Protein 4HQO (pdb70)

Radius of gyration: 32.57 Å; Cα contacts (8 Å, |Δi|>4): 1093; chains: 2; bounding box: 64×79×103 Å

Solvent-accessible surface area: 27959 Å² total; per-residue (Å²): 114,94,34,116,45,56,68,77,56,34,40,55,46,2,0,0,0,0,0,0,0,0,0,30,51,0,9,115,90,25,0,56,104,38,0,5,55,4,0,56,10,0,0,86,52,2,28,1,6,135,98,37,14,7,0,0,0,0,13,0,5,55,179,29,66,74,37,3,118,30,23,45,36,51,0,29,7,39,84,69,0,41,66,30,0,54,88,11,104,139,109,38,81,16,132,34,82,7,18,1,20,46,0,0,52,30,0,21,107,10,22,94,92,181,64,29,52,150,176,11,21,15,0,0,0,0,0,0,1,0,71,14,94,40,110,154,144,0,34,66,8,2,83,101,4,67,159,100,118,7,88,10,0,0,1,0,0,8,130,46,46,45,68,110,1,0,77,91,3,3,33,13,172,104,233,104,101,126,31,141,81,19,12,132,46,86,99,82,85,0,36,64,22,3,140,102,22,36,50,91,85,7,22,42,11,53,68,79,11,108,3,8,113,52,74,119,87,73,92,21,78,52,135,42,13,188,14,67,37,21,60,48,15,87,71,110,65,155,108,12,79,46,98,77,91,45,139,25,92,86,50,159,71,113,190,141,216,197,143,176,84,107,58,76,42,139,31,47,29,94,12,6,13,68,5,0,0,1,0,0,0,0,2,0,0,38,67,5,22,111,95,32,0,54,82,80,1,8,55,7,0,58,10,0,0,83,48,1,80,19,40,129,52,28,6,5,0,0,0,0,12,0,7,55,130,41,58,85,29,1,146,16,23,9,33,65,0,36,55,73,199,72,0,46,69,52,0,54,84,9,113,148,104,41,79,11,120,35,72,7,16,1,19,43,0,0,58,35,0,22,104,19,21,92,101,178,72,26,17,125,100,10,18,16,0,0,0,0,2,0,8,0,77,9,95,33,111,171,136,0,40,76,9,1,70,110,5,65,157,100,133,6,88,12,0,0,0,4,7,21,152,78,30,49,69,151,6,0,41,92,0,4,47,11,165,107,240,57,109,129,20,124,73,13,11,134,56,89,106,76,86,0,38,66,24,2,148,71,16,39,52,116,63,58,78,111,46,132,57,81,7,106,4,19,86,53,56,119,100,75,88,17,81,49,129,32,24,165,11,68,44,22,67,29,7,52,10,95,52,120,94,7,90,28,107,95,75,41,108,19,107,86,42,178,67,104,230

Foldseek 3Di:
DKDKDKDKDKQQAAEEEEEAEQAPQQFQVLCQPAVLQLQLLQLVLDQFAQRGYFYWYWYWYQHIDGQHDTRDPCGRPSVNVNVSSVCCNPPGHRYHAGAQLVSLVVLVVCVVVVVGDPSHAAEYEAEELQHHPDLVSNLVSLVVCVVVRHQAAYEYGGPHHDVVRSCVSQVNDPPDPDDLRYDHDHSVVVNVSCDVSNPMDMDMDMDMDDQDDKDDWDDFPDQAAKGKIKIADDGPDPRHDGIDMDIDHNYHDDDDD/DDDDDAKDKDWDKDWAQAAEEEEEAEQAPVCFAVLVQPAVLQLQVLQLVLDQFALRHFFYWYWYFYQAIDTQRDTNDPCRRDSVSVNVSSVVCNPDDTRYHATALLNSLVVVVVCVVVVVGDPPHAAEYEAEELQDHPDLVSNLVSLVVCVVVVHQYAYEHTDDDGDVPSSCVSQVHDPPDDDDLRYDYDHNVVVNVSCVVRSDIGMDIGMDMDGQDDKDDKDDFPDQAAKGKIKIADDGDDPVHDGIDMDIDHNYHDDD

Secondary structure (DSSP, 8-state):
-EEEEEEEEE---EEEEEEEE-STTT-HHHIIIIIHHHHHHHHHT--B-TTSEEEEEEEESSSEEEEE-TTSHHHH-HHHHHHHHHHHHHH----S---HHHHHHHHHHHHHTT-S-TTSEEEEEEEE-S--S-HHHHHHHHHHHHHTT-EEEEEE-SSS--HHHHHHHHTPPTT-SS-TTEE-S-HHHHHHHHHHHH---EEEEEEEEE--PPPPPPPPSSSSEEEEEEEE---SSTT---EEEEEEEES-PPP--/------EEEEEEEEEE--EEEEEEEE-STTT-HHHIIIIIHHHHHHHHHH--B-SSSEEEEEEEESSSEEEEE-TTSHHHH-HHHHHHHHHHHHHH----S---HHHHHHHHHHHHHTT-S-TTSEEEEEEEE-S--S-HHHHHHHHHHHHHTT-EEEEEE-SSS--HHHHHHHHTPPTT----TTEE-S-HHHHHHHHHHHHSPEEEEEEEEEE--PPPPPPPPSSSSSEEEEEEE-----TTS--EEEEEEE--PPP-

Sequence (517 aa):
DEVKYSEEVCNEQVDLYLLVDGSGSIGYPNWITKVIPMLNGLINSLSLSRDTINLYMNLFGSYTTELIRLGSGQSIDKRQALSKVTELRKTYTPYGTTSMTAALDEVQKHLNDRVNREKAIQLVILMTDGVPNSKYRALEVANKLKQRNVRLAVIGIGQGINHQFNRLIAGCRPREPNCKFYSYADWNEAVALIKPFIAKVCTEVERVANCGPWDPWTACSVTCGRGTHSRSRPSLHEKCTTHMVSECEEGECPHHHDEKVVDEVKYSEEVCNEQVDLYLLVDGSGSIGYPNWITKVIPMLNGLINSLSLSRDTINLYMNLFGSYTTELIRLGSGQSIDKRQALSKVTELRKTYTPYGTTSMTAALDEVQKHLNDRVNREKAIQLVILMTDGVPNSKYRALEVANKLKQRNVRLAVIGIGQGINHQFNRLIAGCRPREPNCKFYSYADWNEAVALIKPFIAKVCTEVERVANCGPWDPWTACSVTCGRGTHSRSRPSLHEKCTTHMVSECEEGECPH

B-factor: mean 56.23, std 23.34, range [19.23, 158.51]

CATH classification: 2.20.100.10 (+1 more: 3.40.50.410)

InterPro domains:
  IPR000884 Thrombospondin type-1 (TSP1) repeat [PF00090] (241-269)
  IPR000884 Thrombospondin type-1 (TSP1) repeat [PS50092] (237-283)
  IPR000884 Thrombospondin type-1 (TSP1) repeat [SM00209] (240-283)
  IPR002035 von Willebrand factor, type A [PF00092] (44-219)
  IPR002035 von Willebrand factor, type A [PS50234] (44-230)
  IPR002035 von Willebrand factor, type A [SM00327] (42-218)
  IPR036383 Thrombospondin type-1 repeat superfamily [G3DSA:2.20.100.10] (226-285)
  IPR036383 Thrombospondin type-1 repeat superfamily [SSF82895] (240-268)
  IPR036465 von Willebrand factor A-like domain superfamily [G3DSA:3.40.50.410] (40-225)
  IPR036465 von Willebrand factor A-like domain superfamily [SSF53300] (29-234)

Structure (mmCIF, N/CA/C/O backbone):
data_4HQO
#
_entry.id   4HQO
#
_cell.length_a   56.294
_cell.length_b   100.474
_cell.length_c   158.547
_cell.angle_alpha   90.00
_cell.angle_beta   90.00
_cell.angle_gamma   90.00
#
_symmetry.space_group_name_H-M   'P 21 21 21'
#
loop_
_entity.id
_entity.type
_entity.pdbx_description
1 polymer 'Sporozoite surface protein 2'
2 branched beta-D-glucopyranose-(1-3)-alpha-L-fucopyranose
3 non-polymer 'MAGNESIUM ION'
4 non-polymer 'CHLORIDE ION'
5 non-polymer 'SODIUM ION'
6 water water
#
loop_
_atom_site.group_PDB
_atom_site.id
_atom_site.type_symbol
_atom_site.label_atom_id
_atom_site.label_alt_id
_atom_site.label_comp_id
_atom_site.label_asym_id
_atom_site.label_entity_id
_atom_site.label_seq_id
_atom_site.pdbx_PDB_ins_code
_atom_site.Cartn_x
_atom_site.Cartn_y
_atom_site.Cartn_z
_atom_site.occupancy
_atom_site.B_iso_or_equiv
_atom_site.auth_seq_id
_atom_site.auth_comp_id
_atom_site.auth_asym_id
_atom_site.auth_atom_id
_atom_site.pdbx_PDB_model_num
ATOM 1 N N . ASP A 1 6 ? 23.130 -33.492 -50.915 1.00 151.12 30 ASP A N 1
ATOM 2 C CA . ASP A 1 6 ? 22.646 -32.119 -50.976 1.00 146.92 30 ASP A CA 1
ATOM 3 C C . ASP A 1 6 ? 22.034 -31.698 -49.645 1.00 139.02 30 ASP A C 1
ATOM 4 O O . ASP A 1 6 ? 22.194 -32.383 -48.636 1.00 134.15 30 ASP A O 1
ATOM 9 N N . GLU A 1 7 ? 21.329 -30.572 -49.647 1.00 136.61 31 GLU A N 1
ATOM 10 C CA . GLU A 1 7 ? 20.787 -30.018 -48.412 1.00 126.52 31 GLU A CA 1
ATOM 11 C C . GLU A 1 7 ? 19.348 -29.530 -48.561 1.00 121.67 31 GLU A C 1
ATOM 12 O O . GLU A 1 7 ? 18.873 -29.285 -49.673 1.00 119.95 31 GLU A O 1
ATOM 18 N N . VAL A 1 8 ? 18.662 -29.394 -47.429 1.00 117.06 32 VAL A N 1
ATOM 19 C CA . VAL A 1 8 ? 17.297 -28.877 -47.410 1.00 112.90 32 VAL A CA 1
ATOM 20 C C . VAL A 1 8 ? 17.220 -27.564 -46.623 1.00 105.25 32 VAL A C 1
ATOM 21 O O . VAL A 1 8 ? 17.900 -27.389 -45.607 1.00 92.11 32 VAL A O 1
ATOM 25 N N . LYS A 1 9 ? 16.406 -26.636 -47.116 1.00 111.27 33 LYS A N 1
ATOM 26 C CA . LYS A 1 9 ? 16.254 -25.328 -46.492 1.00 106.29 33 LYS A CA 1
ATOM 27 C C . LYS A 1 9 ? 14.840 -25.149 -45.957 1.00 91.23 33 LYS A C 1
ATOM 28 O O . LYS A 1 9 ? 13.866 -25.537 -46.609 1.00 94.04 33 LYS A O 1
ATOM 34 N N . TYR A 1 10 ? 14.731 -24.551 -44.775 1.00 86.76 34 TYR A N 1
ATOM 35 C CA . TYR A 1 10 ? 13.429 -24.313 -44.164 1.00 84.94 34 TYR A CA 1
ATOM 36 C C . TYR A 1 10 ? 13.440 -23.097 -43.240 1.00 85.90 34 TYR A C 1
ATOM 37 O O . TYR A 1 10 ? 14.491 -22.673 -42.756 1.00 85.91 34 TYR A O 1
ATOM 46 N N . SER A 1 11 ? 12.257 -22.543 -43.001 1.00 84.37 35 SER A N 1
ATOM 47 C CA . SER A 1 11 ? 12.108 -21.391 -42.123 1.00 83.84 35 SER A CA 1
ATOM 48 C C . SER A 1 11 ? 11.782 -21.809 -40.687 1.00 88.39 35 SER A C 1
ATOM 49 O O . SER A 1 11 ? 11.076 -22.794 -40.459 1.00 91.64 35 SER A O 1
ATOM 52 N N . GLU A 1 12 ? 12.306 -21.061 -39.720 1.00 79.44 36 GLU A N 1
ATOM 53 C CA . GLU A 1 12 ? 11.941 -21.263 -38.325 1.00 81.58 36 GLU A CA 1
ATOM 54 C C . GLU A 1 12 ? 12.162 -20.000 -37.504 1.00 76.13 36 GLU A C 1
ATOM 55 O O . GLU A 1 12 ? 13.031 -19.181 -37.805 1.00 70.87 36 GLU A O 1
ATOM 61 N N . GLU A 1 13 ? 11.357 -19.850 -36.463 1.00 72.55 37 GLU A N 1
ATOM 62 C CA . GLU A 1 13 ? 11.440 -18.694 -35.591 1.00 71.74 37 GLU A CA 1
ATOM 63 C C . GLU A 1 13 ? 12.395 -18.995 -34.442 1.00 71.30 37 GLU A C 1
ATOM 64 O O . GLU A 1 13 ? 12.305 -20.043 -33.806 1.00 75.89 37 GLU A O 1
ATOM 70 N N . VAL A 1 14 ? 13.322 -18.078 -34.191 1.00 64.37 38 VAL A N 1
ATOM 71 C CA . VAL A 1 14 ? 14.337 -18.278 -33.171 1.00 57.81 38 VAL A CA 1
ATOM 72 C C . VAL A 1 14 ? 14.272 -17.170 -32.131 1.00 55.70 38 VAL A C 1
ATOM 73 O O . VAL A 1 14 ? 14.449 -15.994 -32.450 1.00 60.67 38 VAL A O 1
ATOM 77 N N . CYS A 1 15 ? 14.003 -17.551 -30.887 1.00 52.54 39 CYS A N 1
ATOM 78 C CA . CYS A 1 15 ? 13.971 -16.601 -29.788 1.00 44.93 39 CYS A CA 1
ATOM 79 C C . CYS A 1 15 ? 15.025 -16.979 -28.761 1.00 51.54 39 CYS A C 1
ATOM 80 O O . CYS A 1 15 ? 15.614 -18.063 -28.815 1.00 51.86 39 CYS A O 1
ATOM 83 N N . ASN A 1 16 ? 15.255 -16.075 -27.822 1.00 41.67 40 ASN A N 1
ATOM 84 C CA . ASN A 1 16 ? 16.189 -16.312 -26.742 1.00 46.29 40 ASN A CA 1
ATOM 85 C C . ASN A 1 16 ? 15.419 -16.467 -25.438 1.00 49.22 40 ASN A C 1
ATOM 86 O O . ASN A 1 16 ? 15.754 -15.851 -24.429 1.00 47.62 40 ASN A O 1
ATOM 91 N N . GLU A 1 17 ? 14.369 -17.283 -25.467 1.00 43.35 41 GLU A N 1
ATOM 92 C CA . GLU A 1 17 ? 13.477 -17.393 -24.320 1.00 44.64 41 GLU A CA 1
ATOM 93 C C . GLU A 1 17 ? 14.081 -18.221 -23.181 1.00 42.53 41 GLU A C 1
ATOM 94 O O . GLU A 1 17 ? 13.702 -18.063 -22.022 1.00 42.52 41 GLU A O 1
ATOM 100 N N . GLN A 1 18 ? 15.022 -19.098 -23.512 1.00 35.22 42 GLN A N 1
ATOM 101 C CA . GLN A 1 18 ? 15.683 -19.909 -22.500 1.00 35.44 42 GLN A CA 1
ATOM 102 C C . GLN A 1 18 ? 16.746 -19.091 -21.774 1.00 37.53 42 GLN A C 1
ATOM 103 O O . GLN A 1 18 ? 17.624 -18.501 -22.408 1.00 38.92 42 GLN A O 1
ATOM 109 N N . VAL A 1 19 ? 16.637 -19.041 -20.448 1.00 33.26 43 VAL A N 1
ATOM 110 C CA . VAL A 1 19 ? 17.617 -18.374 -19.593 1.00 30.68 43 VAL A CA 1
ATOM 111 C C . VAL A 1 19 ? 17.945 -19.291 -18.422 1.00 34.28 43 VAL A C 1
ATOM 112 O O . VAL A 1 19 ? 17.043 -19.730 -17.712 1.00 29.19 43 VAL A O 1
ATOM 116 N N . ASP A 1 20 ? 19.225 -19.613 -18.247 1.00 29.82 44 ASP A N 1
ATOM 117 C CA . ASP A 1 20 ? 19.673 -20.329 -17.053 1.00 24.97 44 ASP A CA 1
ATOM 118 C C . ASP A 1 20 ? 20.217 -19.280 -16.098 1.00 29.35 44 ASP A C 1
ATOM 119 O O . ASP A 1 20 ? 21.234 -18.650 -16.385 1.00 28.31 44 ASP A O 1
ATOM 124 N N . LEU A 1 21 ? 19.521 -19.073 -14.985 1.00 31.19 45 LEU A N 1
ATOM 125 C CA . LEU A 1 21 ? 19.834 -17.973 -14.080 1.00 27.26 45 LEU A CA 1
ATOM 126 C C . LEU A 1 21 ? 20.387 -18.523 -12.771 1.00 27.85 45 LEU A C 1
ATOM 127 O O . LEU A 1 21 ? 19.692 -19.210 -12.033 1.00 29.16 45 LEU A O 1
ATOM 132 N N . TYR A 1 22 ? 21.648 -18.216 -12.505 1.00 25.95 46 TYR A N 1
ATOM 133 C CA . TYR A 1 22 ? 22.353 -18.745 -11.350 1.00 26.54 46 TYR A CA 1
ATOM 134 C C . TYR A 1 22 ? 22.372 -17.657 -10.291 1.00 28.76 46 TYR A C 1
ATOM 135 O O . TYR A 1 22 ? 23.069 -16.661 -10.431 1.00 29.03 46 TYR A O 1
ATOM 144 N N . LEU A 1 23 ? 21.566 -17.830 -9.252 1.00 24.94 47 LEU A N 1
ATOM 145 C CA . LEU A 1 23 ? 21.458 -16.835 -8.195 1.00 26.92 47 LEU A CA 1
ATOM 146 C C . LEU A 1 23 ? 22.360 -17.241 -7.037 1.00 31.26 47 LEU A C 1
ATOM 147 O O . LEU A 1 23 ? 22.098 -18.240 -6.356 1.00 28.53 47 LEU A O 1
ATOM 152 N N . LEU A 1 24 ? 23.431 -16.476 -6.834 1.00 23.92 48 LEU A N 1
ATOM 153 C CA . LEU A 1 24 ? 24.443 -16.801 -5.820 1.00 24.81 48 LEU A CA 1
ATOM 154 C C . LEU A 1 24 ? 24.291 -15.813 -4.669 1.00 26.06 48 LEU A C 1
ATOM 155 O O . LEU A 1 24 ? 24.492 -14.605 -4.842 1.00 29.05 48 LEU A O 1
ATOM 160 N N . VAL A 1 25 ? 23.907 -16.324 -3.505 1.00 22.61 49 VAL A N 1
ATOM 161 C CA . VAL A 1 25 ? 23.535 -15.460 -2.387 1.00 21.24 49 VAL A CA 1
ATOM 162 C C . VAL A 1 25 ? 24.567 -15.539 -1.260 1.00 24.30 49 VAL A C 1
ATOM 163 O O . VAL A 1 25 ? 24.863 -16.619 -0.742 1.00 26.08 49 VAL A O 1
ATOM 167 N N . ASP A 1 26 ? 25.130 -14.389 -0.911 1.00 29.98 50 ASP A N 1
ATOM 168 C CA . ASP A 1 26 ? 26.107 -14.286 0.175 1.00 30.37 50 ASP A CA 1
ATOM 169 C C . ASP A 1 26 ? 25.382 -14.417 1.522 1.00 29.52 50 ASP A C 1
ATOM 170 O O . ASP A 1 26 ? 24.589 -13.548 1.880 1.00 28.33 50 ASP A O 1
ATOM 175 N N . GLY A 1 27 ? 25.646 -15.493 2.265 1.00 28.35 51 GLY A N 1
ATOM 176 C CA . GLY A 1 27 ? 25.049 -15.670 3.586 1.00 26.45 51 GLY A CA 1
ATOM 177 C C . GLY A 1 27 ? 26.065 -15.616 4.723 1.00 28.51 51 GLY A C 1
ATOM 178 O O . GLY A 1 27 ? 25.849 -16.182 5.803 1.00 30.46 51 GLY A O 1
ATOM 179 N N . SER A 1 28 ? 27.187 -14.939 4.476 1.00 29.79 52 SER A N 1
ATOM 180 C CA . SER A 1 28 ? 28.290 -14.871 5.429 1.00 30.21 52 SER A CA 1
ATOM 181 C C . SER A 1 28 ? 27.993 -13.955 6.622 1.00 31.15 52 SER A C 1
ATOM 182 O O . SER A 1 28 ? 27.045 -13.170 6.608 1.00 37.00 52 SER A O 1
ATOM 185 N N . GLY A 1 29 ? 28.837 -14.042 7.641 1.00 33.31 53 GLY A N 1
ATOM 186 C CA . GLY A 1 29 ? 28.688 -13.238 8.839 1.00 30.66 53 GLY A CA 1
ATOM 187 C C . GLY A 1 29 ? 28.705 -11.740 8.608 1.00 37.11 53 GLY A C 1
ATOM 188 O O . GLY A 1 29 ? 27.990 -11.012 9.285 1.00 39.37 53 GLY A O 1
ATOM 189 N N . SER A 1 30 ? 29.516 -11.265 7.665 1.00 38.89 54 SER A N 1
ATOM 190 C CA . SER A 1 30 ? 29.577 -9.827 7.399 1.00 39.00 54 SER A CA 1
ATOM 191 C C . SER A 1 30 ? 28.263 -9.255 6.843 1.00 31.38 54 SER A C 1
ATOM 192 O O . SER A 1 30 ? 27.990 -8.063 6.973 1.00 37.89 54 SER A O 1
ATOM 195 N N . ILE A 1 31 ? 27.443 -10.096 6.235 1.00 35.37 55 ILE A N 1
ATOM 196 C CA . ILE A 1 31 ? 26.138 -9.630 5.777 1.00 35.82 55 ILE A CA 1
ATOM 197 C C . ILE A 1 31 ? 25.313 -9.143 6.974 1.00 39.55 55 ILE A C 1
ATOM 198 O O . ILE A 1 31 ? 24.813 -8.017 6.987 1.00 41.50 55 ILE A O 1
ATOM 203 N N . GLY A 1 32 ? 25.206 -9.979 7.997 1.00 35.37 56 GLY A N 1
ATOM 204 C CA . GLY A 1 32 ? 24.525 -9.576 9.211 1.00 40.54 56 GLY A CA 1
ATOM 205 C C . GLY A 1 32 ? 23.060 -9.977 9.223 1.00 46.81 56 GLY A C 1
ATOM 206 O O . GLY A 1 32 ? 22.368 -9.892 8.212 1.00 42.13 56 GLY A O 1
ATOM 207 N N . TYR A 1 33 ? 22.596 -10.428 10.382 1.00 41.67 57 TYR A N 1
ATOM 208 C CA . TYR A 1 33 ? 21.207 -10.804 10.554 1.00 38.25 57 TYR A CA 1
ATOM 209 C C . TYR A 1 33 ? 20.218 -9.666 10.262 1.00 31.67 57 TYR A C 1
ATOM 210 O O . TYR A 1 33 ? 19.270 -9.871 9.510 1.00 39.92 57 TYR A O 1
ATOM 219 N N . PRO A 1 34 ? 20.423 -8.472 10.856 1.00 38.45 58 PRO A N 1
ATOM 220 C CA . PRO A 1 34 ? 19.426 -7.435 10.578 1.00 40.26 58 PRO A CA 1
ATOM 221 C C . PRO A 1 34 ? 19.310 -7.127 9.090 1.00 38.85 58 PRO A C 1
ATOM 222 O O . PRO A 1 34 ? 18.200 -6.923 8.607 1.00 40.35 58 PRO A O 1
ATOM 226 N N . ASN A 1 35 ? 20.429 -7.131 8.372 1.00 32.50 59 ASN A N 1
ATOM 227 C CA . ASN A 1 35 ? 20.399 -6.879 6.935 1.00 31.24 59 ASN A CA 1
ATOM 228 C C . ASN A 1 35 ? 19.735 -8.026 6.172 1.00 37.90 59 ASN A C 1
ATOM 229 O O . ASN A 1 35 ? 19.013 -7.798 5.203 1.00 41.56 59 ASN A O 1
ATOM 234 N N . TRP A 1 36 ? 19.992 -9.255 6.612 1.00 32.21 60 TRP A N 1
ATOM 235 C CA . TRP A 1 36 ? 19.327 -10.440 6.073 1.00 33.24 60 TRP A CA 1
ATOM 236 C C . TRP A 1 36 ? 17.791 -10.261 6.042 1.00 31.39 60 TRP A C 1
ATOM 237 O O . TRP A 1 36 ? 17.133 -10.551 5.043 1.00 32.39 60 TRP A O 1
ATOM 248 N N . ILE A 1 37 ? 17.235 -9.743 7.129 1.00 30.45 61 ILE A N 1
ATOM 249 C CA . ILE A 1 37 ? 15.792 -9.638 7.270 1.00 32.17 61 ILE A CA 1
ATOM 250 C C . ILE A 1 37 ? 15.192 -8.422 6.572 1.00 41.14 61 ILE A C 1
ATOM 251 O O . ILE A 1 37 ? 14.131 -8.514 5.941 1.00 37.65 61 ILE A O 1
ATOM 256 N N . THR A 1 38 ? 15.856 -7.278 6.698 1.00 34.00 62 THR A N 1
ATOM 257 C CA . THR A 1 38 ? 15.283 -6.020 6.215 1.00 41.30 62 THR A CA 1
ATOM 258 C C . THR A 1 38 ? 15.660 -5.690 4.778 1.00 34.83 62 THR A C 1
ATOM 259 O O . THR A 1 38 ? 15.037 -4.841 4.151 1.00 38.79 62 THR A O 1
ATOM 263 N N . LYS A 1 39 ? 16.660 -6.389 4.266 1.00 32.21 63 LYS A N 1
ATOM 264 C CA . LYS A 1 39 ? 17.238 -6.071 2.963 1.00 44.56 63 LYS A CA 1
ATOM 265 C C . LYS A 1 39 ? 17.362 -7.283 2.032 1.00 36.64 63 LYS A C 1
ATOM 266 O O . LYS A 1 39 ? 16.855 -7.276 0.906 1.00 36.79 63 LYS A O 1
ATOM 272 N N . VAL A 1 40 ? 18.049 -8.323 2.488 1.00 33.88 64 VAL A N 1
ATOM 273 C CA . VAL A 1 40 ? 18.320 -9.471 1.620 1.00 30.93 64 VAL A CA 1
ATOM 274 C C . VAL A 1 40 ? 17.075 -10.287 1.260 1.00 40.91 64 VAL A C 1
ATOM 275 O O . VAL A 1 40 ? 16.838 -10.587 0.087 1.00 35.91 64 VAL A O 1
ATOM 279 N N . ILE A 1 41 ? 16.298 -10.673 2.269 1.00 36.45 65 ILE A N 1
ATOM 280 C CA . ILE A 1 41 ? 15.060 -11.411 2.023 1.00 31.20 65 ILE A CA 1
ATOM 281 C C . ILE A 1 41 ? 14.079 -10.624 1.135 1.00 35.33 65 ILE A C 1
ATOM 282 O O . ILE A 1 41 ? 13.576 -11.170 0.155 1.00 33.69 65 ILE A O 1
ATOM 287 N N . PRO A 1 42 ? 13.808 -9.342 1.459 1.00 31.08 66 PRO A N 1
ATOM 288 C CA . PRO A 1 42 ? 12.946 -8.592 0.530 1.00 32.22 66 PRO A CA 1
ATOM 289 C C . PRO A 1 42 ? 13.540 -8.471 -0.885 1.00 36.62 66 PRO A C 1
ATOM 290 O O . PRO A 1 42 ? 12.783 -8.428 -1.842 1.00 38.55 66 PRO A O 1
ATOM 294 N N . MET A 1 43 ? 14.864 -8.422 -1.010 1.00 34.64 67 MET A N 1
ATOM 295 C CA . MET A 1 43 ? 15.504 -8.335 -2.323 1.00 30.68 67 MET A CA 1
ATOM 296 C C . MET A 1 43 ? 15.255 -9.604 -3.126 1.00 36.91 67 MET A C 1
ATOM 297 O O . MET A 1 43 ? 14.915 -9.550 -4.307 1.00 29.77 67 MET A O 1
ATOM 302 N N . LEU A 1 44 ? 15.423 -10.747 -2.474 1.00 28.74 68 LEU A N 1
ATOM 303 C CA . LEU A 1 44 ? 15.224 -12.036 -3.123 1.00 30.73 68 LEU A CA 1
ATOM 304 C C . LEU A 1 44 ? 13.772 -12.238 -3.523 1.00 36.21 68 LEU A C 1
ATOM 305 O O . LEU A 1 44 ? 13.480 -12.809 -4.567 1.00 38.44 68 LEU A O 1
ATOM 310 N N . ASN A 1 45 ? 12.862 -11.772 -2.679 1.00 36.65 69 ASN A N 1
ATOM 311 C CA . ASN A 1 45 ? 11.451 -11.905 -2.960 1.00 31.74 69 ASN A CA 1
ATOM 312 C C . ASN A 1 45 ? 11.038 -11.114 -4.193 1.00 37.60 69 ASN A C 1
ATOM 313 O O . ASN A 1 45 ? 10.386 -11.655 -5.078 1.00 33.30 69 ASN A O 1
ATOM 318 N N . GLY A 1 46 ? 11.414 -9.835 -4.235 1.00 29.18 70 GLY A N 1
ATOM 319 C CA . GLY A 1 46 ? 11.055 -8.963 -5.338 1.00 36.98 70 GLY A CA 1
ATOM 320 C C . GLY A 1 46 ? 11.739 -9.392 -6.626 1.00 40.67 70 GLY A C 1
ATOM 321 O O . GLY A 1 46 ? 11.155 -9.340 -7.700 1.00 39.08 70 GLY A O 1
ATOM 322 N N . LEU A 1 47 ? 12.985 -9.831 -6.516 1.00 31.88 71 LEU A N 1
ATOM 323 C CA . LEU A 1 47 ? 13.714 -10.310 -7.675 1.00 36.07 71 LEU A CA 1
ATOM 324 C C . LEU A 1 47 ? 13.023 -11.526 -8.275 1.00 38.07 71 LEU A C 1
ATOM 325 O O . LEU A 1 47 ? 12.663 -11.531 -9.452 1.00 35.94 71 LEU A O 1
ATOM 330 N N . ILE A 1 48 ? 12.832 -12.551 -7.452 1.00 32.22 72 ILE A N 1
ATOM 331 C CA . ILE A 1 48 ? 12.270 -13.809 -7.918 1.00 30.22 72 ILE A CA 1
ATOM 332 C C . ILE A 1 48 ? 10.819 -13.659 -8.362 1.00 37.74 72 ILE A C 1
ATOM 333 O O . ILE A 1 48 ? 10.392 -14.281 -9.331 1.00 43.67 72 ILE A O 1
ATOM 338 N N . ASN A 1 49 ? 10.073 -12.805 -7.670 1.00 34.16 73 ASN A N 1
ATOM 339 C CA . ASN A 1 49 ? 8.708 -12.500 -8.061 1.00 36.43 73 ASN A CA 1
ATOM 340 C C . ASN A 1 49 ? 8.624 -11.846 -9.431 1.00 41.99 73 ASN A C 1
ATOM 341 O O . ASN A 1 49 ? 7.576 -11.865 -10.059 1.00 37.92 73 ASN A O 1
ATOM 346 N N . SER A 1 50 ? 9.728 -11.273 -9.900 1.00 39.21 74 SER A N 1
ATOM 347 C CA . SER A 1 50 ? 9.729 -10.582 -11.184 1.00 42.43 74 SER A CA 1
ATOM 348 C C . SER A 1 50 ? 10.106 -11.530 -12.314 1.00 41.13 74 SER A C 1
ATOM 349 O O . SER A 1 50 ? 10.014 -11.168 -13.476 1.00 45.08 74 SER A O 1
ATOM 352 N N . LEU A 1 51 ? 10.559 -12.731 -11.970 1.00 41.08 75 LEU A N 1
ATOM 353 C CA . LEU A 1 51 ? 11.054 -13.667 -12.975 1.00 37.62 75 LEU A CA 1
ATOM 354 C C . LEU A 1 51 ? 9.957 -14.580 -13.486 1.00 51.22 75 LEU A C 1
ATOM 355 O O . LEU A 1 51 ? 9.282 -15.247 -12.706 1.00 44.76 75 LEU A O 1
ATOM 360 N N . SER A 1 52 ? 9.798 -14.627 -14.801 1.00 42.29 76 SER A N 1
ATOM 361 C CA . SER A 1 52 ? 8.843 -15.542 -15.404 1.00 44.60 76 SER A CA 1
ATOM 362 C C . SER A 1 52 ? 9.450 -16.944 -15.543 1.00 44.40 76 SER A C 1
ATOM 363 O O . SER A 1 52 ? 9.905 -17.318 -16.623 1.00 43.39 76 SER A O 1
ATOM 366 N N . LEU A 1 53 ? 9.463 -17.714 -14.451 1.00 32.03 77 LEU A N 1
ATOM 367 C CA . LEU A 1 53 ? 9.991 -19.071 -14.493 1.00 25.27 77 LEU A CA 1
ATOM 368 C C . LEU A 1 53 ? 9.020 -20.015 -15.197 1.00 31.84 77 LEU A C 1
ATOM 369 O O . LEU A 1 53 ? 7.802 -19.874 -15.071 1.00 40.19 77 LEU A O 1
ATOM 374 N N . SER A 1 54 ? 9.569 -20.945 -15.974 1.00 30.39 78 SER A N 1
ATOM 375 C CA . SER A 1 54 ? 8.803 -22.028 -16.584 1.00 28.63 78 SER A CA 1
ATOM 376 C C . SER A 1 54 ? 9.789 -23.004 -17.195 1.00 35.43 78 SER A C 1
ATOM 377 O O . SER A 1 54 ? 10.951 -22.667 -17.399 1.00 33.28 78 SER A O 1
ATOM 380 N N . ARG A 1 55 ? 9.320 -24.212 -17.482 1.00 35.80 79 ARG A N 1
ATOM 381 C CA . ARG A 1 55 ? 10.164 -25.247 -18.064 1.00 33.32 79 ARG A CA 1
ATOM 382 C C . ARG A 1 55 ? 10.929 -24.739 -19.289 1.00 36.07 79 ARG A C 1
ATOM 383 O O . ARG A 1 55 ? 12.145 -24.890 -19.367 1.00 37.63 79 ARG A O 1
ATOM 391 N N . ASP A 1 56 ? 10.219 -24.104 -20.220 1.00 35.51 80 ASP A N 1
ATOM 392 C CA . ASP A 1 56 ? 10.807 -23.710 -21.506 1.00 39.76 80 ASP A CA 1
ATOM 393 C C . ASP A 1 56 ? 11.492 -22.345 -21.522 1.00 38.44 80 ASP A C 1
ATOM 394 O O . ASP A 1 56 ? 12.076 -21.957 -22.536 1.00 37.98 80 ASP A O 1
ATOM 399 N N . THR A 1 57 ? 11.401 -21.594 -20.431 1.00 30.82 81 THR A N 1
ATOM 400 C CA . THR A 1 57 ? 11.983 -20.254 -20.441 1.00 31.57 81 THR A CA 1
ATOM 401 C C . THR A 1 57 ? 13.045 -20.074 -19.347 1.00 36.27 81 THR A C 1
ATOM 402 O O . THR A 1 57 ? 14.129 -20.667 -19.430 1.00 32.34 81 THR A O 1
ATOM 406 N N . ILE A 1 58 ? 12.756 -19.274 -18.328 1.00 36.08 82 ILE A N 1
ATOM 407 C CA . ILE A 1 58 ? 13.750 -19.066 -17.267 1.00 28.21 82 ILE A CA 1
ATOM 408 C C . ILE A 1 58 ? 13.794 -20.241 -16.287 1.00 30.82 82 ILE A C 1
ATOM 409 O O . ILE A 1 58 ? 12.767 -20.646 -15.752 1.00 28.33 82 ILE A O 1
ATOM 414 N N . ASN A 1 59 ? 14.987 -20.798 -16.082 1.00 32.86 83 ASN A N 1
ATOM 415 C CA . ASN A 1 59 ? 15.206 -21.827 -15.065 1.00 26.92 83 ASN A CA 1
ATOM 416 C C . ASN A 1 59 ? 16.161 -21.285 -14.008 1.00 34.92 83 ASN A C 1
ATOM 417 O O . ASN A 1 59 ? 17.244 -20.778 -14.322 1.00 29.13 83 ASN A O 1
ATOM 422 N N . LEU A 1 60 ? 15.761 -21.396 -12.753 1.00 29.32 84 LEU A N 1
ATOM 423 C CA . LEU A 1 60 ? 16.531 -20.827 -11.662 1.00 27.26 84 LEU A CA 1
ATOM 424 C C . LEU A 1 60 ? 17.468 -21.866 -11.041 1.00 25.19 84 LEU A C 1
ATOM 425 O O . LEU A 1 60 ? 17.091 -23.019 -10.847 1.00 29.35 84 LEU A O 1
ATOM 430 N N . TYR A 1 61 ? 18.701 -21.453 -10.771 1.00 25.54 85 TYR A N 1
ATOM 431 C CA . TYR A 1 61 ? 19.603 -22.202 -9.903 1.00 20.58 85 TYR A CA 1
ATOM 432 C C . TYR A 1 61 ? 19.887 -21.283 -8.712 1.00 22.06 85 TYR A C 1
ATOM 433 O O . TYR A 1 61 ? 19.928 -20.060 -8.865 1.00 27.23 85 TYR A O 1
ATOM 442 N N . MET A 1 62 ? 20.046 -21.849 -7.523 1.00 24.24 86 MET A N 1
ATOM 443 C CA . MET A 1 62 ? 20.315 -20.999 -6.368 1.00 27.78 86 MET A CA 1
ATOM 444 C C . MET A 1 62 ? 21.321 -21.624 -5.425 1.00 28.83 86 MET A C 1
ATOM 445 O O . MET A 1 62 ? 21.220 -22.801 -5.078 1.00 27.57 86 MET A O 1
ATOM 450 N N . ASN A 1 63 ? 22.304 -20.820 -5.029 1.00 27.68 87 ASN A N 1
ATOM 451 C CA . ASN A 1 63 ? 23.359 -21.263 -4.131 1.00 23.80 87 ASN A CA 1
ATOM 452 C C . ASN A 1 63 ? 23.531 -20.258 -3.009 1.00 27.38 87 ASN A C 1
ATOM 453 O O . ASN A 1 63 ? 23.550 -19.039 -3.238 1.00 32.20 87 ASN A O 1
ATOM 458 N N . LEU A 1 64 ? 23.687 -20.776 -1.801 1.00 26.06 88 LEU A N 1
ATOM 459 C CA . LEU A 1 64 ? 23.952 -19.951 -0.636 1.00 23.13 88 LEU A CA 1
ATOM 460 C C . LEU A 1 64 ? 25.413 -20.140 -0.231 1.00 27.16 88 LEU A C 1
ATOM 461 O O . LEU A 1 64 ? 25.839 -21.259 0.078 1.00 25.50 88 LEU A O 1
ATOM 466 N N . PHE A 1 65 ? 26.196 -19.069 -0.225 1.00 24.15 89 PHE A N 1
ATOM 467 C CA . PHE A 1 65 ? 27.595 -19.232 0.162 1.00 23.66 89 PHE A CA 1
ATOM 468 C C . PHE A 1 65 ? 27.984 -18.459 1.421 1.00 30.01 89 PHE A C 1
ATOM 469 O O . PHE A 1 65 ? 27.544 -17.337 1.654 1.00 34.22 89 PHE A O 1
ATOM 477 N N . GLY A 1 66 ? 28.802 -19.100 2.241 1.00 27.71 90 GLY A N 1
ATOM 478 C CA . GLY A 1 66 ? 29.236 -18.543 3.502 1.00 28.14 90 GLY A CA 1
ATOM 479 C C . GLY A 1 66 ? 30.517 -19.260 3.831 1.00 33.12 90 GLY A C 1
ATOM 480 O O . GLY A 1 66 ? 31.415 -19.286 2.997 1.00 29.24 90 GLY A O 1
ATOM 481 N N . SER A 1 67 ? 30.601 -19.852 5.022 1.00 30.48 91 SER A N 1
ATOM 482 C CA . SER A 1 67 ? 31.758 -20.673 5.384 1.00 37.97 91 SER A CA 1
ATOM 483 C C . SER A 1 67 ? 31.852 -21.855 4.439 1.00 29.60 91 SER A C 1
ATOM 484 O O . SER A 1 67 ? 32.939 -22.336 4.120 1.00 32.57 91 SER A O 1
ATOM 487 N N . TYR A 1 68 ? 30.686 -22.330 4.018 1.00 30.07 92 TYR A N 1
ATOM 488 C CA . TYR A 1 68 ? 30.577 -23.460 3.109 1.00 27.49 92 TYR A CA 1
ATOM 489 C C . TYR A 1 68 ? 29.707 -22.984 1.945 1.00 25.66 92 TYR A C 1
ATOM 490 O O . TYR A 1 68 ? 29.356 -21.807 1.888 1.00 31.26 92 TYR A O 1
ATOM 499 N N . THR A 1 69 ? 29.380 -23.863 1.006 1.00 25.92 93 THR A N 1
ATOM 500 C CA . THR A 1 69 ? 28.376 -23.522 -0.006 1.00 26.80 93 THR A CA 1
ATOM 501 C C . THR A 1 69 ? 27.235 -24.517 0.067 1.00 27.23 93 THR A C 1
ATOM 502 O O . THR A 1 69 ? 27.431 -25.692 0.409 1.00 32.92 93 THR A O 1
ATOM 506 N N . THR A 1 70 ? 26.039 -24.038 -0.242 1.00 23.61 94 THR A N 1
ATOM 507 C CA . THR A 1 70 ? 24.868 -24.895 -0.214 1.00 27.80 94 THR A CA 1
ATOM 508 C C . THR A 1 70 ? 24.057 -24.675 -1.470 1.00 29.26 94 THR A C 1
ATOM 509 O O . THR A 1 70 ? 23.539 -23.582 -1.713 1.00 25.45 94 THR A O 1
ATOM 513 N N . GLU A 1 71 ? 23.970 -25.727 -2.273 1.00 21.26 95 GLU A N 1
ATOM 514 C CA . GLU A 1 71 ? 23.168 -25.721 -3.481 1.00 23.11 95 GLU A CA 1
ATOM 515 C C . GLU A 1 71 ? 21.714 -25.932 -3.076 1.00 19.23 95 GLU A C 1
ATOM 516 O O . GLU A 1 71 ? 21.341 -27.014 -2.626 1.00 27.64 95 GLU A O 1
ATOM 522 N N . LEU A 1 72 ? 20.908 -24.884 -3.222 1.00 23.04 96 LEU A N 1
ATOM 523 C CA . LEU A 1 72 ? 19.536 -24.872 -2.721 1.00 27.62 96 LEU A CA 1
ATOM 524 C C . LEU A 1 72 ? 18.538 -25.287 -3.794 1.00 26.18 96 LEU A C 1
ATOM 525 O O . LEU A 1 72 ? 17.572 -25.993 -3.514 1.00 26.37 96 LEU A O 1
ATOM 530 N N . ILE A 1 73 ? 18.770 -24.839 -5.025 1.00 32.61 97 ILE A N 1
ATOM 531 C CA . ILE A 1 73 ? 17.864 -25.136 -6.129 1.00 29.83 97 ILE A CA 1
ATOM 532 C C . ILE A 1 73 ? 18.683 -25.549 -7.343 1.00 26.41 97 ILE A C 1
ATOM 533 O O . ILE A 1 73 ? 19.566 -24.798 -7.765 1.00 29.05 97 ILE A O 1
ATOM 538 N N . ARG A 1 74 ? 18.412 -26.743 -7.882 1.00 23.44 98 ARG A N 1
ATOM 539 C CA . ARG A 1 74 ? 19.071 -27.212 -9.116 1.00 29.21 98 ARG A CA 1
ATOM 540 C C . ARG A 1 74 ? 18.283 -26.855 -10.365 1.00 34.15 98 ARG A C 1
ATOM 541 O O . ARG A 1 74 ? 17.051 -26.924 -10.360 1.00 30.19 98 ARG A O 1
ATOM 549 N N . LEU A 1 75 ? 18.995 -26.515 -11.438 1.00 30.59 99 LEU A N 1
ATOM 550 C CA . LEU A 1 75 ? 18.380 -26.204 -12.734 1.00 26.88 99 LEU A CA 1
ATOM 551 C C . LEU A 1 75 ? 17.395 -27.260 -13.185 1.00 31.80 99 LEU A C 1
ATOM 552 O O . LEU A 1 75 ? 17.719 -28.448 -13.213 1.00 28.95 99 LEU A O 1
ATOM 557 N N . GLY A 1 76 ? 16.193 -26.820 -13.549 1.00 29.49 100 GLY A N 1
ATOM 558 C CA . GLY A 1 76 ? 15.198 -27.715 -14.114 1.00 25.84 100 GLY A CA 1
ATOM 559 C C . GLY A 1 76 ? 14.254 -28.365 -13.118 1.00 32.75 100 GLY A C 1
ATOM 560 O O . GLY A 1 76 ? 13.229 -28.922 -13.510 1.00 36.34 100 GLY A O 1
ATOM 561 N N . SER A 1 77 ? 14.583 -28.311 -11.831 1.00 28.44 101 SER A N 1
ATOM 562 C CA . SER A 1 77 ? 13.708 -28.921 -10.831 1.00 32.19 101 SER A CA 1
ATOM 563 C C . SER A 1 77 ? 12.390 -28.155 -10.692 1.00 37.62 101 SER A C 1
ATOM 564 O O . SER A 1 77 ? 12.235 -27.059 -11.232 1.00 34.96 101 SER A O 1
ATOM 567 N N . GLY A 1 78 ? 11.451 -28.732 -9.948 1.00 34.98 102 GLY A N 1
ATOM 568 C CA . GLY A 1 78 ? 10.195 -28.065 -9.640 1.00 30.66 102 GLY A CA 1
ATOM 569 C C . GLY A 1 78 ? 10.409 -26.683 -9.038 1.00 33.79 102 GLY A C 1
ATOM 570 O O . GLY A 1 78 ? 9.747 -25.723 -9.436 1.00 28.62 102 GLY A O 1
ATOM 571 N N . GLN A 1 79 ? 11.351 -26.566 -8.100 1.00 24.53 103 GLN A N 1
ATOM 572 C CA . GLN A 1 79 ? 11.647 -25.276 -7.473 1.00 29.48 103 GLN A CA 1
ATOM 573 C C . GLN A 1 79 ? 12.386 -24.331 -8.410 1.00 31.01 103 GLN A C 1
ATOM 574 O O . GLN A 1 79 ? 12.459 -23.123 -8.167 1.00 31.77 103 GLN A O 1
ATOM 580 N N . SER A 1 80 ? 12.931 -24.887 -9.484 1.00 27.99 104 SER A N 1
ATOM 581 C CA . SER A 1 80 ? 13.686 -24.105 -10.445 1.00 23.69 104 SER A CA 1
ATOM 582 C C . SER A 1 80 ? 12.774 -23.415 -11.457 1.00 26.68 104 SER A C 1
ATOM 583 O O . SER A 1 80 ? 13.091 -22.333 -11.954 1.00 25.66 104 SER A O 1
ATOM 586 N N . ILE A 1 81 ? 11.642 -24.046 -11.763 1.00 23.18 105 ILE A N 1
ATOM 587 C CA . ILE A 1 81 ? 10.802 -23.600 -12.865 1.00 29.75 105 ILE A CA 1
ATOM 588 C C . ILE A 1 81 ? 9.429 -23.107 -12.410 1.00 31.49 105 ILE A C 1
ATOM 589 O O . ILE A 1 81 ? 8.629 -22.661 -13.230 1.00 34.54 105 ILE A O 1
ATOM 594 N N . ASP A 1 82 ? 9.153 -23.200 -11.113 1.00 26.78 106 ASP A N 1
ATOM 595 C CA . ASP A 1 82 ? 7.847 -22.796 -10.581 1.00 34.04 106 ASP A CA 1
ATOM 596 C C . ASP A 1 82 ? 8.042 -21.689 -9.561 1.00 37.52 106 ASP A C 1
ATOM 597 O O . ASP A 1 82 ? 8.619 -21.913 -8.507 1.00 30.96 106 ASP A O 1
ATOM 602 N N . LYS A 1 83 ? 7.558 -20.496 -9.889 1.00 39.49 107 LYS A N 1
ATOM 603 C CA . LYS A 1 83 ? 7.743 -19.308 -9.057 1.00 43.81 107 LYS A CA 1
ATOM 604 C C . LYS A 1 83 ? 7.358 -19.492 -7.580 1.00 39.26 107 LYS A C 1
ATOM 605 O O . LYS A 1 83 ? 8.146 -19.175 -6.693 1.00 30.42 107 LYS A O 1
ATOM 611 N N . ARG A 1 84 ? 6.156 -20.000 -7.322 1.00 26.98 108 ARG A N 1
ATOM 612 C CA . ARG A 1 84 ? 5.718 -20.226 -5.937 1.00 31.34 108 ARG A CA 1
ATOM 613 C C . ARG A 1 84 ? 6.710 -21.103 -5.133 1.00 38.17 108 ARG A C 1
ATOM 614 O O . ARG A 1 84 ? 6.978 -20.838 -3.965 1.00 37.11 108 ARG A O 1
ATOM 622 N N . GLN A 1 85 ? 7.284 -22.117 -5.771 1.00 35.25 109 GLN A N 1
ATOM 623 C CA . GLN A 1 85 ? 8.192 -23.035 -5.091 1.00 31.64 109 GLN A CA 1
ATOM 624 C C . GLN A 1 85 ? 9.554 -22.392 -4.793 1.00 27.05 109 GLN A C 1
ATOM 625 O O . GLN A 1 85 ? 10.143 -22.624 -3.730 1.00 31.78 109 GLN A O 1
ATOM 631 N N . ALA A 1 86 ? 10.040 -21.559 -5.709 1.00 27.80 110 ALA A N 1
ATOM 632 C CA . ALA A 1 86 ? 11.271 -20.823 -5.462 1.00 29.89 110 ALA A CA 1
ATOM 633 C C . ALA A 1 86 ? 11.066 -19.852 -4.297 1.00 27.66 110 ALA A C 1
ATOM 634 O O . ALA A 1 86 ? 11.940 -19.691 -3.448 1.00 35.18 110 ALA A O 1
ATOM 636 N N . LEU A 1 87 ? 9.908 -19.202 -4.270 1.00 29.25 111 LEU A N 1
ATOM 637 C CA . LEU A 1 87 ? 9.587 -18.277 -3.194 1.00 30.96 111 LEU A CA 1
ATOM 638 C C . LEU A 1 87 ? 9.508 -18.977 -1.839 1.00 31.79 111 LEU A C 1
ATOM 639 O O . LEU A 1 87 ? 9.905 -18.399 -0.835 1.00 34.03 111 LEU A O 1
ATOM 644 N N . SER A 1 88 ? 9.005 -20.214 -1.806 1.00 29.12 112 SER A N 1
ATOM 645 C CA . SER A 1 88 ? 8.981 -20.979 -0.549 1.00 33.69 112 SER A CA 1
ATOM 646 C C . SER A 1 88 ? 10.399 -21.213 -0.037 1.00 29.30 112 SER A C 1
ATOM 647 O O . SER A 1 88 ? 10.628 -21.240 1.168 1.00 31.63 112 SER A O 1
ATOM 650 N N . LYS A 1 89 ? 11.352 -21.374 -0.953 1.00 29.69 113 LYS A N 1
ATOM 651 C CA . LYS A 1 89 ? 12.741 -21.574 -0.541 1.00 31.45 113 LYS A CA 1
ATOM 652 C C . LYS A 1 89 ? 13.256 -20.308 0.142 1.00 32.71 113 LYS A C 1
ATOM 653 O O . LYS A 1 89 ? 13.940 -20.374 1.157 1.00 33.32 113 LYS A O 1
ATOM 659 N N . VAL A 1 90 ? 12.904 -19.152 -0.410 1.00 31.52 114 VAL A N 1
ATOM 660 C CA . VAL A 1 90 ? 13.254 -17.879 0.208 1.00 31.30 114 VAL A CA 1
ATOM 661 C C . VAL A 1 90 ? 12.647 -17.781 1.613 1.00 34.54 114 VAL A C 1
ATOM 662 O O . VAL A 1 90 ? 13.302 -17.333 2.557 1.00 33.01 114 VAL A O 1
ATOM 666 N N . THR A 1 91 ? 11.395 -18.209 1.745 1.00 28.07 115 THR A N 1
ATOM 667 C CA . THR A 1 91 ? 10.695 -18.162 3.033 1.00 30.84 115 THR A CA 1
ATOM 668 C C . THR A 1 91 ? 11.410 -19.015 4.078 1.00 34.99 115 THR A C 1
ATOM 669 O O . THR A 1 91 ? 11.550 -18.622 5.236 1.00 33.77 115 THR A O 1
ATOM 673 N N . GLU A 1 92 ? 11.876 -20.175 3.639 1.00 34.48 116 GLU A N 1
ATOM 674 C CA . GLU A 1 92 ? 12.663 -21.076 4.459 1.00 38.40 116 GLU A CA 1
ATOM 675 C C . GLU A 1 92 ? 13.954 -20.398 4.909 1.00 36.61 116 GLU A C 1
ATOM 676 O O . GLU A 1 92 ? 14.399 -20.578 6.040 1.00 35.90 116 GLU A O 1
ATOM 682 N N . LEU A 1 93 ? 14.555 -19.614 4.021 1.00 27.20 117 LEU A N 1
ATOM 683 C CA . LEU A 1 93 ? 15.774 -18.885 4.360 1.00 26.58 117 LEU A CA 1
ATOM 684 C C . LEU A 1 93 ? 15.498 -17.776 5.361 1.00 30.77 117 LEU A C 1
ATOM 685 O O . LEU A 1 93 ? 16.300 -17.531 6.264 1.00 35.56 117 LEU A O 1
ATOM 690 N N . ARG A 1 94 ? 14.362 -17.102 5.203 1.00 28.22 118 ARG A N 1
ATOM 691 C CA . ARG A 1 94 ? 13.993 -16.043 6.133 1.00 31.66 118 ARG A CA 1
ATOM 692 C C . ARG A 1 94 ? 13.793 -16.603 7.542 1.00 36.01 118 ARG A C 1
ATOM 693 O O . ARG A 1 94 ? 14.180 -15.990 8.541 1.00 38.38 118 ARG A O 1
ATOM 701 N N . LYS A 1 95 ? 13.185 -17.776 7.614 1.00 30.00 119 LYS A N 1
ATOM 702 C CA . LYS A 1 95 ? 12.759 -18.319 8.896 1.00 37.46 119 LYS A CA 1
ATOM 703 C C . LYS A 1 95 ? 13.860 -19.059 9.644 1.00 40.15 119 LYS A C 1
ATOM 704 O O . LYS A 1 95 ? 13.874 -19.060 10.862 1.00 44.80 119 LYS A O 1
ATOM 710 N N . THR A 1 96 ? 14.772 -19.701 8.918 1.00 35.86 120 THR A N 1
ATOM 711 C CA . THR A 1 96 ? 15.639 -20.694 9.541 1.00 34.37 120 THR A CA 1
ATOM 712 C C . THR A 1 96 ? 17.144 -20.490 9.318 1.00 42.70 120 THR A C 1
ATOM 713 O O . THR A 1 96 ? 17.950 -21.225 9.873 1.00 39.13 120 THR A O 1
ATOM 717 N N . TYR A 1 97 ? 17.527 -19.511 8.509 1.00 32.87 121 TYR A N 1
ATOM 718 C CA . TYR A 1 97 ? 18.946 -19.260 8.280 1.00 33.98 121 TYR A CA 1
ATOM 719 C C . TYR A 1 97 ? 19.385 -17.921 8.862 1.00 37.11 121 TYR A C 1
ATOM 720 O O . TYR A 1 97 ? 18.790 -16.887 8.556 1.00 34.62 121 TYR A O 1
ATOM 729 N N . THR A 1 98 ? 20.410 -17.946 9.712 1.00 36.40 122 THR A N 1
ATOM 730 C CA . THR A 1 98 ? 21.044 -16.709 10.192 1.00 27.06 122 THR A CA 1
ATOM 731 C C . THR A 1 98 ? 22.464 -16.653 9.655 1.00 32.35 122 THR A C 1
ATOM 732 O O . THR A 1 98 ? 23.215 -17.629 9.771 1.00 33.88 122 THR A O 1
ATOM 736 N N . PRO A 1 99 ? 22.828 -15.522 9.027 1.00 36.39 123 PRO A N 1
ATOM 737 C CA . PRO A 1 99 ? 24.146 -15.403 8.396 1.00 33.03 123 PRO A CA 1
ATOM 738 C C . PRO A 1 99 ? 25.264 -15.619 9.407 1.00 36.18 123 PRO A C 1
ATOM 739 O O . PRO A 1 99 ? 25.173 -15.147 10.535 1.00 35.26 123 PRO A O 1
ATOM 743 N N . TYR A 1 100 ? 26.297 -16.349 9.005 1.00 31.86 124 TYR A N 1
ATOM 744 C CA . TYR A 1 100 ? 27.457 -16.564 9.854 1.00 33.92 124 TYR A CA 1
ATOM 745 C C . TYR A 1 100 ? 28.631 -16.961 8.967 1.00 36.79 124 TYR A C 1
ATOM 746 O O . TYR A 1 100 ? 28.446 -17.406 7.833 1.00 37.93 124 TYR A O 1
ATOM 755 N N . GLY A 1 101 ? 29.839 -16.809 9.492 1.00 33.81 125 GLY A N 1
ATOM 756 C CA . GLY A 1 101 ? 31.002 -17.394 8.866 1.00 33.56 125 GLY A CA 1
ATOM 757 C C . GLY A 1 101 ? 31.676 -16.543 7.819 1.00 34.30 125 GLY A C 1
ATOM 758 O O . GLY A 1 101 ? 31.379 -15.361 7.649 1.00 34.06 125 GLY A O 1
ATOM 759 N N . THR A 1 102 ? 32.610 -17.163 7.116 1.00 38.75 126 THR A N 1
ATOM 760 C CA . THR A 1 102 ? 33.382 -16.481 6.096 1.00 27.58 126 THR A CA 1
ATOM 761 C C . THR A 1 102 ? 32.613 -16.508 4.761 1.00 29.29 126 THR A C 1
ATOM 762 O O . THR A 1 102 ? 31.411 -16.764 4.751 1.00 32.26 126 THR A O 1
ATOM 766 N N . THR A 1 103 ? 33.290 -16.230 3.650 1.00 32.75 127 THR A N 1
ATOM 767 C CA . THR A 1 103 ? 32.608 -15.928 2.388 1.00 33.80 127 THR A CA 1
ATOM 768 C C . THR A 1 103 ? 33.184 -16.706 1.200 1.00 32.60 127 THR A C 1
ATOM 769 O O . THR A 1 103 ? 34.071 -16.216 0.501 1.00 30.19 127 THR A O 1
ATOM 773 N N . SER A 1 104 ? 32.677 -17.917 0.984 1.00 28.32 128 SER A N 1
ATOM 774 C CA . SER A 1 104 ? 33.154 -18.785 -0.088 1.00 32.35 128 SER A CA 1
ATOM 775 C C . SER A 1 104 ? 32.662 -18.348 -1.477 1.00 32.11 128 SER A C 1
ATOM 776 O O . SER A 1 104 ? 31.949 -19.088 -2.167 1.00 24.82 128 SER A O 1
ATOM 779 N N . MET A 1 105 ? 33.052 -17.152 -1.897 1.00 27.72 129 MET A N 1
ATOM 780 C CA . MET A 1 105 ? 32.494 -16.590 -3.128 1.00 28.48 129 MET A CA 1
ATOM 781 C C . MET A 1 105 ? 33.042 -17.293 -4.376 1.00 31.20 129 MET A C 1
ATOM 782 O O . MET A 1 105 ? 32.313 -17.537 -5.332 1.00 31.48 129 MET A O 1
ATOM 787 N N . THR A 1 106 ? 34.329 -17.616 -4.354 1.00 28.40 130 THR A N 1
ATOM 788 C CA . THR A 1 106 ? 34.974 -18.307 -5.469 1.00 26.08 130 THR A CA 1
ATOM 789 C C . THR A 1 106 ? 34.333 -19.683 -5.663 1.00 34.01 130 THR A C 1
ATOM 790 O O . THR A 1 106 ? 34.053 -20.086 -6.784 1.00 30.03 130 THR A O 1
ATOM 794 N N . ALA A 1 107 ? 34.087 -20.395 -4.566 1.00 27.64 131 ALA A N 1
ATOM 795 C CA . ALA A 1 107 ? 33.461 -21.719 -4.645 1.00 28.46 131 ALA A CA 1
ATOM 796 C C . ALA A 1 107 ? 32.032 -21.678 -5.220 1.00 23.93 131 ALA A C 1
ATOM 797 O O . ALA A 1 107 ? 31.637 -22.563 -5.978 1.00 33.96 131 ALA A O 1
ATOM 799 N N . ALA A 1 108 ? 31.266 -20.647 -4.880 1.00 26.67 132 ALA A N 1
ATOM 800 C CA . ALA A 1 108 ? 29.912 -20.510 -5.429 1.00 24.68 132 ALA A CA 1
ATOM 801 C C . ALA A 1 108 ? 29.958 -20.271 -6.942 1.00 34.83 132 ALA A C 1
ATOM 802 O O . ALA A 1 108 ? 29.210 -20.883 -7.708 1.00 27.56 132 ALA A O 1
ATOM 804 N N . LEU A 1 109 ? 30.849 -19.383 -7.363 1.00 26.84 133 LEU A N 1
ATOM 805 C CA . LEU A 1 109 ? 31.028 -19.080 -8.780 1.00 29.94 133 LEU A CA 1
ATOM 806 C C . LEU A 1 109 ? 31.556 -20.299 -9.533 1.00 31.71 133 LEU A C 1
ATOM 807 O O . LEU A 1 109 ? 31.217 -20.524 -10.697 1.00 28.69 133 LEU A O 1
ATOM 812 N N . ASP A 1 110 ? 32.378 -21.092 -8.858 1.00 29.00 134 ASP A N 1
ATOM 813 C CA . ASP A 1 110 ? 32.888 -22.331 -9.435 1.00 21.95 134 ASP A CA 1
ATOM 814 C C . ASP A 1 110 ? 31.786 -23.354 -9.707 1.00 31.05 134 ASP A C 1
ATOM 815 O O . ASP A 1 110 ? 31.924 -24.201 -10.589 1.00 34.35 134 ASP A O 1
ATOM 820 N N . GLU A 1 111 ? 30.710 -23.301 -8.931 1.00 27.61 135 GLU A N 1
ATOM 821 C CA . GLU A 1 111 ? 29.569 -24.171 -9.206 1.00 37.15 135 GLU A CA 1
ATOM 822 C C . GLU A 1 111 ? 29.011 -23.881 -10.599 1.00 28.59 135 GLU A C 1
ATOM 823 O O . GLU A 1 111 ? 28.645 -24.800 -11.338 1.00 36.05 135 GLU A O 1
ATOM 829 N N . VAL A 1 112 ? 28.983 -22.605 -10.973 1.00 25.94 136 VAL A N 1
ATOM 830 C CA . VAL A 1 112 ? 28.530 -22.239 -12.313 1.00 24.52 136 VAL A CA 1
ATOM 831 C C . VAL A 1 112 ? 29.458 -22.790 -13.374 1.00 36.12 136 VAL A C 1
ATOM 832 O O . VAL A 1 112 ? 28.989 -23.318 -14.385 1.00 39.15 136 VAL A O 1
ATOM 836 N N . GLN A 1 113 ? 30.770 -22.682 -13.136 1.00 29.23 137 GLN A N 1
ATOM 837 C CA . GLN A 1 113 ? 31.768 -23.257 -14.035 1.00 30.51 137 GLN A CA 1
ATOM 838 C C . GLN A 1 113 ? 31.496 -24.727 -14.253 1.00 33.60 137 GLN A C 1
ATOM 839 O O . GLN A 1 113 ? 31.536 -25.216 -15.379 1.00 33.87 137 GLN A O 1
ATOM 845 N N . LYS A 1 114 ? 31.248 -25.428 -13.150 1.00 28.35 138 LYS A N 1
ATOM 846 C CA . LYS A 1 114 ? 30.990 -26.865 -13.176 1.00 38.56 138 LYS A CA 1
ATOM 847 C C . LYS A 1 114 ? 29.763 -27.207 -14.044 1.00 31.86 138 LYS A C 1
ATOM 848 O O . LYS A 1 114 ? 29.741 -28.229 -14.727 1.00 33.42 138 LYS A O 1
ATOM 854 N N . HIS A 1 115 ? 28.746 -26.351 -14.013 1.00 29.15 139 HIS A N 1
ATOM 855 C CA . HIS A 1 115 ? 27.566 -26.561 -14.857 1.00 30.85 139 HIS A CA 1
ATOM 856 C C . HIS A 1 115 ? 27.959 -26.553 -16.322 1.00 35.77 139 HIS A C 1
ATOM 857 O O . HIS A 1 115 ? 27.590 -27.456 -17.082 1.00 33.90 139 HIS A O 1
ATOM 864 N N . LEU A 1 116 ? 28.717 -25.530 -16.713 1.00 31.52 140 LEU A N 1
ATOM 865 C CA . LEU A 1 116 ? 29.163 -25.402 -18.093 1.00 33.50 140 LEU A CA 1
ATOM 866 C C . LEU A 1 116 ? 30.079 -26.553 -18.463 1.00 42.85 140 LEU A C 1
ATOM 867 O O . LEU A 1 116 ? 29.964 -27.112 -19.553 1.00 43.61 140 LEU A O 1
ATOM 872 N N . ASN A 1 117 ? 30.986 -26.908 -17.552 1.00 41.25 141 ASN A N 1
ATOM 873 C CA . ASN A 1 117 ? 31.925 -27.995 -17.810 1.00 42.12 141 ASN A CA 1
ATOM 874 C C . ASN A 1 117 ? 31.215 -29.322 -18.030 1.00 38.69 141 ASN A C 1
ATOM 875 O O . ASN A 1 117 ? 31.582 -30.084 -18.909 1.00 37.14 141 ASN A O 1
ATOM 880 N N . ASP A 1 118 ? 30.188 -29.585 -17.230 1.00 39.61 142 ASP A N 1
ATOM 881 C CA . ASP A 1 118 ? 29.469 -30.850 -17.301 1.00 51.27 142 ASP A CA 1
ATOM 882 C C . ASP A 1 118 ? 28.341 -30.792 -18.315 1.00 47.83 142 ASP A C 1
ATOM 883 O O . ASP A 1 118 ? 27.629 -31.773 -18.497 1.00 41.93 142 ASP A O 1
ATOM 888 N N . ARG A 1 119 ? 28.174 -29.637 -18.953 1.00 37.03 143 ARG A N 1
ATOM 889 C CA . ARG A 1 119 ? 27.090 -29.427 -19.901 1.00 42.34 143 ARG A CA 1
ATOM 890 C C . ARG A 1 119 ? 25.719 -29.699 -19.258 1.00 43.00 143 ARG A C 1
ATOM 891 O O . ARG A 1 119 ? 24.867 -30.366 -19.840 1.00 47.42 143 ARG A O 1
ATOM 899 N N . VAL A 1 120 ? 25.525 -29.168 -18.053 1.00 40.26 144 VAL A N 1
ATOM 900 C CA . VAL A 1 120 ? 24.252 -29.267 -17.338 1.00 36.69 144 VAL A CA 1
ATOM 901 C C . VAL A 1 120 ? 23.325 -28.122 -17.770 1.00 40.64 144 VAL A C 1
ATOM 902 O O . VAL A 1 120 ? 22.107 -28.263 -17.760 1.00 45.02 144 VAL A O 1
ATOM 906 N N . ASN A 1 121 ? 23.912 -26.993 -18.158 1.00 35.53 145 ASN A N 1
ATOM 907 C CA . ASN A 1 121 ? 23.147 -25.860 -18.668 1.00 33.99 145 ASN A CA 1
ATOM 908 C C . ASN A 1 121 ? 22.480 -26.213 -19.990 1.00 32.94 145 ASN A C 1
ATOM 909 O O . ASN A 1 121 ? 22.915 -27.132 -20.683 1.00 34.17 145 ASN A O 1
ATOM 914 N N . ARG A 1 122 ? 21.425 -25.489 -20.348 1.00 32.68 146 ARG A N 1
ATOM 915 C CA . ARG A 1 122 ? 20.847 -25.667 -21.679 1.00 35.28 146 ARG A CA 1
ATOM 916 C C . ARG A 1 122 ? 21.712 -24.958 -22.705 1.00 37.40 146 ARG A C 1
ATOM 917 O O . ARG A 1 122 ? 22.055 -23.786 -22.537 1.00 31.60 146 ARG A O 1
ATOM 925 N N . GLU A 1 123 ? 22.063 -25.688 -23.761 1.00 46.06 147 GLU A N 1
ATOM 926 C CA . GLU A 1 123 ? 22.968 -25.204 -24.805 1.00 56.03 147 GLU A CA 1
ATOM 927 C C . GLU A 1 123 ? 22.550 -23.861 -25.408 1.00 54.96 147 GLU A C 1
ATOM 928 O O . GLU A 1 123 ? 23.381 -22.986 -25.641 1.00 48.27 147 GLU A O 1
ATOM 934 N N . LYS A 1 124 ? 21.255 -23.701 -25.651 1.00 46.93 148 LYS A N 1
ATOM 935 C CA . LYS A 1 124 ? 20.746 -22.499 -26.306 1.00 50.06 148 LYS A CA 1
ATOM 936 C C . LYS A 1 124 ? 20.352 -21.399 -25.329 1.00 46.92 148 LYS A C 1
ATOM 937 O O . LYS A 1 124 ? 19.877 -20.337 -25.736 1.00 51.86 148 LYS A O 1
ATOM 943 N N . ALA A 1 125 ? 20.540 -21.650 -24.038 1.00 33.14 149 ALA A N 1
ATOM 944 C CA . ALA A 1 125 ? 20.084 -20.700 -23.030 1.00 31.40 149 ALA A CA 1
ATOM 945 C C . ALA A 1 125 ? 21.103 -19.602 -22.746 1.00 42.57 149 ALA A C 1
ATOM 946 O O . ALA A 1 125 ? 22.311 -19.850 -22.708 1.00 39.95 149 ALA A O 1
ATOM 948 N N . ILE A 1 126 ? 20.600 -18.388 -22.553 1.00 36.29 150 ILE A N 1
ATOM 949 C CA . ILE A 1 126 ? 21.381 -17.308 -21.969 1.00 36.51 150 ILE A CA 1
ATOM 950 C C . ILE A 1 126 ? 21.865 -17.747 -20.589 1.00 38.69 150 ILE A C 1
ATOM 951 O O . ILE A 1 126 ? 21.082 -18.260 -19.799 1.00 32.79 150 ILE A O 1
ATOM 956 N N . GLN A 1 127 ? 23.155 -17.562 -20.315 1.00 37.75 151 GLN A N 1
ATOM 957 C CA . GLN A 1 127 ? 23.736 -17.918 -19.027 1.00 34.92 151 GLN A CA 1
ATOM 958 C C . GLN A 1 127 ? 23.882 -16.641 -18.202 1.00 35.40 151 GLN A C 1
ATOM 959 O O . GLN A 1 127 ? 24.690 -15.778 -18.536 1.00 31.34 151 GLN A O 1
ATOM 965 N N . LEU A 1 128 ? 23.090 -16.504 -17.140 1.00 26.57 152 LEU A N 1
ATOM 966 C CA . LEU A 1 128 ? 23.094 -15.265 -16.369 1.00 29.90 152 LEU A CA 1
ATOM 967 C C . LEU A 1 128 ? 23.375 -15.535 -14.898 1.00 33.43 152 LEU A C 1
ATOM 968 O O . LEU A 1 128 ? 22.626 -16.251 -14.233 1.00 35.28 152 LEU A O 1
ATOM 973 N N . VAL A 1 129 ? 24.462 -14.968 -14.388 1.00 35.11 153 VAL A N 1
ATOM 974 C CA . VAL A 1 129 ? 24.748 -15.084 -12.964 1.00 30.25 153 VAL A CA 1
ATOM 975 C C . VAL A 1 129 ? 24.339 -13.813 -12.248 1.00 26.36 153 VAL A C 1
ATOM 976 O O . VAL A 1 129 ? 24.742 -12.714 -12.635 1.00 29.68 153 VAL A O 1
ATOM 980 N N . ILE A 1 130 ? 23.531 -13.955 -11.206 1.00 25.60 154 ILE A N 1
ATOM 981 C CA . ILE A 1 130 ? 23.272 -12.820 -10.334 1.00 25.39 154 ILE A CA 1
ATOM 982 C C . ILE A 1 130 ? 24.001 -13.060 -9.018 1.00 35.58 154 ILE A C 1
ATOM 983 O O . ILE A 1 130 ? 23.702 -14.009 -8.297 1.00 26.55 154 ILE A O 1
ATOM 988 N N . LEU A 1 131 ? 24.985 -12.213 -8.732 1.00 28.12 155 LEU A N 1
ATOM 989 C CA . LEU A 1 131 ? 25.804 -12.359 -7.534 1.00 30.09 155 LEU A CA 1
ATOM 990 C C . LEU A 1 131 ? 25.396 -11.317 -6.495 1.00 32.15 155 LEU A C 1
ATOM 991 O O . LEU A 1 131 ? 25.590 -10.119 -6.704 1.00 30.89 155 LEU A O 1
ATOM 996 N N . MET A 1 132 ? 24.814 -11.772 -5.385 1.00 27.86 156 MET A N 1
ATOM 997 C CA . MET A 1 132 ? 24.394 -10.864 -4.319 1.00 34.51 156 MET A CA 1
ATOM 998 C C . MET A 1 132 ? 25.396 -10.920 -3.182 1.00 33.08 156 MET A C 1
ATOM 999 O O . MET A 1 132 ? 25.506 -11.948 -2.516 1.00 26.69 156 MET A O 1
ATOM 1004 N N . THR A 1 133 ? 26.106 -9.819 -2.941 1.00 27.80 157 THR A N 1
ATOM 1005 C CA . THR A 1 133 ? 27.191 -9.832 -1.962 1.00 24.63 157 THR A CA 1
ATOM 1006 C C . THR A 1 133 ? 27.529 -8.431 -1.434 1.00 26.47 157 THR A C 1
ATOM 1007 O O . THR A 1 133 ? 27.161 -7.429 -2.047 1.00 33.07 157 THR A O 1
ATOM 1011 N N . ASP A 1 134 ? 28.208 -8.371 -0.286 1.00 29.81 158 ASP A N 1
ATOM 1012 C CA . ASP A 1 134 ? 28.810 -7.125 0.193 1.00 29.84 158 ASP A CA 1
ATOM 1013 C C . ASP A 1 134 ? 30.221 -6.934 -0.378 1.00 27.89 158 ASP A C 1
ATOM 1014 O O . ASP A 1 134 ? 30.873 -5.925 -0.133 1.00 34.61 158 ASP A O 1
ATOM 1019 N N . GLY A 1 135 ? 30.697 -7.926 -1.114 1.00 29.73 159 GLY A N 1
ATOM 1020 C CA . GLY A 1 135 ? 31.938 -7.772 -1.848 1.00 36.05 159 GLY A CA 1
ATOM 1021 C C . GLY A 1 135 ? 33.198 -7.954 -1.022 1.00 36.74 159 GLY A C 1
ATOM 1022 O O . GLY A 1 135 ? 34.207 -7.303 -1.288 1.00 35.98 159 GLY A O 1
ATOM 1023 N N . VAL A 1 136 ? 33.134 -8.836 -0.024 1.00 29.86 160 VAL A N 1
ATOM 1024 C CA . VAL A 1 136 ? 34.301 -9.187 0.792 1.00 33.99 160 VAL A CA 1
ATOM 1025 C C . VAL A 1 136 ? 34.521 -10.708 0.764 1.00 32.32 160 VAL A C 1
ATOM 1026 O O . VAL A 1 136 ? 34.142 -11.417 1.700 1.00 36.92 160 VAL A O 1
ATOM 1030 N N . PRO A 1 137 ? 35.097 -11.223 -0.337 1.00 33.18 161 PRO A N 1
ATOM 1031 C CA . PRO A 1 137 ? 35.297 -12.673 -0.450 1.00 27.95 161 PRO A CA 1
ATOM 1032 C C . PRO A 1 137 ? 36.488 -13.154 0.379 1.00 31.35 161 PRO A C 1
ATOM 1033 O O . PRO A 1 137 ? 37.295 -12.343 0.850 1.00 30.60 161 PRO A O 1
ATOM 1037 N N . ASN A 1 138 ? 36.587 -14.469 0.554 1.00 29.62 162 ASN A N 1
ATOM 1038 C CA . ASN A 1 138 ? 37.726 -15.064 1.240 1.00 30.04 162 ASN A CA 1
ATOM 1039 C C . ASN A 1 138 ? 39.035 -14.826 0.499 1.00 34.35 162 ASN A C 1
ATOM 1040 O O . ASN A 1 138 ? 40.092 -14.775 1.121 1.00 35.61 162 ASN A O 1
ATOM 1045 N N . SER A 1 139 ? 38.962 -14.703 -0.826 1.00 26.91 163 SER A N 1
ATOM 1046 C CA . SER A 1 139 ? 40.132 -14.400 -1.652 1.00 32.11 163 SER A CA 1
ATOM 1047 C C . SER A 1 139 ? 39.744 -13.472 -2.795 1.00 28.18 163 SER A C 1
ATOM 1048 O O . SER A 1 139 ? 38.994 -13.868 -3.678 1.00 30.38 163 SER A O 1
ATOM 1051 N N . LYS A 1 140 ? 40.236 -12.240 -2.761 1.00 31.36 164 LYS A N 1
ATOM 1052 C CA . LYS A 1 140 ? 39.886 -11.254 -3.780 1.00 35.29 164 LYS A CA 1
ATOM 1053 C C . LYS A 1 140 ? 40.253 -11.723 -5.174 1.00 36.68 164 LYS A C 1
ATOM 1054 O O . LYS A 1 140 ? 39.415 -11.713 -6.072 1.00 36.95 164 LYS A O 1
ATOM 1060 N N . TYR A 1 141 ? 41.502 -12.130 -5.363 1.00 34.48 165 TYR A N 1
ATOM 1061 C CA . TYR A 1 141 ? 41.936 -12.478 -6.708 1.00 33.94 165 TYR A CA 1
ATOM 1062 C C . TYR A 1 141 ? 41.222 -13.721 -7.210 1.00 38.60 165 TYR A C 1
ATOM 1063 O O . TYR A 1 141 ? 40.803 -13.758 -8.353 1.00 37.94 165 TYR A O 1
ATOM 1072 N N . ARG A 1 142 ? 41.071 -14.726 -6.352 1.00 34.13 166 ARG A N 1
ATOM 1073 C CA . ARG A 1 142 ? 40.437 -15.975 -6.765 1.00 29.43 166 ARG A CA 1
ATOM 1074 C C . ARG A 1 142 ? 39.007 -15.760 -7.244 1.00 41.33 166 ARG A C 1
ATOM 1075 O O . ARG A 1 142 ? 38.573 -16.404 -8.198 1.00 32.15 166 ARG A O 1
ATOM 1083 N N . ALA A 1 143 ? 38.288 -14.847 -6.593 1.00 26.81 167 ALA A N 1
ATOM 1084 C CA . ALA A 1 143 ? 36.924 -14.526 -7.000 1.00 29.43 167 ALA A CA 1
ATOM 1085 C C . ALA A 1 143 ? 36.898 -13.761 -8.326 1.00 32.81 167 ALA A C 1
ATOM 1086 O O . ALA A 1 143 ? 36.067 -14.040 -9.191 1.00 34.73 167 ALA A O 1
ATOM 1088 N N . LEU A 1 144 ? 37.810 -12.806 -8.493 1.00 27.98 168 LEU A N 1
ATOM 1089 C CA . LEU A 1 144 ? 37.905 -12.067 -9.752 1.00 35.19 168 LEU A CA 1
ATOM 1090 C C . LEU A 1 144 ? 38.276 -12.995 -10.905 1.00 43.26 168 LEU A C 1
ATOM 1091 O O . LEU A 1 144 ? 37.808 -12.836 -12.033 1.00 38.63 168 LEU A O 1
ATOM 1096 N N . GLU A 1 145 ? 39.131 -13.963 -10.608 1.00 32.36 169 GLU A N 1
ATOM 1097 C CA . GLU A 1 145 ? 39.671 -14.859 -11.616 1.00 33.65 169 GLU A CA 1
ATOM 1098 C C . GLU A 1 145 ? 38.579 -15.755 -12.188 1.00 36.37 169 GLU A C 1
ATOM 1099 O O . GLU A 1 145 ? 38.465 -15.911 -13.403 1.00 37.59 169 GLU A O 1
ATOM 1105 N N . VAL A 1 146 ? 37.775 -16.346 -11.313 1.00 31.21 170 VAL A N 1
ATOM 1106 C CA . VAL A 1 146 ? 36.710 -17.223 -11.781 1.00 35.74 170 VAL A CA 1
ATOM 1107 C C . VAL A 1 146 ? 35.589 -16.437 -12.469 1.00 35.48 170 VAL A C 1
ATOM 1108 O O . VAL A 1 146 ? 35.017 -16.905 -13.456 1.00 34.69 170 VAL A O 1
ATOM 1112 N N . ALA A 1 147 ? 35.284 -15.245 -11.964 1.00 31.82 171 ALA A N 1
ATOM 1113 C CA . ALA A 1 147 ? 34.281 -14.392 -12.604 1.00 31.78 171 ALA A CA 1
ATOM 1114 C C . ALA A 1 147 ? 34.730 -14.079 -14.025 1.00 39.37 171 ALA A C 1
ATOM 1115 O O . ALA A 1 147 ? 33.940 -14.114 -14.963 1.00 39.66 171 ALA A O 1
ATOM 1117 N N . ASN A 1 148 ? 36.015 -13.778 -14.166 1.00 37.54 172 ASN A N 1
ATOM 1118 C CA . ASN A 1 148 ? 36.588 -13.472 -15.458 1.00 33.47 172 ASN A CA 1
ATOM 1119 C C . ASN A 1 148 ? 36.532 -14.667 -16.408 1.00 40.45 172 ASN A C 1
ATOM 1120 O O . ASN A 1 148 ? 36.246 -14.502 -17.583 1.00 35.24 172 ASN A O 1
ATOM 1125 N N . LYS A 1 149 ? 36.800 -15.865 -15.897 1.00 32.10 173 LYS A N 1
ATOM 1126 C CA . LYS A 1 149 ? 36.700 -17.073 -16.708 1.00 41.73 173 LYS A CA 1
ATOM 1127 C C . LYS A 1 149 ? 35.263 -17.297 -17.183 1.00 38.22 173 LYS A C 1
ATOM 1128 O O . LYS A 1 149 ? 35.034 -17.719 -18.307 1.00 44.92 173 LYS A O 1
ATOM 1134 N N . LEU A 1 150 ? 34.299 -17.017 -16.319 1.00 33.14 174 LEU A N 1
ATOM 1135 C CA . LEU A 1 150 ? 32.897 -17.157 -16.683 1.00 32.06 174 LEU A CA 1
ATOM 1136 C C . LEU A 1 150 ? 32.523 -16.217 -17.846 1.00 38.45 174 LEU A C 1
ATOM 1137 O O . LEU A 1 150 ? 31.897 -16.634 -18.823 1.00 36.28 174 LEU A O 1
ATOM 1142 N N . LYS A 1 151 ? 32.937 -14.959 -17.740 1.00 30.56 175 LYS A N 1
ATOM 1143 C CA . LYS A 1 151 ? 32.672 -13.964 -18.765 1.00 39.92 175 LYS A CA 1
ATOM 1144 C C . LYS A 1 151 ? 33.276 -14.356 -20.102 1.00 47.69 175 LYS A C 1
ATOM 1145 O O . LYS A 1 151 ? 32.673 -14.116 -21.149 1.00 44.07 175 LYS A O 1
ATOM 1151 N N . GLN A 1 152 ? 34.456 -14.975 -20.060 1.00 43.13 176 GLN A N 1
ATOM 1152 C CA . GLN A 1 152 ? 35.142 -15.420 -21.269 1.00 45.67 176 GLN A CA 1
ATOM 1153 C C . GLN A 1 152 ? 34.386 -16.539 -21.970 1.00 44.37 176 GLN A C 1
ATOM 1154 O O . GLN A 1 152 ? 34.615 -16.808 -23.148 1.00 50.05 176 GLN A O 1
ATOM 1160 N N . ARG A 1 153 ? 33.497 -17.201 -21.239 1.00 40.00 177 ARG A N 1
ATOM 1161 C CA . ARG A 1 153 ? 32.686 -18.267 -21.812 1.00 46.20 177 ARG A CA 1
ATOM 1162 C C . ARG A 1 153 ? 31.284 -17.764 -22.117 1.00 40.24 177 ARG A C 1
ATOM 1163 O O . ARG A 1 153 ? 30.345 -18.554 -22.133 1.00 45.66 177 ARG A O 1
ATOM 1171 N N . ASN A 1 154 ? 31.140 -16.452 -22.294 1.00 37.87 178 ASN A N 1
ATOM 1172 C CA . ASN A 1 154 ? 29.844 -15.840 -22.635 1.00 41.69 178 ASN A CA 1
ATOM 1173 C C . ASN A 1 154 ? 28.771 -15.855 -21.526 1.00 44.59 178 ASN A C 1
ATOM 1174 O O . ASN A 1 154 ? 27.573 -15.771 -21.800 1.00 39.42 178 ASN A O 1
ATOM 1179 N N . VAL A 1 155 ? 29.196 -15.961 -20.275 1.00 40.37 179 VAL A N 1
ATOM 1180 C CA . VAL A 1 155 ? 28.264 -15.851 -19.158 1.00 33.59 179 VAL A CA 1
ATOM 1181 C C . VAL A 1 155 ? 28.088 -14.371 -18.817 1.00 36.27 179 VAL A C 1
ATOM 1182 O O . VAL A 1 155 ? 29.069 -13.637 -18.734 1.00 37.79 179 VAL A O 1
ATOM 1186 N N . ARG A 1 156 ? 26.846 -13.927 -18.631 1.00 37.27 180 ARG A N 1
ATOM 1187 C CA . ARG A 1 156 ? 26.597 -12.555 -18.181 1.00 32.56 180 ARG A CA 1
ATOM 1188 C C . ARG A 1 156 ? 26.612 -12.518 -16.662 1.00 32.15 180 ARG A C 1
ATOM 1189 O O . ARG A 1 156 ? 26.139 -13.451 -16.022 1.00 33.72 180 ARG A O 1
ATOM 1197 N N . LEU A 1 157 ? 27.159 -11.451 -16.086 1.00 36.94 181 LEU A N 1
ATOM 1198 C CA . LEU A 1 157 ? 27.245 -11.325 -14.630 1.00 33.93 181 LEU A CA 1
ATOM 1199 C C . LEU A 1 157 ? 26.681 -10.002 -14.143 1.00 33.21 181 LEU A C 1
ATOM 1200 O O . LEU A 1 157 ? 27.133 -8.929 -14.548 1.00 34.90 181 LEU A O 1
ATOM 1205 N N . ALA A 1 158 ? 25.687 -10.083 -13.268 1.00 31.17 182 ALA A N 1
ATOM 1206 C CA . ALA A 1 158 ? 25.151 -8.890 -12.645 1.00 36.75 182 ALA A CA 1
ATOM 1207 C C . ALA A 1 158 ? 25.433 -8.995 -11.158 1.00 31.35 182 ALA A C 1
ATOM 1208 O O . ALA A 1 158 ? 25.285 -10.070 -10.561 1.00 29.32 182 ALA A O 1
ATOM 1210 N N . VAL A 1 159 ? 25.866 -7.890 -10.562 1.00 31.49 183 VAL A N 1
ATOM 1211 C CA . VAL A 1 159 ? 26.152 -7.880 -9.132 1.00 30.86 183 VAL A CA 1
ATOM 1212 C C . VAL A 1 159 ? 25.133 -7.021 -8.392 1.00 29.54 183 VAL A C 1
ATOM 1213 O O . VAL A 1 159 ? 24.850 -5.892 -8.803 1.00 36.44 183 VAL A O 1
ATOM 1217 N N . ILE A 1 160 ? 24.572 -7.568 -7.314 1.00 32.51 184 ILE A N 1
ATOM 1218 C CA . ILE A 1 160 ? 23.656 -6.818 -6.449 1.00 34.71 184 ILE A CA 1
ATOM 1219 C C . ILE A 1 160 ? 24.296 -6.649 -5.077 1.00 31.41 184 ILE A C 1
ATOM 1220 O O . ILE A 1 160 ? 24.644 -7.628 -4.418 1.00 29.95 184 ILE A O 1
ATOM 1225 N N . GLY A 1 161 ? 24.475 -5.410 -4.654 1.00 31.18 185 GLY A N 1
ATOM 1226 C CA . GLY A 1 161 ? 25.089 -5.159 -3.363 1.00 35.38 185 GLY A CA 1
ATOM 1227 C C . GLY A 1 161 ? 24.117 -5.379 -2.218 1.00 39.46 185 GLY A C 1
ATOM 1228 O O . GLY A 1 161 ? 23.034 -4.805 -2.206 1.00 38.19 185 GLY A O 1
ATOM 1229 N N . ILE A 1 162 ? 24.490 -6.236 -1.273 1.00 40.06 186 ILE A N 1
ATOM 1230 C CA . ILE A 1 162 ? 23.723 -6.418 -0.042 1.00 40.19 186 ILE A CA 1
ATOM 1231 C C . ILE A 1 162 ? 24.673 -6.379 1.144 1.00 42.93 186 ILE A C 1
ATOM 1232 O O . ILE A 1 162 ? 25.888 -6.465 0.975 1.00 37.43 186 ILE A O 1
ATOM 1237 N N . GLY A 1 163 ? 24.124 -6.263 2.347 1.00 39.83 187 GLY A N 1
ATOM 1238 C CA . GLY A 1 163 ? 24.932 -6.321 3.551 1.00 32.20 187 GLY A CA 1
ATOM 1239 C C . GLY A 1 163 ? 25.089 -4.977 4.217 1.00 39.03 187 GLY A C 1
ATOM 1240 O O . GLY A 1 163 ? 24.931 -3.930 3.576 1.00 39.30 187 GLY A O 1
ATOM 1241 N N . GLN A 1 164 ? 25.409 -5.016 5.510 1.00 41.73 188 GLN A N 1
ATOM 1242 C CA . GLN A 1 164 ? 25.542 -3.815 6.327 1.00 54.20 188 GLN A CA 1
ATOM 1243 C C . GLN A 1 164 ? 26.764 -2.976 5.957 1.00 58.51 188 GLN A C 1
ATOM 1244 O O . GLN A 1 164 ? 26.758 -1.757 6.141 1.00 61.49 188 GLN A O 1
ATOM 1250 N N . GLY A 1 165 ? 27.805 -3.627 5.440 1.00 49.70 189 GLY A N 1
ATOM 1251 C CA . GLY A 1 165 ? 29.040 -2.942 5.094 1.00 45.93 189 GLY A CA 1
ATOM 1252 C C . GLY A 1 165 ? 29.574 -3.347 3.732 1.00 51.57 189 GLY A C 1
ATOM 1253 O O . G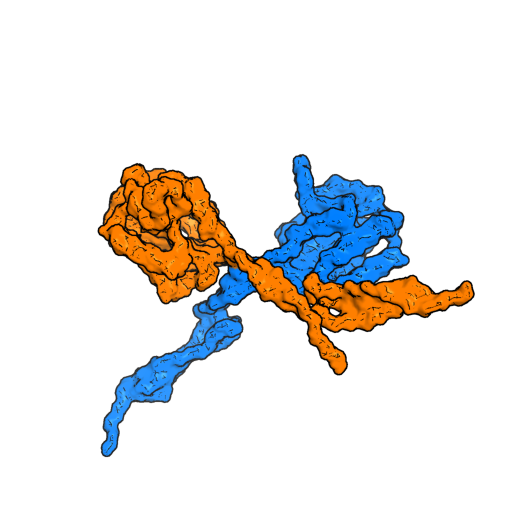LY A 1 165 ? 30.437 -4.222 3.622 1.00 50.82 189 GLY A O 1
ATOM 1254 N N . ILE A 1 166 ? 29.063 -2.693 2.695 1.00 47.18 190 ILE A N 1
ATOM 1255 C CA . ILE A 1 166 ? 29.382 -3.041 1.317 1.00 46.69 190 ILE A CA 1
ATOM 1256 C C . ILE A 1 166 ? 30.700 -2.434 0.828 1.00 52.30 190 ILE A C 1
ATOM 1257 O O . ILE A 1 166 ? 30.963 -1.245 1.021 1.00 50.52 190 ILE A O 1
ATOM 1262 N N . ASN A 1 167 ? 31.529 -3.273 0.209 1.00 43.49 191 ASN A N 1
ATOM 1263 C CA . ASN A 1 167 ? 32.708 -2.807 -0.507 1.00 39.67 191 ASN A CA 1
ATOM 1264 C C . ASN A 1 167 ? 32.344 -2.571 -1.970 1.00 43.01 191 ASN A C 1
ATOM 1265 O O . ASN A 1 167 ? 32.412 -3.491 -2.796 1.00 40.91 191 ASN A O 1
ATOM 1270 N N . HIS A 1 168 ? 31.951 -1.340 -2.287 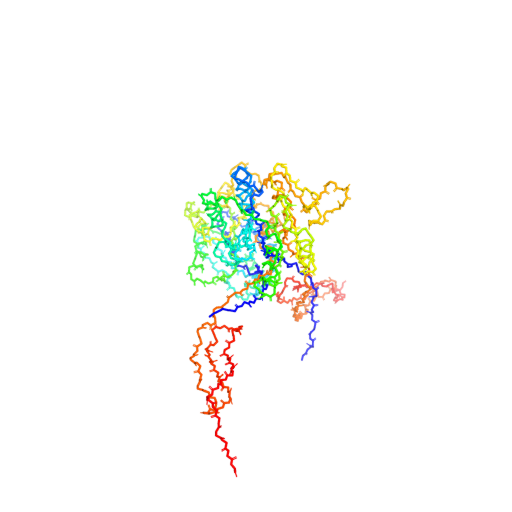1.00 45.79 192 HIS A N 1
ATOM 1271 C CA . HIS A 1 168 ? 31.490 -1.006 -3.633 1.00 44.61 192 HIS A CA 1
ATOM 1272 C C . HIS A 1 168 ? 32.616 -1.069 -4.651 1.00 45.65 192 HIS A C 1
ATOM 1273 O O . HIS A 1 168 ? 32.379 -1.356 -5.826 1.00 39.36 192 HIS A O 1
ATOM 1280 N N . GLN A 1 169 ? 33.837 -0.795 -4.199 1.00 45.29 193 GLN A N 1
ATOM 1281 C CA . GLN A 1 169 ? 35.002 -0.857 -5.081 1.00 45.05 193 GLN A CA 1
ATOM 1282 C C . GLN A 1 169 ? 35.177 -2.272 -5.636 1.00 37.99 193 GLN A C 1
ATOM 1283 O O . GLN A 1 169 ? 35.323 -2.455 -6.842 1.00 38.85 193 GLN A O 1
ATOM 1289 N N . PHE A 1 170 ? 35.150 -3.274 -4.762 1.00 38.56 194 PHE A N 1
ATOM 1290 C CA . PHE A 1 170 ? 35.305 -4.645 -5.226 1.00 37.66 194 PHE A CA 1
ATOM 1291 C C . PHE A 1 170 ? 34.106 -5.118 -6.047 1.00 40.23 194 PHE A C 1
ATOM 1292 O O . PHE A 1 170 ? 34.277 -5.807 -7.053 1.00 39.31 194 PHE A O 1
ATOM 1300 N N . ASN A 1 171 ? 32.896 -4.788 -5.597 1.00 37.30 195 ASN A N 1
ATOM 1301 C CA . ASN A 1 171 ? 31.692 -5.168 -6.334 1.00 36.35 195 ASN A CA 1
ATOM 1302 C C . ASN A 1 171 ? 31.710 -4.633 -7.758 1.00 33.47 195 ASN A C 1
ATOM 1303 O O . ASN A 1 171 ? 31.354 -5.348 -8.690 1.00 33.66 195 ASN A O 1
ATOM 1308 N N . ARG A 1 172 ? 32.132 -3.381 -7.917 1.00 31.06 196 ARG A N 1
ATOM 1309 C CA . ARG A 1 172 ? 32.213 -2.762 -9.230 1.00 37.16 196 ARG A CA 1
ATOM 1310 C C . ARG A 1 172 ? 33.302 -3.433 -10.056 1.00 42.34 196 ARG A C 1
ATOM 1311 O O . ARG A 1 172 ? 33.159 -3.617 -11.266 1.00 37.95 196 ARG A O 1
ATOM 1319 N N . LEU A 1 173 ? 34.393 -3.799 -9.395 1.00 38.66 197 LEU A N 1
ATOM 1320 C CA . LEU A 1 173 ? 35.508 -4.429 -10.083 1.00 45.38 197 LEU A CA 1
ATOM 1321 C C . LEU A 1 173 ? 35.085 -5.789 -10.632 1.00 31.15 197 LEU A C 1
ATOM 1322 O O . LEU A 1 173 ? 35.260 -6.068 -11.807 1.00 40.16 197 LEU A O 1
ATOM 1327 N N . ILE A 1 174 ? 34.492 -6.623 -9.794 1.00 34.23 198 ILE A N 1
ATOM 1328 C CA . ILE A 1 174 ? 34.086 -7.944 -10.254 1.00 36.85 198 ILE A CA 1
ATOM 1329 C C . ILE A 1 174 ? 32.947 -7.857 -11.283 1.00 44.03 198 ILE A C 1
ATOM 1330 O O . ILE A 1 174 ? 32.811 -8.725 -12.140 1.00 38.09 198 ILE A O 1
ATOM 1335 N N . ALA A 1 175 ? 32.155 -6.792 -11.219 1.00 42.79 199 ALA A N 1
ATOM 1336 C CA . ALA A 1 175 ? 31.059 -6.604 -12.175 1.00 40.99 199 ALA A CA 1
ATOM 1337 C C . ALA A 1 175 ? 31.572 -6.106 -13.528 1.00 43.13 199 ALA A C 1
ATOM 1338 O O . ALA A 1 175 ? 30.890 -6.218 -14.546 1.00 40.04 199 ALA A O 1
ATOM 1340 N N . GLY A 1 176 ? 32.777 -5.555 -13.535 1.00 34.43 200 GLY A N 1
ATOM 1341 C CA . GLY A 1 176 ? 33.355 -5.054 -14.764 1.00 40.57 200 GLY A CA 1
ATOM 1342 C C . GLY A 1 176 ? 32.973 -3.616 -15.052 1.00 45.56 200 GLY A C 1
ATOM 1343 O O . GLY A 1 176 ? 32.989 -3.189 -16.200 1.00 45.10 200 GLY A O 1
ATOM 1344 N N . CYS A 1 177 ? 32.621 -2.864 -14.014 1.00 43.69 201 CYS A N 1
ATOM 1345 C CA . CYS A 1 177 ? 32.334 -1.444 -14.185 1.00 42.15 201 CYS A CA 1
ATOM 1346 C C . CYS A 1 177 ? 33.636 -0.721 -14.505 1.00 47.61 201 CYS A C 1
ATOM 1347 O O . CYS A 1 177 ? 34.688 -1.080 -13.986 1.00 57.94 201 CYS A O 1
ATOM 1350 N N . ARG A 1 178 ? 33.558 0.292 -15.362 1.00 48.28 202 ARG A N 1
ATOM 1351 C CA . ARG A 1 178 ? 34.728 1.068 -15.763 1.00 61.50 202 ARG A CA 1
ATOM 1352 C C . ARG A 1 178 ? 34.862 2.307 -14.886 1.00 67.64 202 ARG A C 1
ATOM 1353 O O . ARG A 1 178 ? 33.866 2.957 -14.574 1.00 75.83 202 ARG A O 1
ATOM 1361 N N . PRO A 1 179 ? 36.096 2.642 -14.481 1.00 65.51 203 PRO A N 1
ATOM 1362 C CA . PRO A 1 179 ? 36.276 3.902 -13.753 1.00 69.18 203 PRO A CA 1
ATOM 1363 C C . PRO A 1 179 ? 35.910 5.091 -14.639 1.00 74.07 203 PRO A C 1
ATOM 1364 O O . PRO A 1 179 ? 36.115 5.012 -15.852 1.00 77.39 203 PRO A O 1
ATOM 1368 N N . ARG A 1 180 ? 35.353 6.143 -14.038 1.00 75.61 204 ARG A N 1
ATOM 1369 C CA . ARG A 1 180 ? 34.955 7.376 -14.737 1.00 81.23 204 ARG A CA 1
ATOM 1370 C C . ARG A 1 180 ? 33.670 7.279 -15.572 1.00 92.56 204 ARG A C 1
ATOM 1371 O O . ARG A 1 180 ? 33.205 8.281 -16.120 1.00 97.58 204 ARG A O 1
ATOM 1379 N N . GLU A 1 181 ? 33.099 6.084 -15.672 1.00 88.81 205 GLU A N 1
ATOM 1380 C CA . GLU A 1 181 ? 31.862 5.913 -16.424 1.00 87.22 205 GLU A CA 1
ATOM 1381 C C . GLU A 1 181 ? 30.656 5.873 -15.487 1.00 84.37 205 GLU A C 1
ATOM 1382 O O . GLU A 1 181 ? 30.631 5.101 -14.525 1.00 80.29 205 GLU A O 1
ATOM 1388 N N . PRO A 1 182 ? 29.657 6.722 -15.762 1.00 88.76 206 PRO A N 1
ATOM 1389 C CA . PRO A 1 182 ? 28.420 6.758 -14.978 1.00 88.27 206 PRO A CA 1
ATOM 1390 C C . PRO A 1 182 ? 27.486 5.629 -15.390 1.00 83.29 206 PRO A C 1
ATOM 1391 O O . PRO A 1 182 ? 27.612 5.114 -16.503 1.00 81.07 206 PRO A O 1
ATOM 1395 N N . ASN A 1 183 ? 26.575 5.249 -14.498 1.00 79.56 207 ASN A N 1
ATOM 1396 C CA . ASN A 1 183 ? 25.552 4.258 -14.812 1.00 82.42 207 ASN A CA 1
ATOM 1397 C C . ASN A 1 183 ? 26.118 2.930 -15.296 1.00 81.14 207 ASN A C 1
ATOM 1398 O O . ASN A 1 183 ? 25.899 2.543 -16.445 1.00 94.52 207 ASN A O 1
ATOM 1403 N N . CYS A 1 184 ? 26.851 2.239 -14.430 1.00 66.79 208 CYS A N 1
ATOM 1404 C CA . CYS A 1 184 ? 27.307 0.891 -14.744 1.00 54.86 208 CYS A CA 1
ATOM 1405 C C . CYS A 1 184 ? 26.101 -0.034 -14.873 1.00 50.03 208 CYS A C 1
ATOM 1406 O O . CYS A 1 184 ? 25.247 -0.078 -13.992 1.00 52.51 208 CYS A O 1
ATOM 1409 N N . LYS A 1 185 ? 26.036 -0.768 -15.977 1.00 48.60 209 LYS A N 1
ATOM 1410 C CA . LYS A 1 185 ? 24.891 -1.618 -16.272 1.00 43.50 209 LYS A CA 1
ATOM 1411 C C . LYS A 1 185 ? 24.994 -2.984 -15.605 1.00 43.47 209 LYS A C 1
ATOM 1412 O O . LYS A 1 185 ? 24.151 -3.854 -15.833 1.00 43.61 209 LYS A O 1
ATOM 1418 N N . PHE A 1 186 ? 26.022 -3.184 -14.789 1.00 39.54 210 PHE A N 1
ATOM 1419 C CA . PHE A 1 186 ? 26.281 -4.516 -14.240 1.00 40.75 210 PHE A CA 1
ATOM 1420 C C . PHE A 1 186 ? 26.217 -4.582 -12.718 1.00 36.13 210 PHE A C 1
ATOM 1421 O O . PHE A 1 186 ? 26.380 -5.649 -12.127 1.00 30.41 210 PHE A O 1
ATOM 1429 N N . TYR A 1 187 ? 25.987 -3.438 -12.087 1.00 37.00 211 TYR A N 1
ATOM 1430 C CA . TYR A 1 187 ? 25.969 -3.369 -10.634 1.00 35.72 211 TYR A CA 1
ATOM 1431 C C . TYR A 1 187 ? 24.823 -2.492 -10.153 1.00 31.74 211 TYR A C 1
ATOM 1432 O O . TYR A 1 187 ? 24.609 -1.388 -10.666 1.00 34.70 211 TYR A O 1
ATOM 1441 N N . SER A 1 188 ? 24.095 -2.987 -9.159 1.00 33.03 212 SER A N 1
ATOM 1442 C CA . SER A 1 188 ? 23.047 -2.208 -8.505 1.00 35.23 212 SER A CA 1
ATOM 1443 C C . SER A 1 188 ? 23.154 -2.404 -6.997 1.00 32.89 212 SER A C 1
ATOM 1444 O O . SER A 1 188 ? 23.401 -3.512 -6.527 1.00 35.50 212 SER A O 1
ATOM 1447 N N . TYR A 1 189 ? 22.976 -1.333 -6.233 1.00 42.83 213 TYR A N 1
ATOM 1448 C CA . TYR A 1 189 ? 22.989 -1.457 -4.779 1.00 56.02 213 TYR A CA 1
ATOM 1449 C C . TYR A 1 189 ? 21.851 -0.697 -4.093 1.00 60.75 213 TYR A C 1
ATOM 1450 O O . TYR A 1 189 ? 21.974 -0.285 -2.942 1.00 76.60 213 TYR A O 1
ATOM 1459 N N . ALA A 1 190 ? 20.742 -0.529 -4.805 1.00 52.22 214 ALA A N 1
ATOM 1460 C CA . ALA A 1 190 ? 19.537 0.068 -4.233 1.00 48.17 214 ALA A CA 1
ATOM 1461 C C . ALA A 1 190 ? 18.538 -1.018 -3.816 1.00 48.18 214 ALA A C 1
ATOM 1462 O O . ALA A 1 190 ? 18.913 -2.011 -3.194 1.00 57.03 214 ALA A O 1
ATOM 1464 N N . ASP A 1 191 ? 17.269 -0.840 -4.158 1.00 53.47 215 ASP A N 1
ATOM 1465 C CA . ASP A 1 191 ? 16.257 -1.822 -3.776 1.00 51.97 215 ASP A CA 1
ATOM 1466 C C . ASP A 1 191 ? 16.007 -2.842 -4.877 1.00 49.83 215 ASP A C 1
ATOM 1467 O O . ASP A 1 191 ? 16.656 -2.809 -5.922 1.00 45.22 215 ASP A O 1
ATOM 1472 N N . TRP A 1 192 ? 15.067 -3.751 -4.642 1.00 41.52 216 TRP A N 1
ATOM 1473 C CA . TRP A 1 192 ? 14.778 -4.803 -5.611 1.00 43.05 216 TRP A CA 1
ATOM 1474 C C . TRP A 1 192 ? 14.257 -4.256 -6.936 1.00 40.58 216 TRP A C 1
ATOM 1475 O O . TRP A 1 192 ? 14.450 -4.877 -7.975 1.00 42.80 216 TRP A O 1
ATOM 1486 N N . ASN A 1 193 ? 13.587 -3.106 -6.896 1.00 38.02 217 ASN A N 1
ATOM 1487 C CA . ASN A 1 193 ? 13.099 -2.482 -8.118 1.00 46.96 217 ASN A CA 1
ATOM 1488 C C . ASN A 1 193 ? 14.252 -2.156 -9.063 1.00 49.01 217 ASN A C 1
ATOM 1489 O O . ASN A 1 193 ? 14.180 -2.436 -10.257 1.00 54.31 217 ASN A O 1
ATOM 1494 N N . GLU A 1 194 ? 15.315 -1.573 -8.518 1.00 52.56 218 GLU A N 1
ATOM 1495 C CA . GLU A 1 194 ? 16.497 -1.242 -9.311 1.00 44.42 218 GLU A CA 1
ATOM 1496 C C . GLU A 1 194 ? 17.213 -2.493 -9.806 1.00 38.18 218 GLU A C 1
ATOM 1497 O O . GLU A 1 194 ? 17.735 -2.525 -10.919 1.00 50.03 218 GLU A O 1
ATOM 1503 N N . ALA A 1 195 ? 17.228 -3.526 -8.975 1.00 33.32 219 ALA A N 1
ATOM 1504 C CA . ALA A 1 195 ? 17.856 -4.784 -9.340 1.00 34.11 219 ALA A CA 1
ATOM 1505 C C . ALA A 1 195 ? 17.098 -5.439 -10.487 1.00 40.05 219 ALA A C 1
ATOM 1506 O O . ALA A 1 195 ? 17.698 -5.990 -11.403 1.00 43.46 219 ALA A O 1
ATOM 1508 N N . VAL A 1 196 ? 15.772 -5.375 -10.433 1.00 40.04 220 VAL A N 1
ATOM 1509 C CA . VAL A 1 196 ? 14.936 -5.945 -11.488 1.00 34.46 220 VAL A CA 1
ATOM 1510 C C . VAL A 1 196 ? 15.157 -5.224 -12.815 1.00 35.94 220 VAL A C 1
ATOM 1511 O O . VAL A 1 196 ? 15.287 -5.859 -13.864 1.00 40.79 220 VAL A O 1
ATOM 1515 N N . ALA A 1 197 ? 15.215 -3.898 -12.757 1.00 38.26 221 ALA A N 1
ATOM 1516 C CA . ALA A 1 197 ? 15.480 -3.089 -13.936 1.00 44.17 221 ALA A CA 1
ATOM 1517 C C . ALA A 1 197 ? 16.896 -3.335 -14.472 1.00 41.05 221 ALA A C 1
ATOM 1518 O O . ALA A 1 197 ? 17.136 -3.216 -15.668 1.00 52.17 221 ALA A O 1
ATOM 1520 N N . LEU A 1 198 ? 17.828 -3.685 -13.589 1.00 43.75 222 LEU A N 1
ATOM 1521 C CA . LEU A 1 198 ? 19.197 -3.991 -14.006 1.00 37.64 222 LEU A CA 1
ATOM 1522 C C . LEU A 1 198 ? 19.236 -5.282 -14.816 1.00 37.02 222 LEU A C 1
ATOM 1523 O O . LEU A 1 198 ? 19.896 -5.361 -15.851 1.00 43.82 222 LEU A O 1
ATOM 1528 N N . ILE A 1 199 ? 18.523 -6.286 -14.317 1.00 35.27 223 ILE A N 1
ATOM 1529 C CA . ILE A 1 199 ? 18.446 -7.623 -14.911 1.00 39.47 223 ILE A CA 1
ATOM 1530 C C . ILE A 1 199 ? 17.707 -7.629 -16.256 1.00 45.98 223 ILE A C 1
ATOM 1531 O O . ILE A 1 199 ? 18.004 -8.433 -17.140 1.00 41.57 223 ILE A O 1
ATOM 1536 N N . LYS A 1 200 ? 16.763 -6.710 -16.410 1.00 37.02 224 LYS A N 1
ATOM 1537 C CA . LYS A 1 200 ? 15.834 -6.743 -17.549 1.00 37.96 224 LYS A CA 1
ATOM 1538 C C . LYS A 1 200 ? 16.489 -6.825 -18.939 1.00 47.42 224 LYS A C 1
ATOM 1539 O O . LYS A 1 200 ? 16.132 -7.705 -19.723 1.00 46.67 224 LYS A O 1
ATOM 1545 N N . PRO A 1 201 ? 17.456 -5.933 -19.246 1.00 49.12 225 PRO A N 1
ATOM 1546 C CA . PRO A 1 201 ? 18.078 -5.999 -20.577 1.00 50.03 225 PRO A CA 1
ATOM 1547 C C . PRO A 1 201 ? 18.841 -7.300 -20.819 1.00 47.60 225 PRO A C 1
ATOM 1548 O O . PRO A 1 201 ? 19.048 -7.673 -21.970 1.00 54.95 225 PRO A O 1
ATOM 1552 N N . PHE A 1 202 ? 19.249 -7.977 -19.751 1.00 37.76 226 PHE A N 1
ATOM 1553 C CA . PHE A 1 202 ? 19.997 -9.220 -19.882 1.00 40.07 226 PHE A CA 1
ATOM 1554 C C . PHE A 1 202 ? 19.113 -10.361 -20.367 1.00 48.96 226 PHE A C 1
ATOM 1555 O O . PHE A 1 202 ? 19.607 -11.332 -20.934 1.00 50.51 226 PHE A O 1
ATOM 1563 N N . ILE A 1 203 ? 17.808 -10.253 -20.125 1.00 45.57 227 ILE A N 1
ATOM 1564 C CA . ILE A 1 203 ? 16.907 -11.376 -20.357 1.00 45.21 227 ILE A CA 1
ATOM 1565 C C . ILE A 1 203 ? 15.743 -11.035 -21.280 1.00 42.99 227 ILE A C 1
ATOM 1566 O O . ILE A 1 203 ? 14.877 -11.878 -21.516 1.00 47.75 227 ILE A O 1
ATOM 1571 N N . ALA A 1 204 ? 15.722 -9.804 -21.789 1.00 38.64 228 ALA A N 1
ATOM 1572 C CA . ALA A 1 204 ? 14.656 -9.355 -22.672 1.00 49.42 228 ALA A CA 1
ATOM 1573 C C . ALA A 1 204 ? 14.538 -10.296 -23.861 1.00 62.05 228 ALA A C 1
ATOM 1574 O O . ALA A 1 204 ? 15.545 -10.769 -24.391 1.00 60.51 228 ALA A O 1
ATOM 1576 N N . LYS A 1 205 ? 13.303 -10.583 -24.254 1.00 64.98 229 LYS A N 1
ATOM 1577 C CA . LYS A 1 205 ? 13.043 -11.571 -25.286 1.00 62.34 229 LYS A CA 1
ATOM 1578 C C . LYS A 1 205 ? 13.222 -10.949 -26.653 1.00 52.04 229 LYS A C 1
ATOM 1579 O O . LYS A 1 205 ? 12.772 -9.829 -26.896 1.00 66.69 229 LYS A O 1
ATOM 1585 N N . VAL A 1 206 ? 13.900 -11.671 -27.540 1.00 57.65 230 VAL A N 1
ATOM 1586 C CA . VAL A 1 206 ? 14.104 -11.217 -28.919 1.00 59.82 230 VAL A CA 1
ATOM 1587 C C . VAL A 1 206 ? 13.785 -12.350 -29.887 1.00 48.28 230 VAL A C 1
ATOM 1588 O O . VAL A 1 206 ? 14.440 -13.388 -29.868 1.00 56.22 230 VAL A O 1
ATOM 1592 N N . CYS A 1 207 ? 12.763 -12.156 -30.715 1.00 51.06 231 CYS A N 1
ATOM 1593 C CA . CYS A 1 207 ? 12.379 -13.155 -31.709 1.00 53.52 231 CYS A CA 1
ATOM 1594 C C . CYS A 1 207 ? 12.709 -12.681 -33.115 1.00 57.49 231 CYS A C 1
ATOM 1595 O O . CYS A 1 207 ? 12.364 -11.566 -33.497 1.00 58.44 231 CYS A O 1
ATOM 1598 N N . THR A 1 208 ? 13.386 -13.528 -33.880 1.00 56.77 232 THR A N 1
ATOM 1599 C CA . THR A 1 208 ? 13.624 -13.236 -35.288 1.00 60.44 232 THR A CA 1
ATOM 1600 C C . THR A 1 208 ? 13.270 -14.430 -36.157 1.00 62.06 232 THR A C 1
ATOM 1601 O O . THR A 1 208 ? 13.165 -15.555 -35.674 1.00 61.43 232 THR A O 1
ATOM 1605 N N . GLU A 1 209 ? 13.077 -14.176 -37.442 1.00 65.91 233 GLU A N 1
ATOM 1606 C CA . GLU A 1 209 ? 12.778 -15.236 -38.388 1.00 68.08 233 GLU A CA 1
ATOM 1607 C C . GLU A 1 209 ? 14.023 -15.532 -39.219 1.00 84.32 233 GLU A C 1
ATOM 1608 O O . GLU A 1 209 ? 14.526 -14.657 -39.924 1.00 71.95 233 GLU A O 1
ATOM 1614 N N . VAL A 1 210 ? 14.523 -16.761 -39.125 1.00 68.43 234 VAL A N 1
ATOM 1615 C CA . VAL A 1 210 ? 15.731 -17.156 -39.839 1.00 74.72 234 VAL A CA 1
ATOM 1616 C C . VAL A 1 210 ? 15.474 -18.325 -40.786 1.00 77.28 234 VAL A C 1
ATOM 1617 O O . VAL A 1 210 ? 14.445 -18.993 -40.703 1.00 72.61 234 VAL A O 1
ATOM 1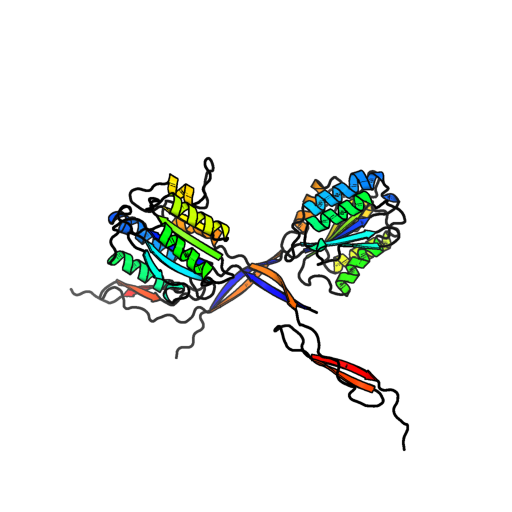621 N N . GLU A 1 211 ? 16.421 -18.564 -41.688 1.00 80.03 235 GLU A N 1
ATOM 1622 C CA . GLU A 1 211 ? 16.363 -19.712 -42.584 1.00 77.97 235 GLU A CA 1
ATOM 1623 C C . GLU A 1 211 ? 17.391 -20.754 -42.153 1.00 84.50 235 GLU A C 1
ATOM 1624 O O . GLU A 1 211 ? 18.545 -20.423 -41.885 1.00 79.59 235 GLU A O 1
ATOM 1630 N N . ARG A 1 212 ? 16.964 -22.010 -42.077 1.00 85.66 236 ARG A N 1
ATOM 1631 C CA . ARG A 1 212 ? 17.839 -23.080 -41.613 1.00 85.07 236 ARG A CA 1
ATOM 1632 C C . ARG A 1 212 ? 18.160 -24.107 -42.697 1.00 95.65 236 ARG A C 1
ATOM 1633 O O . ARG A 1 212 ? 17.382 -24.322 -43.628 1.00 82.36 236 ARG A O 1
ATOM 1641 N N . VAL A 1 213 ? 19.323 -24.734 -42.556 1.00 102.64 237 VAL A N 1
ATOM 1642 C CA . VAL A 1 213 ? 19.840 -25.665 -43.548 1.00 108.49 237 VAL A CA 1
ATOM 1643 C C . VAL A 1 213 ? 20.218 -26.985 -42.880 1.00 109.32 237 VAL A C 1
ATOM 1644 O O . VAL A 1 213 ? 20.748 -26.998 -41.768 1.00 104.85 237 VAL A O 1
ATOM 1648 N N . ALA A 1 214 ? 19.916 -28.093 -43.551 1.00 116.51 238 ALA A N 1
ATOM 1649 C CA . ALA A 1 214 ? 20.292 -29.413 -43.058 1.00 115.84 238 ALA A CA 1
ATOM 1650 C C . ALA A 1 214 ? 20.789 -30.299 -44.197 1.00 118.02 238 ALA A C 1
ATOM 1651 O O . ALA A 1 214 ? 20.262 -30.252 -45.308 1.00 116.38 238 ALA A O 1
ATOM 1653 N N . ASN A 1 215 ? 21.811 -31.101 -43.913 1.00 121.27 239 ASN A N 1
ATOM 1654 C CA . ASN A 1 215 ? 22.367 -32.020 -44.900 1.00 126.88 239 ASN A CA 1
ATOM 1655 C C . ASN A 1 215 ? 21.534 -33.297 -44.974 1.00 126.92 239 ASN A C 1
ATOM 1656 O O . ASN A 1 215 ? 21.367 -33.996 -43.974 1.00 131.13 239 ASN A O 1
ATOM 1661 N N . CYS A 1 216 ? 21.009 -33.596 -46.159 1.00 123.18 240 CYS A N 1
ATOM 1662 C CA . CYS A 1 216 ? 20.139 -34.755 -46.340 1.00 115.52 240 CYS A CA 1
ATOM 1663 C C . CYS A 1 216 ? 20.907 -36.049 -46.604 1.00 109.22 240 CYS A C 1
ATOM 1664 O O . CYS A 1 216 ? 20.341 -37.140 -46.529 1.00 110.47 240 CYS A O 1
ATOM 1667 N N . GLY A 1 217 ? 22.193 -35.925 -46.910 1.00 105.03 241 GLY A N 1
ATOM 1668 C CA . GLY A 1 217 ? 23.023 -37.085 -47.180 1.00 100.61 241 GLY A CA 1
ATOM 1669 C C . GLY A 1 217 ? 22.904 -37.549 -48.617 1.00 95.83 241 GLY A C 1
ATOM 1670 O O . GLY A 1 217 ? 22.053 -37.062 -49.361 1.00 95.47 241 GLY A O 1
ATOM 1671 N N . PRO A 1 218 ? 23.762 -38.496 -49.020 1.00 94.42 242 PRO A N 1
ATOM 1672 C CA . PRO A 1 218 ? 23.760 -39.009 -50.394 1.00 93.39 242 PRO A CA 1
ATOM 1673 C C . PRO A 1 218 ? 22.607 -39.977 -50.646 1.00 87.56 242 PRO A C 1
ATOM 1674 O O . PRO A 1 218 ? 22.059 -40.552 -49.702 1.00 87.07 242 PRO A O 1
ATOM 1678 N N . TRP A 1 219 ? 22.241 -40.146 -51.912 1.00 80.20 243 TRP A N 1
ATOM 1679 C CA . TRP A 1 219 ? 21.223 -41.118 -52.286 1.00 77.18 243 TRP A CA 1
ATOM 1680 C C . TRP A 1 219 ? 21.854 -42.490 -52.449 1.00 82.54 243 TRP A C 1
ATOM 1681 O O . TRP A 1 219 ? 23.033 -42.603 -52.783 1.00 81.03 243 TRP A O 1
ATOM 1692 N N . ASP A 1 220 ? 21.067 -43.535 -52.218 1.00 74.52 244 ASP A N 1
ATOM 1693 C CA . ASP A 1 220 ? 21.471 -44.871 -52.616 1.00 73.10 244 ASP A CA 1
ATOM 1694 C C . ASP A 1 220 ? 21.406 -44.887 -54.139 1.00 73.20 244 ASP A C 1
ATOM 1695 O O . ASP A 1 220 ? 20.802 -43.995 -54.737 1.00 72.29 244 ASP A O 1
ATOM 1700 N N . PRO A 1 221 ? 22.050 -45.877 -54.778 1.00 73.44 245 PRO A N 1
ATOM 1701 C CA . PRO A 1 221 ? 21.985 -45.974 -56.239 1.00 66.38 245 PRO A CA 1
ATOM 1702 C C . PRO A 1 221 ? 20.560 -46.126 -56.759 1.00 64.23 245 PRO A C 1
ATOM 1703 O O . PRO A 1 221 ? 19.718 -46.709 -56.078 1.00 68.44 245 PRO A O 1
ATOM 1707 N N . TRP A 1 222 ? 20.305 -45.598 -57.954 1.00 76.81 246 TRP A N 1
ATOM 1708 C CA . TRP A 1 222 ? 19.037 -45.808 -58.644 1.00 67.20 246 TRP A CA 1
ATOM 1709 C C . TRP A 1 222 ? 18.772 -47.295 -58.804 1.00 62.99 246 TRP A C 1
ATOM 1710 O O . TRP A 1 222 ? 19.695 -48.074 -59.028 1.00 60.43 246 TRP A O 1
ATOM 1721 N N . THR A 1 223 ? 17.511 -47.692 -58.683 1.00 59.41 247 THR A N 1
ATOM 1722 C CA . THR A 1 223 ? 17.137 -49.076 -58.920 1.00 60.42 247 THR A CA 1
ATOM 1723 C C . THR A 1 223 ? 17.082 -49.334 -60.424 1.00 61.76 247 THR A C 1
ATOM 1724 O O . THR A 1 223 ? 17.099 -48.395 -61.226 1.00 56.08 247 THR A O 1
ATOM 1728 N N . ALA A 1 224 ? 17.025 -50.608 -60.801 1.00 56.47 248 ALA A N 1
ATOM 1729 C CA . ALA A 1 224 ? 16.851 -50.979 -62.199 1.00 54.06 248 ALA A CA 1
ATOM 1730 C C . ALA A 1 224 ? 15.484 -50.505 -62.674 1.00 56.48 248 ALA A C 1
ATOM 1731 O O . ALA A 1 224 ? 14.574 -50.311 -61.864 1.00 55.87 248 ALA A O 1
ATOM 1733 N N . CYS A 1 225 ? 15.341 -50.316 -63.982 1.00 53.44 249 CYS A N 1
ATOM 1734 C CA . CYS A 1 225 ? 14.065 -49.903 -64.554 1.00 63.11 249 CYS A CA 1
ATOM 1735 C C . CYS A 1 225 ? 12.988 -50.943 -64.254 1.00 60.02 249 CYS A C 1
ATOM 1736 O O . CYS A 1 225 ? 13.275 -52.142 -64.205 1.00 53.80 249 CYS A O 1
ATOM 1739 N N . SER A 1 226 ? 11.756 -50.478 -64.046 1.00 60.90 250 SER A N 1
ATOM 1740 C CA . SER A 1 226 ? 10.645 -51.359 -63.676 1.00 60.68 250 SER A CA 1
ATOM 1741 C C . SER A 1 226 ? 10.310 -52.346 -64.787 1.00 57.67 250 SER A C 1
ATOM 1742 O O . SER A 1 226 ? 9.748 -53.410 -64.533 1.00 58.65 250 SER A O 1
ATOM 1745 N N . VAL A 1 227 ? 10.654 -51.977 -66.016 1.00 63.77 251 VAL A N 1
ATOM 1746 C CA . VAL A 1 227 ? 10.457 -52.841 -67.171 1.00 64.26 251 VAL A CA 1
ATOM 1747 C C . VAL A 1 227 ? 11.808 -53.152 -67.825 1.00 69.01 251 VAL A C 1
ATOM 1748 O O . VAL A 1 227 ? 12.775 -52.404 -67.657 1.00 63.72 251 VAL A O 1
ATOM 1752 N N . THR A 1 228 ? 11.872 -54.257 -68.562 1.00 54.10 252 THR A N 1
ATOM 1753 C CA . THR A 1 228 ? 13.105 -54.667 -69.226 1.00 51.80 252 THR A CA 1
ATOM 1754 C C . THR A 1 228 ? 13.080 -54.316 -70.709 1.00 58.45 252 THR A C 1
ATOM 1755 O O . THR A 1 228 ? 14.020 -54.606 -71.447 1.00 60.91 252 THR A O 1
ATOM 1759 N N . CYS A 1 229 ? 11.982 -53.709 -71.137 1.00 60.06 253 CYS A N 1
ATOM 1760 C CA . CYS A 1 229 ? 11.888 -53.121 -72.467 1.00 60.14 253 CYS A CA 1
ATOM 1761 C C . CYS A 1 229 ? 10.828 -52.028 -72.438 1.00 58.01 253 CYS A C 1
ATOM 1762 O O . CYS A 1 229 ? 9.865 -52.109 -71.671 1.00 56.53 253 CYS A O 1
ATOM 1765 N N . GLY A 1 230 ? 11.023 -50.996 -73.251 1.00 57.61 254 GLY A N 1
ATOM 1766 C CA . GLY A 1 230 ? 10.076 -49.901 -73.322 1.00 65.65 254 GLY A CA 1
ATOM 1767 C C . GLY A 1 230 ? 10.201 -48.946 -72.152 1.00 69.74 254 GLY A C 1
ATOM 1768 O O . GLY A 1 230 ? 11.250 -48.870 -71.504 1.00 65.40 254 GLY A O 1
ATOM 1769 N N . ARG A 1 231 ? 9.123 -48.219 -71.879 1.00 64.65 255 ARG A N 1
ATOM 1770 C CA . ARG A 1 231 ? 9.135 -47.189 -70.850 1.00 71.13 255 ARG A CA 1
ATOM 1771 C C . ARG A 1 231 ? 8.668 -47.707 -69.493 1.00 73.94 255 ARG A C 1
ATOM 1772 O O . ARG A 1 231 ? 7.725 -48.499 -69.403 1.00 72.36 255 ARG A O 1
ATOM 1780 N N . GLY A 1 232 ? 9.342 -47.248 -68.441 1.00 70.59 256 GLY A N 1
ATOM 1781 C CA . GLY A 1 232 ? 9.014 -47.635 -67.082 1.00 70.17 256 GLY A CA 1
ATOM 1782 C C . GLY A 1 232 ? 9.457 -46.585 -66.083 1.00 71.03 256 GLY A C 1
ATOM 1783 O O . GLY A 1 232 ? 9.655 -45.421 -66.438 1.00 70.65 256 GLY A O 1
ATOM 1784 N N . THR A 1 233 ? 9.605 -46.993 -64.826 1.00 73.60 257 THR A N 1
ATOM 1785 C CA . THR A 1 233 ? 10.061 -46.089 -63.775 1.00 76.44 257 THR A CA 1
ATOM 1786 C C . THR A 1 233 ? 11.080 -46.771 -62.875 1.00 65.75 257 THR A C 1
ATOM 1787 O O . THR A 1 233 ? 11.042 -47.986 -62.689 1.00 62.99 257 THR A O 1
ATOM 1791 N N . HIS A 1 234 ? 11.990 -45.985 -62.314 1.00 65.77 258 HIS A N 1
ATOM 1792 C CA . HIS A 1 234 ? 12.866 -46.480 -61.257 1.00 73.12 258 HIS A CA 1
ATOM 1793 C C . HIS A 1 234 ? 13.008 -45.426 -60.164 1.00 74.56 258 HIS A C 1
ATOM 1794 O O . HIS A 1 234 ? 12.646 -44.267 -60.358 1.00 71.97 258 HIS A O 1
ATOM 1801 N N . SER A 1 235 ? 13.529 -45.830 -59.011 1.00 73.68 259 SER A N 1
ATOM 1802 C CA . SER A 1 235 ? 13.622 -44.917 -57.882 1.00 76.28 259 SER A CA 1
ATOM 1803 C C . SER A 1 235 ? 14.981 -44.975 -57.196 1.00 71.27 259 SER A C 1
ATOM 1804 O O . SER A 1 235 ? 15.796 -45.850 -57.481 1.00 66.95 259 SER A O 1
ATOM 1807 N N . ARG A 1 236 ? 15.219 -44.031 -56.293 1.00 72.31 260 ARG A N 1
ATOM 1808 C CA . ARG A 1 236 ? 16.344 -44.130 -55.375 1.00 67.11 260 ARG A CA 1
ATOM 1809 C C . ARG A 1 236 ? 15.951 -43.626 -53.992 1.00 75.12 260 ARG A C 1
ATOM 1810 O O . ARG A 1 236 ? 15.157 -42.692 -53.860 1.00 78.53 260 ARG A O 1
ATOM 1818 N N . SER A 1 237 ? 16.495 -44.264 -52.962 1.00 80.06 261 SER A N 1
ATOM 1819 C CA . SER A 1 237 ? 16.145 -43.933 -51.586 1.00 86.19 261 SER A CA 1
ATOM 1820 C C . SER A 1 237 ? 17.367 -43.515 -50.776 1.00 86.28 261 SER A C 1
ATOM 1821 O O . SER A 1 237 ? 18.499 -43.584 -51.256 1.00 82.89 261 SER A O 1
ATOM 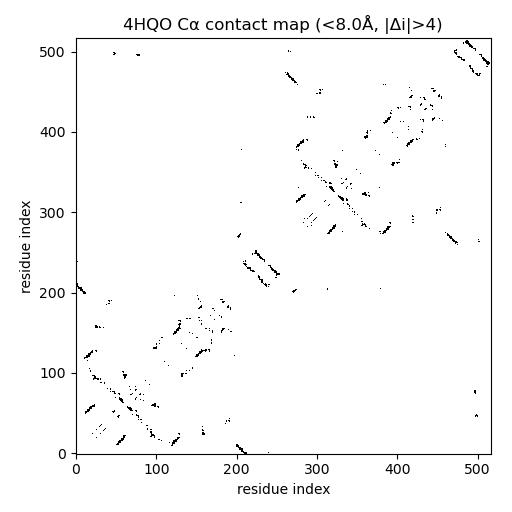1824 N N . ARG A 1 238 ? 17.125 -43.076 -49.546 1.00 79.36 262 ARG A N 1
ATOM 1825 C CA . ARG A 1 238 ? 18.194 -42.707 -48.626 1.00 82.38 262 ARG A CA 1
ATOM 1826 C C . ARG A 1 238 ? 17.619 -42.583 -47.220 1.00 85.55 262 ARG A C 1
ATOM 1827 O O . ARG A 1 238 ? 16.431 -42.302 -47.061 1.00 87.11 262 ARG A O 1
ATOM 1835 N N . PRO A 1 239 ? 18.456 -42.805 -46.194 1.00 88.39 263 PRO A N 1
ATOM 1836 C CA . PRO A 1 239 ? 17.998 -42.634 -44.811 1.00 97.71 263 PRO A CA 1
ATOM 1837 C C . PRO A 1 239 ? 17.671 -41.177 -44.504 1.00 98.02 263 PRO A C 1
ATOM 1838 O O . PRO A 1 239 ? 18.296 -40.280 -45.068 1.00 99.36 263 PRO A O 1
ATOM 1842 N N . SER A 1 240 ? 16.699 -40.951 -43.625 1.00 101.70 264 SER A N 1
ATOM 1843 C CA . SER A 1 240 ? 16.314 -39.598 -43.232 1.00 107.33 264 SER A CA 1
ATOM 1844 C C . SER A 1 240 ? 17.234 -39.044 -42.150 1.00 112.00 264 SER A C 1
ATOM 1845 O O . SER A 1 240 ? 17.037 -39.308 -40.965 1.00 118.71 264 SER A O 1
ATOM 1848 N N . LEU A 1 241 ? 18.233 -38.270 -42.561 1.00 108.53 265 LEU A N 1
ATOM 1849 C CA . LEU A 1 241 ? 19.166 -37.670 -41.616 1.00 109.89 265 LEU A CA 1
ATOM 1850 C C . LEU A 1 241 ? 18.569 -36.404 -41.006 1.00 119.12 265 LEU A C 1
ATOM 1851 O O . LEU A 1 241 ? 19.149 -35.800 -40.100 1.00 114.66 265 LEU A O 1
ATOM 1856 N N . HIS A 1 242 ? 17.401 -36.016 -41.509 1.00 122.99 266 HIS A N 1
ATOM 1857 C CA . HIS A 1 242 ? 16.670 -34.873 -40.975 1.00 119.94 266 HIS A CA 1
ATOM 1858 C C . HIS A 1 242 ? 15.182 -34.969 -41.315 1.00 116.61 266 HIS A C 1
ATOM 1859 O O . HIS A 1 242 ? 14.801 -35.552 -42.332 1.00 111.72 266 HIS A O 1
ATOM 1866 N N . GLU A 1 243 ? 14.354 -34.389 -40.453 1.00 121.32 267 GLU A N 1
ATOM 1867 C CA . GLU A 1 243 ? 12.899 -34.433 -40.589 1.00 121.90 267 GLU A CA 1
ATOM 1868 C C . GLU A 1 243 ? 12.393 -33.839 -41.905 1.00 120.79 267 GLU A C 1
ATOM 1869 O O . GLU A 1 243 ? 11.459 -34.359 -42.516 1.00 113.67 267 GLU A O 1
ATOM 1875 N N . LYS A 1 244 ? 13.015 -32.746 -42.334 1.00 122.96 268 LYS A N 1
ATOM 1876 C CA . LYS A 1 244 ? 12.594 -32.043 -43.540 1.00 120.64 268 LYS A CA 1
ATOM 1877 C C . LYS A 1 244 ? 13.089 -32.734 -44.812 1.00 113.12 268 LYS A C 1
ATOM 1878 O O . LYS A 1 244 ? 12.583 -32.480 -45.905 1.00 112.56 268 LYS A O 1
ATOM 1884 N N . CYS A 1 245 ? 14.076 -33.610 -44.664 1.00 106.77 269 CYS A N 1
ATOM 1885 C CA . CYS A 1 245 ? 14.718 -34.244 -45.813 1.00 102.19 269 CYS A CA 1
ATOM 1886 C C . CYS A 1 245 ? 13.832 -35.232 -46.568 1.00 101.19 269 CYS A C 1
ATOM 1887 O O . CYS A 1 245 ? 13.152 -36.066 -45.970 1.00 101.68 269 CYS A O 1
ATOM 1890 N N . THR A 1 246 ? 13.851 -35.118 -47.892 1.00 100.97 270 THR A N 1
ATOM 1891 C CA . THR A 1 246 ? 13.217 -36.086 -48.773 1.00 101.66 270 THR A CA 1
ATOM 1892 C C . THR A 1 246 ? 14.034 -37.372 -48.739 1.00 97.61 270 THR A C 1
ATOM 1893 O O . THR A 1 246 ? 15.263 -37.323 -48.694 1.00 93.69 270 THR A O 1
ATOM 1897 N N . THR A 1 247 ? 13.362 -38.519 -48.749 1.00 95.81 271 THR A N 1
ATOM 1898 C CA . THR A 1 247 ? 14.062 -39.799 -48.665 1.00 91.05 271 THR A CA 1
ATOM 1899 C C . THR A 1 247 ? 13.762 -40.734 -49.832 1.00 88.43 271 THR A C 1
ATOM 1900 O O . THR A 1 247 ? 14.448 -41.739 -50.027 1.00 80.91 271 THR A O 1
ATOM 1904 N N . HIS A 1 248 ? 12.730 -40.413 -50.601 1.00 87.51 272 HIS A N 1
ATOM 1905 C CA . HIS A 1 248 ? 12.387 -41.218 -51.763 1.00 80.58 272 HIS A CA 1
ATOM 1906 C C . HIS A 1 248 ? 12.219 -40.322 -52.978 1.00 80.56 272 HIS A C 1
ATOM 1907 O O . HIS A 1 248 ? 11.873 -39.148 -52.856 1.00 83.62 272 HIS A O 1
ATOM 1914 N N . MET A 1 249 ? 12.466 -40.889 -54.150 1.00 81.47 273 MET A N 1
ATOM 1915 C CA . MET A 1 249 ? 12.489 -40.128 -55.384 1.00 80.49 273 MET A CA 1
ATOM 1916 C C . MET A 1 249 ? 12.257 -41.080 -56.544 1.00 80.05 273 MET A C 1
ATOM 1917 O O . MET A 1 249 ? 12.948 -42.086 -56.670 1.00 73.15 273 MET A O 1
ATOM 1922 N N . VAL A 1 250 ? 11.274 -40.773 -57.382 1.00 86.11 274 VAL A N 1
ATOM 1923 C CA . VAL A 1 250 ? 10.940 -41.633 -58.510 1.00 81.46 274 VAL A CA 1
ATOM 1924 C C . VAL A 1 250 ? 11.126 -40.883 -59.825 1.00 80.34 274 VAL A C 1
ATOM 1925 O O . VAL A 1 250 ? 10.806 -39.699 -59.925 1.00 82.02 274 VAL A O 1
ATOM 1929 N N . SER A 1 251 ? 11.658 -41.574 -60.827 1.00 78.77 275 SER A N 1
ATOM 1930 C CA . SER A 1 251 ? 11.885 -40.976 -62.136 1.00 81.49 275 SER A CA 1
ATOM 1931 C C . SER A 1 251 ? 11.615 -41.978 -63.257 1.00 79.46 275 SER A C 1
ATOM 1932 O O . SER A 1 251 ? 11.521 -43.181 -63.015 1.00 79.81 275 SER A O 1
ATOM 1935 N N . GLU A 1 252 ? 11.488 -41.474 -64.481 1.00 80.81 276 GLU A N 1
ATOM 1936 C CA . GLU A 1 252 ? 11.223 -42.324 -65.639 1.00 82.56 276 GLU A CA 1
ATOM 1937 C C . GLU A 1 252 ? 12.505 -42.960 -66.169 1.00 80.85 276 GLU A C 1
ATOM 1938 O O . GLU A 1 252 ? 13.601 -42.457 -65.931 1.00 83.22 276 GLU A O 1
ATOM 1944 N N . CYS A 1 253 ? 12.358 -44.068 -66.889 1.00 74.63 277 CYS A N 1
ATOM 1945 C CA . CYS A 1 253 ? 13.497 -44.762 -67.477 1.00 68.78 277 CYS A CA 1
ATOM 1946 C C . CYS A 1 253 ? 13.054 -45.589 -68.679 1.00 73.33 277 CYS A C 1
ATOM 1947 O O . CYS A 1 253 ? 11.935 -46.103 -68.707 1.00 75.62 277 CYS A O 1
ATOM 1950 N N . GLU A 1 254 ? 13.933 -45.720 -69.668 1.00 68.37 278 GLU A N 1
ATOM 1951 C CA . GLU A 1 254 ? 13.612 -46.480 -70.870 1.00 71.99 278 GLU A CA 1
ATOM 1952 C C . GLU A 1 254 ? 14.628 -47.585 -71.154 1.00 67.77 278 GLU A C 1
ATOM 1953 O O . GLU A 1 254 ? 15.837 -47.382 -71.024 1.00 74.67 278 GLU A O 1
ATOM 1959 N N . GLU A 1 255 ? 14.127 -48.753 -71.547 1.00 57.79 279 GLU A N 1
ATOM 1960 C CA . GLU A 1 255 ? 14.982 -49.882 -71.897 1.00 55.63 279 GLU A CA 1
ATOM 1961 C C . GLU A 1 255 ? 14.764 -50.334 -73.337 1.00 56.81 279 GLU A C 1
ATOM 1962 O O . GLU A 1 255 ? 14.250 -51.427 -73.589 1.00 61.29 279 GLU A O 1
ATOM 1968 N N . GLY A 1 256 ? 15.164 -49.491 -74.281 1.00 63.07 280 GLY A N 1
ATOM 1969 C CA . GLY A 1 256 ? 14.969 -49.785 -75.687 1.00 68.77 280 GLY A CA 1
ATOM 1970 C C . GLY A 1 256 ? 13.494 -49.878 -76.016 1.00 71.47 280 GLY A C 1
ATOM 1971 O O . GLY A 1 256 ? 12.653 -49.386 -75.262 1.00 67.59 280 GLY A O 1
ATOM 1972 N N . GLU A 1 257 ? 13.176 -50.512 -77.139 1.00 76.04 281 GLU A N 1
ATOM 1973 C CA . GLU A 1 257 ? 11.785 -50.692 -77.537 1.00 77.75 281 GLU A CA 1
ATOM 1974 C C . GLU A 1 257 ? 11.311 -52.124 -77.333 1.00 70.24 281 GLU A C 1
ATOM 1975 O O . GLU A 1 257 ? 12.109 -53.063 -77.328 1.00 71.03 281 GLU A O 1
ATOM 1981 N N . CYS A 1 258 ? 10.004 -52.278 -77.156 1.00 64.98 282 CYS A N 1
ATOM 1982 C CA . CYS A 1 258 ? 9.401 -53.593 -76.987 1.00 67.10 282 CYS A CA 1
ATOM 1983 C C . CYS A 1 258 ? 9.057 -54.219 -78.335 1.00 71.44 282 CYS A C 1
ATOM 1984 O O . CYS A 1 258 ? 8.818 -53.513 -79.312 1.00 70.23 282 CYS A O 1
ATOM 1987 N N . PRO A 1 259 ? 9.041 -55.557 -78.394 1.00 78.49 283 PRO A N 1
ATOM 1988 C CA . PRO A 1 259 ? 8.758 -56.226 -79.665 1.00 86.36 283 PRO A CA 1
ATOM 1989 C C . PRO A 1 259 ? 7.303 -56.050 -80.116 1.00 76.75 283 PRO A C 1
ATOM 1990 O O . PRO A 1 259 ? 6.411 -55.866 -79.289 1.00 70.29 283 PRO A O 1
ATOM 1994 N N . HIS A 1 260 ? 7.079 -56.093 -81.425 1.00 75.05 284 HIS A N 1
ATOM 1995 C CA . HIS A 1 260 ? 5.731 -56.054 -81.974 1.00 82.79 284 HIS A CA 1
ATOM 1996 C C . HIS A 1 260 ? 5.205 -57.483 -82.075 1.00 85.48 284 HIS A C 1
ATOM 1997 O O . HIS A 1 260 ? 5.835 -58.333 -82.710 1.00 82.36 284 HIS A O 1
ATOM 2004 N N . HIS A 1 261 ? 4.059 -57.746 -81.447 1.00 84.83 285 HIS A N 1
ATOM 2005 C CA . HIS A 1 261 ? 3.525 -59.105 -81.345 1.00 85.81 285 HIS A CA 1
ATOM 2006 C C . HIS A 1 261 ? 2.039 -59.165 -81.709 1.00 99.15 285 HIS A C 1
ATOM 2007 O O . HIS A 1 261 ? 1.352 -58.144 -81.643 1.00 106.15 285 HIS A O 1
ATOM 2014 N N . HIS A 1 262 ? 1.601 -60.363 -82.120 1.00 108.75 286 HIS A N 1
ATOM 2015 C CA . HIS A 1 262 ? 0.199 -60.807 -82.336 1.00 117.72 286 HIS A CA 1
ATOM 2016 C C . HIS A 1 262 ? -0.082 -61.283 -83.757 1.00 119.83 286 HIS A C 1
ATOM 2017 O O . HIS A 1 262 ? -1.025 -62.044 -83.980 1.00 117.55 286 HIS A O 1
ATOM 2024 N N . ASP B 1 1 ? -13.651 -34.773 -14.853 1.00 135.84 25 ASP B N 1
ATOM 2025 C CA . ASP B 1 1 ? -13.391 -33.603 -14.024 1.00 132.90 25 ASP B CA 1
ATOM 2026 C C . ASP B 1 1 ? -13.606 -32.313 -14.819 1.00 133.30 25 ASP B C 1
ATOM 2027 O O . ASP B 1 1 ? -13.810 -32.350 -16.034 1.00 137.17 25 ASP B O 1
ATOM 2032 N N . GLU B 1 2 ? -13.551 -31.182 -14.120 1.00 128.26 26 GLU B N 1
ATOM 2033 C CA . GLU B 1 2 ? -13.899 -29.875 -14.675 1.00 130.33 26 GLU B CA 1
ATOM 2034 C C . GLU B 1 2 ? -13.163 -29.519 -15.967 1.00 128.68 26 GLU B C 1
ATOM 2035 O O . GLU B 1 2 ? -11.933 -29.483 -16.005 1.00 132.55 26 GLU B O 1
ATOM 2041 N N . LYS B 1 3 ? -13.936 -29.258 -17.020 1.00 122.73 27 LYS B N 1
ATOM 2042 C CA . LYS B 1 3 ? -13.400 -28.786 -18.292 1.00 117.06 27 LYS B CA 1
ATOM 2043 C C . LYS B 1 3 ? -12.649 -27.475 -18.094 1.00 117.37 27 LYS B C 1
ATOM 2044 O O . LYS B 1 3 ? -13.143 -26.564 -17.430 1.00 117.68 27 LYS B O 1
ATOM 2050 N N . VAL B 1 4 ? -11.452 -27.381 -18.665 1.00 119.69 28 VAL B N 1
ATOM 2051 C CA . VAL B 1 4 ? -10.649 -26.172 -18.518 1.00 115.89 28 VAL B CA 1
ATOM 2052 C C . VAL B 1 4 ? -10.362 -25.489 -19.849 1.00 108.66 28 VAL B C 1
ATOM 2053 O O . VAL B 1 4 ? -9.891 -26.117 -20.799 1.00 111.57 28 VAL B O 1
ATOM 2057 N N . VAL B 1 5 ? -10.685 -24.202 -19.920 1.00 107.30 29 VAL B N 1
ATOM 2058 C CA . VAL B 1 5 ? -10.237 -23.357 -21.021 1.00 108.50 29 VAL B CA 1
ATOM 2059 C C . VAL B 1 5 ? -9.760 -22.028 -20.460 1.00 104.99 29 VAL B C 1
ATOM 2060 O O . VAL B 1 5 ? -10.538 -21.082 -20.332 1.00 107.76 29 VAL B O 1
ATOM 2064 N N . ASP B 1 6 ? -8.484 -21.963 -20.102 1.00 95.83 30 ASP B N 1
ATOM 2065 C CA . ASP B 1 6 ? -7.903 -20.710 -19.653 1.00 89.67 30 ASP B CA 1
ATOM 2066 C C . ASP B 1 6 ? -6.799 -20.293 -20.608 1.00 92.15 30 ASP B C 1
ATOM 2067 O O . ASP B 1 6 ? -5.620 -20.574 -20.392 1.00 81.25 30 ASP B O 1
ATOM 2072 N N . GLU B 1 7 ? -7.193 -19.620 -21.674 1.00 83.06 31 GLU B N 1
ATOM 2073 C CA . GLU B 1 7 ? -6.235 -19.180 -22.660 1.00 80.17 31 GLU B CA 1
ATOM 2074 C C . GLU B 1 7 ? -6.118 -17.668 -22.643 1.00 79.12 31 GLU B C 1
ATOM 2075 O O . GLU B 1 7 ? -7.103 -16.952 -22.463 1.00 81.24 31 GLU B O 1
ATOM 2081 N N . VAL B 1 8 ? -4.895 -17.188 -22.811 1.00 76.17 32 VAL B N 1
ATOM 2082 C CA . VAL B 1 8 ? -4.659 -15.764 -22.945 1.00 74.75 32 VAL B CA 1
ATOM 2083 C C . VAL B 1 8 ? -4.052 -15.482 -24.316 1.00 72.23 32 VAL B C 1
ATOM 2084 O O . VAL B 1 8 ? -3.016 -16.042 -24.680 1.00 70.55 32 VAL B O 1
ATOM 2088 N N . LYS B 1 9 ? -4.734 -14.645 -25.090 1.00 72.50 33 LYS B N 1
ATOM 2089 C CA . LYS B 1 9 ? -4.233 -14.219 -26.386 1.00 70.33 33 LYS B CA 1
ATOM 2090 C C . LYS B 1 9 ? -3.382 -12.979 -26.180 1.00 74.65 33 LYS B C 1
ATOM 2091 O O . LYS B 1 9 ? -3.761 -12.070 -25.442 1.00 68.24 33 LYS B O 1
ATOM 2097 N N . TYR B 1 10 ? -2.224 -12.952 -26.826 1.00 64.89 34 TYR B N 1
ATOM 2098 C CA . TYR B 1 10 ? -1.325 -11.812 -26.739 1.00 62.06 34 TYR B CA 1
ATOM 2099 C C . TYR B 1 10 ? -0.602 -11.721 -28.070 1.00 64.76 34 TYR B C 1
ATOM 2100 O O . TYR B 1 10 ? -0.819 -12.551 -28.952 1.00 62.80 34 TYR B O 1
ATOM 2109 N N . SER B 1 11 ? 0.246 -10.714 -28.230 1.00 69.81 35 SER B N 1
ATOM 2110 C CA . SER B 1 11 ? 1.028 -10.614 -29.454 1.00 71.53 35 SER B CA 1
ATOM 2111 C C . SER B 1 11 ? 2.498 -10.401 -29.146 1.00 63.17 35 SER B C 1
ATOM 2112 O O . SER B 1 11 ? 2.850 -9.774 -28.150 1.00 60.95 35 SER B O 1
ATOM 2115 N N . GLU B 1 12 ? 3.347 -10.942 -30.013 1.00 57.42 36 GLU B N 1
ATOM 2116 C CA . GLU B 1 12 ? 4.789 -10.831 -29.875 1.00 57.01 36 GLU B CA 1
ATOM 2117 C C . GLU B 1 12 ? 5.392 -10.277 -31.159 1.00 56.51 36 GLU B C 1
ATOM 2118 O O . GLU B 1 12 ? 4.943 -10.601 -32.260 1.00 56.35 36 GLU B O 1
ATOM 2124 N N . GLU B 1 13 ? 6.416 -9.446 -31.016 1.00 59.82 37 GLU B N 1
ATOM 2125 C CA . GLU B 1 13 ? 7.125 -8.927 -32.169 1.00 59.13 37 GLU B CA 1
ATOM 2126 C C . GLU B 1 13 ? 8.142 -9.938 -32.677 1.00 54.79 37 GLU B C 1
ATOM 2127 O O . GLU B 1 13 ? 8.983 -10.414 -31.920 1.00 54.11 37 GLU B O 1
ATOM 2133 N N . VAL B 1 14 ? 8.046 -10.271 -33.958 1.00 49.95 38 VAL B N 1
ATOM 2134 C CA . VAL B 1 14 ? 9.071 -11.058 -34.625 1.00 52.74 38 VAL B CA 1
ATOM 2135 C C . VAL B 1 14 ? 9.661 -10.230 -35.759 1.00 58.05 38 VAL B C 1
ATOM 2136 O O . VAL B 1 14 ? 8.933 -9.705 -36.609 1.00 58.32 38 VAL B O 1
ATOM 2140 N N . CYS B 1 15 ? 10.983 -10.106 -35.758 1.00 60.18 39 CYS B N 1
ATOM 2141 C CA . CYS B 1 15 ? 11.686 -9.315 -36.758 1.00 50.05 39 CYS B CA 1
ATOM 2142 C C . CYS B 1 15 ? 12.389 -10.220 -37.759 1.00 54.97 39 CYS B C 1
ATOM 2143 O O . CYS B 1 15 ? 12.773 -11.330 -37.419 1.00 58.87 39 CYS B O 1
ATOM 2146 N N . ASN B 1 16 ? 12.526 -9.750 -38.999 1.00 55.21 40 ASN B N 1
ATOM 2147 C CA . ASN B 1 16 ? 13.261 -10.477 -40.029 1.00 61.14 40 ASN B CA 1
ATOM 2148 C C . ASN B 1 16 ? 14.428 -9.613 -40.494 1.00 59.66 40 ASN B C 1
ATOM 2149 O O . ASN B 1 16 ? 14.223 -8.500 -40.975 1.00 57.82 40 ASN B O 1
ATOM 2154 N N . GLU B 1 17 ? 15.647 -10.118 -40.336 1.00 57.64 41 GLU B N 1
ATOM 2155 C CA . GLU B 1 17 ? 16.843 -9.359 -40.695 1.00 54.78 41 GLU B CA 1
ATOM 2156 C C . GLU B 1 17 ? 17.459 -9.855 -41.993 1.00 52.37 41 GLU B C 1
ATOM 2157 O O . GLU B 1 17 ? 18.526 -9.399 -42.384 1.00 54.47 41 GLU B O 1
ATOM 2163 N N . GLN B 1 18 ? 16.788 -10.791 -42.654 1.00 66.81 42 GLN B N 1
ATOM 2164 C CA . GLN B 1 18 ? 17.280 -11.342 -43.913 1.00 56.64 42 GLN B CA 1
ATOM 2165 C C . GLN B 1 18 ? 17.181 -10.326 -45.048 1.00 54.44 42 GLN B C 1
ATOM 2166 O O . GLN B 1 18 ? 16.100 -9.836 -45.366 1.00 51.59 42 GLN B O 1
ATOM 2172 N N . VAL B 1 19 ? 18.319 -10.000 -45.648 1.00 46.06 43 VAL B N 1
ATOM 2173 C CA . VAL B 1 19 ? 18.333 -9.166 -46.844 1.00 43.50 43 VAL B CA 1
ATOM 2174 C C . VAL B 1 19 ? 19.170 -9.826 -47.922 1.00 45.48 43 VAL B C 1
ATOM 2175 O O . VAL B 1 19 ? 20.352 -10.108 -47.711 1.00 47.14 43 VAL B O 1
ATOM 2179 N N . ASP B 1 20 ? 18.550 -10.091 -49.066 1.00 44.78 44 ASP B N 1
ATOM 2180 C CA . ASP B 1 20 ? 19.291 -10.483 -50.261 1.00 42.24 44 ASP B CA 1
ATOM 2181 C C . ASP B 1 20 ? 19.626 -9.237 -51.063 1.00 43.28 44 ASP B C 1
ATOM 2182 O O . ASP B 1 20 ? 18.749 -8.627 -51.675 1.00 42.70 44 ASP B O 1
ATOM 2187 N N . LEU B 1 21 ? 20.898 -8.856 -51.048 1.00 46.35 45 LEU B N 1
ATOM 2188 C CA . LEU B 1 21 ? 21.316 -7.613 -51.672 1.00 41.67 45 LEU B CA 1
ATOM 2189 C C . LEU B 1 21 ? 22.074 -7.873 -52.977 1.00 43.97 45 LEU B C 1
ATOM 2190 O O . LEU B 1 21 ? 23.164 -8.443 -52.960 1.00 41.88 45 LEU B O 1
ATOM 2195 N N . TYR B 1 22 ? 21.501 -7.438 -54.100 1.00 39.57 46 TYR B N 1
ATOM 2196 C CA . TYR B 1 22 ? 22.104 -7.651 -55.420 1.00 36.69 46 TYR B CA 1
ATOM 2197 C C . TYR B 1 22 ? 22.786 -6.379 -55.886 1.00 38.36 46 TYR B C 1
ATOM 2198 O O . TYR B 1 22 ? 22.123 -5.422 -56.288 1.00 39.57 46 TYR B O 1
ATOM 2207 N N . LEU B 1 23 ? 24.113 -6.384 -55.840 1.00 38.31 47 LEU B N 1
ATOM 2208 C CA . LEU B 1 23 ? 24.904 -5.212 -56.167 1.00 36.20 47 LEU B CA 1
ATOM 2209 C C . LEU B 1 23 ? 25.371 -5.303 -57.607 1.00 36.08 47 LEU B C 1
ATOM 2210 O O . LEU B 1 23 ? 26.227 -6.132 -57.935 1.00 40.37 47 LEU B O 1
ATOM 2215 N N . LEU B 1 24 ? 24.804 -4.453 -58.461 1.00 40.62 48 LEU B N 1
ATOM 2216 C CA . LEU B 1 24 ? 25.084 -4.482 -59.900 1.00 39.44 48 LEU B CA 1
ATOM 2217 C C . LEU B 1 24 ? 25.981 -3.324 -60.307 1.00 37.96 48 LEU B C 1
ATOM 2218 O O . LEU B 1 24 ? 25.566 -2.160 -60.266 1.00 37.55 48 LEU B O 1
ATOM 2223 N N . VAL B 1 25 ? 27.198 -3.656 -60.725 1.00 34.99 49 VAL B N 1
ATOM 2224 C CA . VAL B 1 25 ? 28.241 -2.665 -60.955 1.00 38.57 49 VAL B CA 1
ATOM 2225 C C . VAL B 1 25 ? 28.534 -2.447 -62.440 1.00 36.90 49 VAL B C 1
ATOM 2226 O O . VAL B 1 25 ? 29.011 -3.346 -63.139 1.00 44.90 49 VAL B O 1
ATOM 2230 N N . ASP B 1 26 ? 28.248 -1.237 -62.907 1.00 39.80 50 ASP B N 1
ATOM 2231 C CA . ASP B 1 26 ? 28.542 -0.834 -64.276 1.00 36.56 50 ASP B CA 1
ATOM 2232 C C . ASP B 1 26 ? 30.052 -0.856 -64.498 1.00 41.84 50 ASP B C 1
ATOM 2233 O O . ASP B 1 26 ? 30.782 -0.100 -63.862 1.00 40.75 50 ASP B O 1
ATOM 2238 N N . GLY B 1 27 ? 30.520 -1.724 -65.390 1.00 40.97 51 GLY B N 1
ATOM 2239 C CA . GLY B 1 27 ? 31.935 -1.779 -65.727 1.00 37.18 51 GLY B CA 1
ATOM 2240 C C . GLY B 1 27 ? 32.195 -1.457 -67.193 1.00 43.08 51 GLY B C 1
ATOM 2241 O O . GLY B 1 27 ? 33.161 -1.941 -67.785 1.00 43.84 51 GLY B O 1
ATOM 2242 N N . SER B 1 28 ? 31.338 -0.623 -67.776 1.00 43.09 52 SER B N 1
ATOM 2243 C CA . SER B 1 28 ? 31.399 -0.331 -69.207 1.00 47.45 52 SER B CA 1
ATOM 2244 C C . SER B 1 28 ? 32.472 0.682 -69.590 1.00 54.29 52 SER B C 1
ATOM 2245 O O . SER B 1 28 ? 33.088 1.322 -68.734 1.00 48.08 52 SER B O 1
ATOM 2248 N N . GLY B 1 29 ? 32.657 0.839 -70.898 1.00 54.47 53 GLY B N 1
ATOM 2249 C CA . GLY B 1 29 ? 33.588 1.812 -71.437 1.00 49.77 53 GLY B CA 1
ATOM 2250 C C . GLY B 1 29 ? 33.289 3.245 -71.027 1.00 46.74 53 GLY B C 1
ATOM 2251 O O . GLY B 1 29 ? 34.212 4.035 -70.852 1.00 54.85 53 GLY B O 1
ATOM 2252 N N . SER B 1 30 ? 32.012 3.595 -70.875 1.00 39.17 54 SER B N 1
ATOM 2253 C CA . SER B 1 30 ? 31.671 4.965 -70.483 1.00 45.53 54 SER B CA 1
ATOM 2254 C C . SER B 1 30 ? 32.130 5.312 -69.064 1.00 41.93 54 SER B C 1
ATOM 2255 O O . SER B 1 30 ? 32.432 6.470 -68.785 1.00 49.81 54 SER B O 1
ATOM 2258 N N . ILE B 1 31 ? 32.188 4.320 -68.175 1.00 45.43 55 ILE B N 1
ATOM 2259 C CA . ILE B 1 31 ? 32.709 4.560 -66.828 1.00 39.73 55 ILE B CA 1
ATOM 2260 C C . ILE B 1 31 ? 34.154 5.068 -66.909 1.00 44.72 55 ILE B C 1
ATOM 2261 O O . ILE B 1 31 ? 34.491 6.105 -66.342 1.00 47.91 55 ILE B O 1
ATOM 2266 N N . GLY B 1 32 ? 34.996 4.351 -67.645 1.00 47.16 56 GLY B N 1
ATOM 2267 C CA . GLY B 1 32 ? 36.366 4.781 -67.850 1.00 42.45 56 GLY B CA 1
ATOM 2268 C C . GLY B 1 32 ? 37.250 4.418 -66.679 1.00 50.15 56 GLY B C 1
ATOM 2269 O O . GLY B 1 32 ? 36.772 4.190 -65.559 1.00 45.79 56 GLY B O 1
ATOM 2270 N N . TYR B 1 33 ? 38.549 4.355 -66.941 1.00 49.30 57 TYR B N 1
ATOM 2271 C CA . TYR B 1 33 ? 39.508 3.936 -65.928 1.00 51.29 57 TYR B CA 1
ATOM 2272 C C . TYR B 1 33 ? 39.656 4.905 -64.742 1.00 49.28 57 TYR B C 1
ATOM 2273 O O . TYR B 1 33 ? 39.635 4.464 -63.599 1.00 51.45 57 TYR B O 1
ATOM 2282 N N . PRO B 1 34 ? 39.813 6.220 -65.003 1.00 53.70 58 PRO B N 1
ATOM 2283 C CA . PRO B 1 34 ? 39.968 7.116 -63.847 1.00 53.16 58 PRO B CA 1
ATOM 2284 C C . PRO B 1 34 ? 38.776 7.095 -62.886 1.00 59.21 58 PRO B C 1
ATOM 2285 O O . PRO B 1 34 ? 38.985 7.105 -61.672 1.00 54.49 58 PRO B O 1
ATOM 2289 N N . ASN B 1 35 ? 37.553 7.051 -63.404 1.00 48.93 59 ASN B N 1
ATOM 2290 C CA . ASN B 1 35 ? 36.398 6.943 -62.523 1.00 49.21 59 ASN B CA 1
ATOM 2291 C C . ASN B 1 35 ? 36.364 5.598 -61.813 1.00 56.73 59 ASN B C 1
ATOM 2292 O O . ASN B 1 35 ? 35.948 5.511 -60.654 1.00 49.10 59 ASN B O 1
ATOM 2297 N N . TRP B 1 36 ? 36.792 4.551 -62.512 1.00 52.39 60 TRP B N 1
ATOM 2298 C CA . TRP B 1 36 ? 36.857 3.227 -61.904 1.00 51.15 60 TRP B CA 1
ATOM 2299 C C . TRP B 1 36 ? 37.712 3.268 -60.647 1.00 47.02 60 TRP B C 1
ATOM 2300 O O . TRP B 1 36 ? 37.270 2.864 -59.573 1.00 44.33 60 TRP B O 1
ATOM 2311 N N . ILE B 1 37 ? 38.932 3.778 -60.795 1.00 47.86 61 ILE B N 1
ATOM 2312 C CA . ILE B 1 37 ? 39.892 3.826 -59.703 1.00 50.77 61 ILE B CA 1
ATOM 2313 C C . ILE B 1 37 ? 39.575 4.869 -58.616 1.00 58.93 61 ILE B C 1
ATOM 2314 O O . ILE B 1 37 ? 39.755 4.598 -57.433 1.00 51.87 61 ILE B O 1
ATOM 2319 N N . THR B 1 38 ? 39.094 6.047 -59.003 1.00 49.62 62 THR B N 1
ATOM 2320 C CA . THR B 1 38 ? 38.912 7.125 -58.028 1.00 51.42 62 THR B CA 1
ATOM 2321 C C . THR B 1 38 ? 37.479 7.258 -57.492 1.00 49.13 62 THR B C 1
ATOM 2322 O O . THR B 1 38 ? 37.248 7.975 -56.523 1.00 53.00 62 THR B O 1
ATOM 2326 N N . LYS B 1 39 ? 36.520 6.582 -58.114 1.00 44.51 63 LYS B N 1
ATOM 2327 C CA . LYS B 1 39 ? 35.122 6.695 -57.676 1.00 49.07 63 LYS B CA 1
ATOM 2328 C C . LYS B 1 39 ? 34.502 5.341 -57.346 1.00 47.64 63 LYS B C 1
ATOM 2329 O O . LYS B 1 39 ? 34.011 5.136 -56.239 1.00 48.56 63 LYS B O 1
ATOM 2335 N N . VAL B 1 40 ? 34.522 4.427 -58.317 1.00 40.67 64 VAL B N 1
ATOM 2336 C CA . VAL B 1 40 ? 33.856 3.132 -58.180 1.00 38.16 64 VAL B CA 1
ATOM 2337 C C . VAL B 1 40 ? 34.444 2.269 -57.068 1.00 44.05 64 VAL B C 1
ATOM 2338 O O . VAL B 1 40 ? 33.721 1.806 -56.195 1.00 45.41 64 VAL B O 1
ATOM 2342 N N . ILE B 1 41 ? 35.754 2.043 -57.112 1.00 46.33 65 ILE B N 1
ATOM 2343 C CA . ILE B 1 41 ? 36.404 1.245 -56.080 1.00 44.57 65 ILE B CA 1
ATOM 2344 C C . ILE B 1 41 ? 36.181 1.802 -54.668 1.00 47.59 65 ILE B C 1
ATOM 2345 O O . ILE B 1 41 ? 35.767 1.052 -53.787 1.00 50.18 65 ILE B O 1
ATOM 2350 N N . PRO B 1 42 ? 36.429 3.112 -54.445 1.00 53.58 66 PRO B N 1
ATOM 2351 C CA . PRO B 1 42 ? 36.163 3.598 -53.084 1.00 50.18 66 PRO B CA 1
ATOM 2352 C C . PRO B 1 42 ? 34.676 3.522 -52.720 1.00 50.49 66 PRO B C 1
ATOM 2353 O O . PRO B 1 42 ? 34.344 3.356 -51.545 1.00 51.15 66 PRO B O 1
ATOM 2357 N N . MET B 1 43 ? 33.799 3.623 -53.713 1.00 49.45 67 MET B N 1
ATOM 2358 C CA . MET B 1 43 ? 32.368 3.470 -53.470 1.00 48.52 67 MET B CA 1
ATOM 2359 C C . MET B 1 43 ? 32.048 2.040 -53.028 1.00 49.87 67 MET B C 1
ATOM 2360 O O . MET B 1 43 ? 31.309 1.831 -52.067 1.00 47.98 67 MET B O 1
ATOM 2365 N N . LEU B 1 44 ? 32.618 1.060 -53.725 1.00 49.98 68 LEU B N 1
ATOM 2366 C CA . LEU B 1 44 ? 32.403 -0.345 -53.384 1.00 46.31 68 LEU B CA 1
ATOM 2367 C C . LEU B 1 44 ? 32.976 -0.666 -52.010 1.00 57.88 68 LEU B C 1
ATOM 2368 O O . LEU B 1 44 ? 32.354 -1.379 -51.220 1.00 56.44 68 LEU B O 1
ATOM 2373 N N . ASN B 1 45 ? 34.161 -0.132 -51.731 1.00 58.99 69 ASN B N 1
ATOM 2374 C CA . ASN B 1 45 ? 34.810 -0.340 -50.443 1.00 52.24 69 ASN B CA 1
ATOM 2375 C C . ASN B 1 45 ? 33.995 0.209 -49.287 1.00 48.11 69 ASN B C 1
ATOM 2376 O O . ASN B 1 45 ? 33.780 -0.483 -48.302 1.00 49.19 69 ASN B O 1
ATOM 2381 N N . GLY B 1 46 ? 33.548 1.455 -49.412 1.00 46.38 70 GLY B N 1
ATOM 2382 C CA .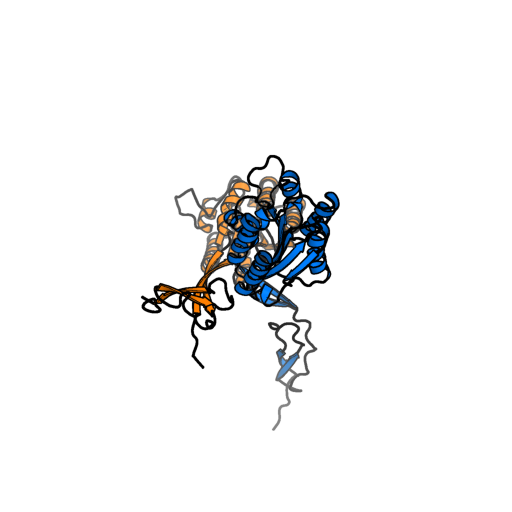 GLY B 1 46 ? 32.802 2.112 -48.354 1.00 58.77 70 GLY B CA 1
ATOM 2383 C C . GLY B 1 46 ? 31.418 1.518 -48.169 1.00 60.57 70 GLY B C 1
ATOM 2384 O O . GLY B 1 46 ? 30.910 1.412 -47.051 1.00 55.83 70 GLY B O 1
ATOM 2385 N N . LEU B 1 47 ? 30.804 1.125 -49.278 1.00 54.34 71 LEU B N 1
ATOM 2386 C CA . LEU B 1 47 ? 29.482 0.526 -49.242 1.00 51.80 71 LEU B CA 1
ATOM 2387 C C . LEU B 1 47 ? 29.528 -0.838 -48.568 1.00 52.79 71 LEU B C 1
ATOM 2388 O O . LEU B 1 47 ? 28.835 -1.079 -47.582 1.00 55.69 71 LEU B O 1
ATOM 2393 N N . ILE B 1 48 ? 30.357 -1.726 -49.105 1.00 51.31 72 ILE B N 1
ATOM 2394 C CA . ILE B 1 48 ? 30.466 -3.087 -48.589 1.00 52.43 72 ILE B CA 1
ATOM 2395 C C . ILE B 1 48 ? 30.941 -3.103 -47.138 1.00 54.66 72 ILE B C 1
ATOM 2396 O O . ILE B 1 48 ? 30.470 -3.907 -46.330 1.00 61.46 72 ILE B O 1
ATOM 2401 N N . ASN B 1 49 ? 31.841 -2.187 -46.795 1.00 56.78 73 ASN B N 1
ATOM 2402 C CA . ASN B 1 49 ? 32.336 -2.099 -45.426 1.00 56.71 73 ASN B CA 1
ATOM 2403 C C . ASN B 1 49 ? 31.224 -1.728 -44.445 1.00 58.32 73 ASN B C 1
ATOM 2404 O O . ASN B 1 49 ? 31.336 -1.983 -43.254 1.00 60.04 73 ASN B O 1
ATOM 2409 N N . SER B 1 50 ? 30.148 -1.132 -44.947 1.00 53.19 74 SER B N 1
ATOM 2410 C CA . SER B 1 50 ? 29.048 -0.735 -44.074 1.00 58.73 74 SER B CA 1
ATOM 2411 C C . SER B 1 50 ? 28.050 -1.872 -43.850 1.00 55.87 74 SER B C 1
ATOM 2412 O O . SER B 1 50 ? 27.216 -1.809 -42.946 1.00 56.20 74 SER B O 1
ATOM 2415 N N . LEU B 1 51 ? 28.138 -2.908 -44.675 1.00 52.89 75 LEU B N 1
ATOM 2416 C CA . LEU B 1 51 ? 27.178 -4.007 -44.617 1.00 53.82 75 LEU B CA 1
ATOM 2417 C C . LEU B 1 51 ? 27.553 -5.044 -43.565 1.00 61.80 75 LEU B C 1
ATOM 2418 O O . LEU B 1 51 ? 28.658 -5.584 -43.573 1.00 61.30 75 LEU B O 1
ATOM 2423 N N . SER B 1 52 ? 26.624 -5.327 -42.663 1.00 63.76 76 SER B N 1
ATOM 2424 C CA . SER B 1 52 ? 26.820 -6.394 -41.693 1.00 65.61 76 SER B CA 1
ATOM 2425 C C . SER B 1 52 ? 26.449 -7.737 -42.323 1.00 62.81 76 SER B C 1
ATOM 2426 O O . SER B 1 52 ? 25.387 -8.303 -42.047 1.00 63.33 76 SER B O 1
ATOM 2429 N N . LEU B 1 53 ? 27.333 -8.231 -43.184 1.00 58.83 77 LEU B N 1
ATOM 2430 C CA . LEU B 1 53 ? 27.136 -9.509 -43.850 1.00 57.72 77 LEU B CA 1
ATOM 2431 C C . LEU B 1 53 ? 27.227 -10.662 -42.857 1.00 57.10 77 LEU B C 1
ATOM 2432 O O . LEU B 1 53 ? 28.173 -10.749 -42.076 1.00 63.46 77 LEU B O 1
ATOM 2437 N N . SER B 1 54 ? 26.233 -11.539 -42.890 1.00 55.57 78 SER B N 1
ATOM 2438 C CA . SER B 1 54 ? 26.271 -12.770 -42.112 1.00 63.80 78 SER B CA 1
ATOM 2439 C C . SER B 1 54 ? 25.378 -13.813 -42.765 1.00 57.56 78 SER B C 1
ATOM 2440 O O . SER B 1 54 ? 24.587 -13.496 -43.651 1.00 62.39 78 SER B O 1
ATOM 2443 N N . ARG B 1 55 ? 25.516 -15.058 -42.326 1.00 60.56 79 ARG B N 1
ATOM 2444 C CA . ARG B 1 55 ? 24.707 -16.141 -42.851 1.00 61.03 79 ARG B CA 1
ATOM 2445 C C . ARG B 1 55 ? 23.235 -15.816 -42.662 1.00 67.22 79 ARG B C 1
ATOM 2446 O O . ARG B 1 55 ? 22.439 -15.948 -43.588 1.00 58.16 79 ARG B O 1
ATOM 2454 N N . ASP B 1 56 ? 22.885 -15.362 -41.462 1.00 60.85 80 ASP B N 1
ATOM 2455 C CA . ASP B 1 56 ? 21.486 -15.136 -41.118 1.00 60.56 80 ASP B CA 1
ATOM 2456 C C . ASP B 1 56 ? 20.902 -13.813 -41.615 1.00 69.34 80 ASP B C 1
ATOM 2457 O O . ASP B 1 56 ? 19.706 -13.734 -41.887 1.00 75.08 80 ASP B O 1
ATOM 2462 N N . THR B 1 57 ? 21.724 -12.777 -41.733 1.00 66.76 81 THR B N 1
ATOM 2463 C CA . THR B 1 57 ? 21.190 -11.456 -42.067 1.00 53.41 81 THR B CA 1
ATOM 2464 C C . THR B 1 57 ? 21.414 -11.066 -43.531 1.00 50.39 81 THR B C 1
ATOM 2465 O O . THR B 1 57 ? 20.725 -11.571 -44.417 1.00 50.69 81 THR B O 1
ATOM 2469 N N . ILE B 1 58 ? 22.364 -10.174 -43.794 1.00 49.25 82 ILE B N 1
ATOM 2470 C CA . ILE B 1 58 ? 22.588 -9.718 -45.163 1.00 52.45 82 ILE B CA 1
ATOM 2471 C C . ILE B 1 58 ? 23.467 -10.677 -45.973 1.00 56.77 82 ILE B C 1
ATOM 2472 O O . ILE B 1 58 ? 24.565 -11.042 -45.550 1.00 59.33 82 ILE B O 1
ATOM 2477 N N . ASN B 1 59 ? 22.959 -11.087 -47.133 1.00 51.62 83 ASN B N 1
ATOM 2478 C CA . ASN B 1 59 ? 23.713 -11.900 -48.079 1.00 47.92 83 ASN B CA 1
ATOM 2479 C C . ASN B 1 59 ? 23.931 -11.086 -49.346 1.00 50.01 83 ASN B C 1
ATOM 2480 O O . ASN B 1 59 ? 22.975 -10.600 -49.947 1.00 45.16 83 ASN B O 1
ATOM 2485 N N . LEU B 1 60 ? 25.187 -10.938 -49.751 1.00 45.29 84 LEU B N 1
ATOM 2486 C CA . LEU B 1 60 ? 25.521 -10.100 -50.894 1.00 42.75 84 LEU B CA 1
ATOM 2487 C C . LEU B 1 60 ? 25.616 -10.919 -52.179 1.00 42.71 84 LEU B C 1
ATOM 2488 O O . LEU B 1 60 ? 26.093 -12.053 -52.180 1.00 48.60 84 LEU B O 1
ATOM 2493 N N . TYR B 1 61 ? 25.122 -10.342 -53.265 1.00 43.24 85 TYR B N 1
ATOM 2494 C CA . TYR B 1 61 ? 25.390 -10.849 -54.598 1.00 41.08 85 TYR B CA 1
ATOM 2495 C C . TYR B 1 61 ? 26.032 -9.698 -55.334 1.00 46.22 85 TYR B C 1
ATOM 2496 O O . TYR B 1 61 ? 25.652 -8.548 -55.131 1.00 46.46 85 TYR B O 1
ATOM 2505 N N . MET B 1 62 ? 27.012 -9.992 -56.179 1.00 49.48 86 MET B N 1
ATOM 2506 C CA . MET B 1 62 ? 27.672 -8.930 -56.925 1.00 42.41 86 MET B CA 1
ATOM 2507 C C . MET B 1 62 ? 27.910 -9.313 -58.378 1.00 45.44 86 MET B C 1
ATOM 2508 O O . MET B 1 62 ? 28.360 -10.419 -58.691 1.00 43.91 86 MET B O 1
ATOM 2513 N N . ASN B 1 63 ? 27.600 -8.365 -59.251 1.00 46.09 87 ASN B N 1
ATOM 2514 C CA . ASN B 1 63 ? 27.599 -8.567 -60.686 1.00 49.44 87 ASN B CA 1
ATOM 2515 C C . ASN B 1 63 ? 28.328 -7.404 -61.334 1.00 46.86 87 ASN B C 1
ATOM 2516 O O . ASN B 1 63 ? 28.159 -6.255 -60.929 1.00 44.65 87 ASN B O 1
ATOM 2521 N N . LEU B 1 64 ? 29.148 -7.700 -62.332 1.00 46.75 88 LEU B N 1
ATOM 2522 C CA . LEU B 1 64 ? 29.815 -6.659 -63.096 1.00 51.17 88 LEU B CA 1
ATOM 2523 C C . LEU B 1 64 ? 29.288 -6.706 -64.524 1.00 50.24 88 LEU B C 1
ATOM 2524 O O . LEU B 1 64 ? 29.387 -7.734 -65.189 1.00 49.58 88 LEU B O 1
ATOM 2529 N N . PHE B 1 65 ? 28.714 -5.608 -64.996 1.00 43.43 89 PHE B N 1
ATOM 2530 C CA . PHE B 1 65 ? 28.172 -5.606 -66.348 1.00 44.58 89 PHE B CA 1
ATOM 2531 C C . PHE B 1 65 ? 28.840 -4.609 -67.291 1.00 47.79 89 PHE B C 1
ATOM 2532 O O . PHE B 1 65 ? 29.068 -3.450 -66.952 1.00 44.86 89 PHE B O 1
ATOM 2540 N N . GLY B 1 66 ? 29.170 -5.103 -68.476 1.00 46.46 90 GLY B N 1
ATOM 2541 C CA . GLY B 1 66 ? 29.680 -4.284 -69.557 1.00 46.77 90 GLY B CA 1
ATOM 2542 C C . GLY B 1 66 ? 28.970 -4.750 -70.810 1.00 49.65 90 GLY B C 1
ATOM 2543 O O . GLY B 1 66 ? 27.745 -4.686 -70.890 1.00 48.17 90 GLY B O 1
ATOM 2544 N N . SER B 1 67 ? 29.727 -5.241 -71.783 1.00 51.66 91 SER B N 1
ATOM 2545 C CA . SER B 1 67 ? 29.123 -5.825 -72.976 1.00 56.61 91 SER B CA 1
ATOM 2546 C C . SER B 1 67 ? 28.397 -7.124 -72.637 1.00 58.58 91 SER B C 1
ATOM 2547 O O . SER B 1 67 ? 27.534 -7.581 -73.384 1.00 62.78 91 SER B O 1
ATOM 2550 N N . TYR B 1 68 ? 28.765 -7.713 -71.505 1.00 54.60 92 TYR B N 1
ATOM 2551 C CA . TYR B 1 68 ? 28.096 -8.893 -70.979 1.00 57.29 92 TYR B CA 1
ATOM 2552 C C . TYR B 1 68 ? 28.084 -8.796 -69.459 1.00 54.31 92 TYR B C 1
ATOM 2553 O O . TYR B 1 68 ? 28.609 -7.834 -68.895 1.00 50.74 92 TYR B O 1
ATOM 2562 N N . THR B 1 69 ? 27.478 -9.777 -68.797 1.00 51.87 93 THR B N 1
ATOM 2563 C CA . THR B 1 69 ? 27.432 -9.782 -67.335 1.00 54.30 93 THR B CA 1
ATOM 2564 C C . THR B 1 69 ? 28.368 -10.838 -66.758 1.00 59.97 93 THR B C 1
ATOM 2565 O O . THR B 1 69 ? 28.550 -11.910 -67.335 1.00 60.95 93 THR B O 1
ATOM 2569 N N . THR B 1 70 ? 28.965 -10.523 -65.616 1.00 55.99 94 THR B N 1
ATOM 2570 C CA . THR B 1 70 ? 29.861 -11.449 -64.944 1.00 58.80 94 THR B CA 1
ATOM 2571 C C . THR B 1 70 ? 29.558 -11.463 -63.460 1.00 57.76 94 THR B C 1
ATOM 2572 O O . THR B 1 70 ? 29.670 -10.436 -62.792 1.00 53.53 94 THR B O 1
ATOM 2576 N N . GLU B 1 71 ? 29.161 -12.627 -62.957 1.00 58.78 95 GLU B N 1
ATOM 2577 C CA . GLU B 1 71 ? 28.913 -12.809 -61.533 1.00 58.01 95 GLU B CA 1
ATOM 2578 C C . GLU B 1 71 ? 30.239 -12.837 -60.784 1.00 52.24 95 GLU B C 1
ATOM 2579 O O . GLU B 1 71 ? 31.113 -13.653 -61.076 1.00 57.16 95 GLU B O 1
ATOM 2585 N N . LEU B 1 72 ? 30.391 -11.927 -59.831 1.00 50.53 96 LEU B N 1
ATOM 2586 C CA . LEU B 1 72 ? 31.616 -11.839 -59.048 1.00 55.05 96 LEU B CA 1
ATOM 2587 C C . LEU B 1 72 ? 31.442 -12.565 -57.722 1.00 59.30 96 LEU B C 1
ATOM 2588 O O . LEU B 1 72 ? 32.298 -13.350 -57.314 1.00 63.13 96 LEU B O 1
ATOM 2593 N N . ILE B 1 73 ? 30.326 -12.290 -57.053 1.00 55.54 97 ILE B N 1
ATOM 2594 C CA . ILE B 1 73 ? 29.990 -12.950 -55.798 1.00 54.49 97 ILE B CA 1
ATOM 2595 C C . ILE B 1 73 ? 28.650 -13.662 -55.941 1.00 50.70 97 ILE B C 1
ATOM 2596 O O . ILE B 1 73 ? 27.631 -13.040 -56.236 1.00 49.51 97 ILE B O 1
ATOM 2601 N N . ARG B 1 74 ? 28.670 -14.975 -55.750 1.00 53.71 98 ARG B N 1
ATOM 2602 C CA . ARG B 1 74 ? 27.459 -15.779 -55.801 1.00 59.54 98 ARG B CA 1
ATOM 2603 C C . ARG B 1 74 ? 26.697 -15.649 -54.484 1.00 63.08 98 ARG B C 1
ATOM 2604 O O . ARG B 1 74 ? 27.298 -15.688 -53.411 1.00 59.25 98 ARG B O 1
ATOM 2612 N N . LEU B 1 75 ? 25.379 -15.481 -54.574 1.00 53.60 99 LEU B N 1
ATOM 2613 C CA . LEU B 1 75 ? 24.526 -15.338 -53.395 1.00 51.52 99 LEU B CA 1
ATOM 2614 C C . LEU B 1 75 ? 24.623 -16.558 -52.489 1.00 56.90 99 LEU B C 1
ATOM 2615 O O . LEU B 1 75 ? 24.476 -17.691 -52.947 1.00 60.05 99 LEU B O 1
ATOM 2620 N N . GLY B 1 76 ? 24.881 -16.322 -51.205 1.00 57.72 100 GLY B N 1
ATOM 2621 C CA . GLY B 1 76 ? 24.958 -17.394 -50.227 1.00 58.01 100 GLY B CA 1
ATOM 2622 C C . GLY B 1 76 ? 26.318 -18.064 -50.129 1.00 61.27 100 GLY B C 1
ATOM 2623 O O . GLY B 1 76 ? 26.520 -18.924 -49.280 1.00 62.88 100 GLY B O 1
ATOM 2624 N N . SER B 1 77 ? 27.252 -17.678 -50.995 1.00 65.44 101 SER B N 1
ATOM 2625 C CA . SER B 1 77 ? 28.602 -18.243 -50.965 1.00 63.00 101 SER B CA 1
ATOM 2626 C C . SER B 1 77 ? 29.408 -17.658 -49.809 1.00 65.75 101 SER B C 1
ATOM 2627 O O . SER B 1 77 ? 28.913 -16.810 -49.069 1.00 65.14 101 SER B O 1
ATOM 2630 N N . GLY B 1 78 ? 30.653 -18.108 -49.663 1.00 76.96 102 GLY B N 1
ATOM 2631 C CA . GLY B 1 78 ? 31.537 -17.589 -48.633 1.00 65.33 102 GLY B CA 1
ATOM 2632 C C . GLY B 1 78 ? 31.747 -16.085 -48.723 1.00 66.32 102 GLY B C 1
ATOM 2633 O O . GLY B 1 78 ? 31.813 -15.403 -47.702 1.00 69.43 102 GLY B O 1
ATOM 2634 N N . GLN B 1 79 ? 31.842 -15.565 -49.947 1.00 61.67 103 GLN B N 1
ATOM 2635 C CA . GLN B 1 79 ? 32.053 -14.136 -50.171 1.00 61.87 103 GLN B CA 1
ATOM 2636 C C . GLN B 1 79 ? 30.756 -13.359 -49.995 1.00 60.96 103 GLN B C 1
ATOM 2637 O O . GLN B 1 79 ? 30.757 -12.127 -49.920 1.00 57.83 103 GLN B O 1
ATOM 2643 N N . SER B 1 80 ? 29.644 -14.083 -49.954 1.00 54.37 104 SER B N 1
ATOM 2644 C CA . SER B 1 80 ? 28.339 -13.453 -49.850 1.00 54.72 104 SER B CA 1
ATOM 2645 C C . SER B 1 80 ? 28.018 -13.063 -48.409 1.00 52.55 104 SER B C 1
ATOM 2646 O O . SER B 1 80 ? 27.327 -12.073 -48.160 1.00 55.91 104 SER B O 1
ATOM 2649 N N . ILE B 1 81 ? 28.536 -13.843 -47.467 1.00 54.05 105 ILE B N 1
ATOM 2650 C CA . ILE B 1 81 ? 28.159 -13.719 -46.062 1.00 60.17 105 ILE B CA 1
ATOM 2651 C C . ILE B 1 81 ? 29.302 -13.241 -45.161 1.00 62.05 105 ILE B C 1
ATOM 2652 O O . ILE B 1 81 ? 29.127 -13.115 -43.948 1.00 63.38 105 ILE B O 1
ATOM 2657 N N . ASP B 1 82 ? 30.465 -12.981 -45.752 1.00 65.20 106 ASP B N 1
ATOM 2658 C CA . ASP B 1 82 ? 31.653 -12.582 -44.991 1.00 68.68 106 ASP B CA 1
ATOM 2659 C C . ASP B 1 82 ? 32.260 -11.313 -45.578 1.00 70.42 106 ASP B C 1
ATOM 2660 O O . ASP B 1 82 ? 32.788 -11.327 -46.690 1.00 65.94 106 ASP B O 1
ATOM 2665 N N . LYS B 1 83 ? 32.185 -10.225 -44.818 1.00 71.71 107 LYS B N 1
ATOM 2666 C CA . LYS B 1 83 ? 32.576 -8.900 -45.297 1.00 68.24 107 LYS B CA 1
ATOM 2667 C C . LYS B 1 83 ? 34.022 -8.848 -45.786 1.00 69.74 107 LYS B C 1
ATOM 2668 O O . LYS B 1 83 ? 34.327 -8.164 -46.761 1.00 69.54 107 LYS B O 1
ATOM 2674 N N . ARG B 1 84 ? 34.909 -9.578 -45.115 1.00 66.69 108 ARG B N 1
ATOM 2675 C CA . ARG B 1 84 ? 36.321 -9.568 -45.479 1.00 68.58 108 ARG B CA 1
ATOM 2676 C C . ARG B 1 84 ? 36.556 -10.206 -46.845 1.00 66.80 108 ARG B C 1
ATOM 2677 O O . ARG B 1 84 ? 37.371 -9.725 -47.626 1.00 66.78 108 ARG B O 1
ATOM 2685 N N . GLN B 1 85 ? 35.842 -11.289 -47.130 1.00 64.72 109 GLN B N 1
ATOM 2686 C CA . GLN B 1 85 ? 35.961 -11.951 -48.422 1.00 63.15 109 GLN B CA 1
ATOM 2687 C C . GLN B 1 85 ? 35.365 -11.104 -49.547 1.00 71.14 109 GLN B C 1
ATOM 2688 O O . GLN B 1 85 ? 35.865 -11.114 -50.672 1.00 68.97 109 GLN B O 1
ATOM 2694 N N . ALA B 1 86 ? 34.296 -10.374 -49.244 1.00 67.15 110 ALA B N 1
ATOM 2695 C CA . ALA B 1 86 ? 33.682 -9.500 -50.238 1.00 57.49 110 ALA B CA 1
ATOM 2696 C C . ALA B 1 86 ? 34.651 -8.383 -50.592 1.00 58.36 110 ALA B C 1
ATOM 2697 O O . ALA B 1 86 ? 34.842 -8.065 -51.766 1.00 69.40 110 ALA B O 1
ATOM 2699 N N . LEU B 1 87 ? 35.275 -7.804 -49.569 1.00 64.11 111 LEU B N 1
ATOM 2700 C CA . LEU B 1 87 ? 36.257 -6.739 -49.761 1.00 65.92 111 LEU B CA 1
ATOM 2701 C C . LEU B 1 87 ? 37.471 -7.224 -50.548 1.00 70.47 111 LEU B C 1
ATOM 2702 O O . LEU B 1 87 ? 38.101 -6.455 -51.274 1.00 67.47 111 LEU B O 1
ATOM 2707 N N . SER B 1 88 ? 37.792 -8.504 -50.395 1.00 70.02 112 SER B N 1
ATOM 2708 C CA . SER B 1 88 ? 38.885 -9.116 -51.139 1.00 74.94 112 SER B CA 1
ATOM 2709 C C . SER B 1 88 ? 38.579 -9.119 -52.635 1.00 74.86 112 SER B C 1
ATOM 2710 O O . SER B 1 88 ? 39.473 -8.946 -53.468 1.00 74.71 112 SER B O 1
ATOM 2713 N N . LYS B 1 89 ? 37.307 -9.308 -52.968 1.00 67.41 113 LYS B N 1
ATOM 2714 C CA . LYS B 1 89 ? 36.884 -9.345 -54.358 1.00 68.49 113 LYS B CA 1
ATOM 2715 C C . LYS B 1 89 ? 36.977 -7.949 -54.985 1.00 67.52 113 LYS B C 1
ATOM 2716 O O . LYS B 1 89 ? 37.296 -7.808 -56.164 1.00 68.61 113 LYS B O 1
ATOM 2722 N N . VAL B 1 90 ? 36.706 -6.922 -54.186 1.00 62.24 114 VAL B N 1
ATOM 2723 C CA . VAL B 1 90 ? 36.847 -5.542 -54.637 1.00 63.96 114 VAL B CA 1
ATOM 2724 C C . VAL B 1 90 ? 38.323 -5.212 -54.888 1.00 61.34 114 VAL B C 1
ATOM 2725 O O . VAL B 1 90 ? 38.669 -4.583 -55.888 1.00 62.86 114 VAL B O 1
ATOM 2729 N N . THR B 1 91 ? 39.189 -5.648 -53.983 1.00 60.15 115 THR B N 1
ATOM 2730 C CA . THR B 1 91 ? 40.626 -5.477 -54.165 1.00 66.36 115 THR B CA 1
ATOM 2731 C C . THR B 1 91 ? 41.070 -6.111 -55.481 1.00 70.52 115 THR B C 1
ATOM 2732 O O . THR B 1 91 ? 41.863 -5.534 -56.227 1.00 69.50 115 THR B O 1
ATOM 2736 N N . GLU B 1 92 ? 40.531 -7.291 -55.763 1.00 74.00 116 GLU B N 1
ATOM 2737 C CA . GLU B 1 92 ? 40.767 -7.985 -57.024 1.00 78.85 116 GLU B CA 1
ATOM 2738 C C . GLU B 1 92 ? 40.334 -7.144 -58.231 1.00 82.41 116 GLU B C 1
ATOM 2739 O O . GLU B 1 92 ? 41.021 -7.115 -59.255 1.00 85.44 116 GLU B O 1
ATOM 2745 N N . LEU B 1 93 ? 39.200 -6.456 -58.104 1.00 67.40 117 LEU B N 1
ATOM 2746 C CA . LEU B 1 93 ? 38.729 -5.553 -59.155 1.00 65.40 117 LEU B CA 1
ATOM 2747 C C . LEU B 1 93 ? 39.648 -4.347 -59.317 1.00 65.90 117 LEU B C 1
ATOM 2748 O O . LEU B 1 93 ? 39.857 -3.859 -60.431 1.00 66.84 117 LEU B O 1
ATOM 2753 N N . ARG B 1 94 ? 40.181 -3.862 -58.201 1.00 62.22 118 ARG B N 1
ATOM 2754 C CA . ARG B 1 94 ? 41.042 -2.685 -58.213 1.00 70.24 118 ARG B CA 1
ATOM 2755 C C . ARG B 1 94 ? 42.346 -2.959 -58.955 1.00 71.16 118 ARG B C 1
ATOM 2756 O O . ARG B 1 94 ? 42.927 -2.062 -59.560 1.00 71.01 118 ARG B O 1
ATOM 2764 N N . LYS B 1 95 ? 42.793 -4.209 -58.913 1.00 68.58 119 LYS B N 1
ATOM 2765 C CA . LYS B 1 95 ? 44.101 -4.563 -59.450 1.00 77.11 119 LYS B CA 1
ATOM 2766 C C . LYS B 1 95 ? 44.063 -5.132 -60.868 1.00 77.75 119 LYS B C 1
ATOM 2767 O O . LYS B 1 95 ? 45.063 -5.078 -61.585 1.00 80.43 119 LYS B O 1
ATOM 2773 N N . THR B 1 96 ? 42.915 -5.666 -61.276 1.00 70.42 120 THR B N 1
ATOM 2774 C CA . THR B 1 96 ? 42.862 -6.460 -62.501 1.00 74.60 120 THR B CA 1
ATOM 2775 C C . THR B 1 96 ? 41.897 -5.967 -63.579 1.00 78.02 120 THR B C 1
ATOM 2776 O O . THR B 1 96 ? 42.028 -6.339 -64.744 1.00 82.09 120 THR B O 1
ATOM 2780 N N . TYR B 1 97 ? 40.927 -5.141 -63.208 1.00 58.68 121 TYR B N 1
ATOM 2781 C CA . TYR B 1 97 ? 39.886 -4.779 -64.163 1.00 55.68 121 TYR B CA 1
ATOM 2782 C C . TYR B 1 97 ? 40.025 -3.384 -64.757 1.00 63.20 121 TYR B C 1
ATOM 2783 O O . TYR B 1 97 ? 40.220 -2.407 -64.035 1.00 67.29 121 TYR B O 1
ATOM 2792 N N . THR B 1 98 ? 39.915 -3.307 -66.081 1.00 64.29 122 THR B N 1
ATOM 2793 C CA . THR B 1 98 ? 39.794 -2.031 -66.778 1.00 56.51 122 THR B CA 1
ATOM 2794 C C . THR B 1 98 ? 38.439 -1.965 -67.475 1.00 54.81 122 THR B C 1
ATOM 2795 O O . THR B 1 98 ? 38.079 -2.871 -68.229 1.00 60.44 122 THR B O 1
ATOM 2799 N N . PRO B 1 99 ? 37.672 -0.897 -67.221 1.00 52.82 123 PRO B N 1
ATOM 2800 C CA . PRO B 1 99 ? 36.352 -0.780 -67.850 1.00 48.28 123 PRO B CA 1
ATOM 2801 C C . PRO B 1 99 ? 36.435 -0.753 -69.379 1.00 54.11 123 PRO B C 1
ATOM 2802 O O . PRO B 1 99 ? 37.363 -0.157 -69.933 1.00 58.72 123 PRO B O 1
ATOM 2806 N N . TYR B 1 100 ? 35.481 -1.411 -70.037 1.00 54.74 124 TYR B N 1
ATOM 2807 C CA . TYR B 1 100 ? 35.412 -1.446 -71.498 1.00 58.66 124 TYR B CA 1
ATOM 2808 C C . TYR B 1 100 ? 34.101 -2.075 -71.961 1.00 55.16 124 TYR B C 1
ATOM 2809 O O . TYR B 1 100 ? 33.460 -2.819 -71.219 1.00 50.31 124 TYR B O 1
ATOM 2818 N N . GLY B 1 101 ? 33.713 -1.780 -73.197 1.00 54.38 125 GLY B N 1
ATOM 2819 C CA . GLY B 1 101 ? 32.534 -2.386 -73.783 1.00 54.15 125 GLY B CA 1
ATOM 2820 C C . GLY B 1 101 ? 31.262 -1.589 -73.578 1.00 51.89 125 GLY B C 1
ATOM 2821 O O . GLY B 1 101 ? 31.290 -0.466 -73.066 1.00 50.50 125 GLY B O 1
ATOM 2822 N N . THR B 1 102 ? 30.139 -2.181 -73.974 1.00 50.22 126 THR B N 1
ATOM 2823 C CA . THR B 1 102 ? 28.845 -1.507 -73.920 1.00 45.08 126 THR B CA 1
ATOM 2824 C C . THR B 1 102 ? 28.281 -1.569 -72.504 1.00 47.37 126 THR B C 1
ATOM 2825 O O . THR B 1 102 ? 28.990 -1.952 -71.580 1.00 49.74 126 THR B O 1
ATOM 2829 N N . THR B 1 103 ? 27.020 -1.183 -72.327 1.00 43.54 127 THR B N 1
ATOM 2830 C CA . THR B 1 103 ? 26.419 -1.155 -70.996 1.00 39.49 127 THR B CA 1
ATOM 2831 C C . THR B 1 103 ? 25.174 -2.051 -70.916 1.00 44.80 127 THR B C 1
ATOM 2832 O O . THR B 1 103 ? 24.044 -1.580 -71.049 1.00 42.11 127 THR B O 1
ATOM 2836 N N . SER B 1 104 ? 25.387 -3.348 -70.699 1.00 41.07 128 SER B N 1
ATOM 2837 C CA . SER B 1 104 ? 24.283 -4.307 -70.663 1.00 43.33 128 SER B CA 1
ATOM 2838 C C . SER B 1 104 ? 23.550 -4.278 -69.327 1.00 44.86 128 SER B C 1
ATOM 2839 O O . SER B 1 104 ? 23.511 -5.272 -68.602 1.00 44.23 128 SER B O 1
ATOM 2842 N N . MET B 1 105 ? 22.962 -3.130 -69.022 1.00 41.27 129 MET B N 1
ATOM 2843 C CA . MET B 1 105 ? 22.215 -2.940 -67.793 1.00 44.80 129 MET B CA 1
ATOM 2844 C C . MET B 1 105 ? 20.988 -3.856 -67.719 1.00 45.12 129 MET B C 1
ATOM 2845 O O . MET B 1 105 ? 20.693 -4.413 -66.662 1.00 38.45 129 MET B O 1
ATOM 2850 N N . THR B 1 106 ? 20.279 -4.021 -68.834 1.00 38.63 130 THR B N 1
ATOM 2851 C CA . THR B 1 106 ? 19.106 -4.904 -68.846 1.00 42.56 130 THR B CA 1
ATOM 2852 C C . THR B 1 106 ? 19.486 -6.339 -68.470 1.00 46.02 130 THR B C 1
ATOM 2853 O O . THR B 1 106 ? 18.807 -6.987 -67.669 1.00 45.12 130 THR B O 1
ATOM 2857 N N . ALA B 1 107 ? 20.586 -6.820 -69.041 1.00 47.33 131 ALA B N 1
ATOM 2858 C CA . ALA B 1 107 ? 21.076 -8.164 -68.754 1.00 44.50 131 ALA B CA 1
ATOM 2859 C C . ALA B 1 107 ? 21.502 -8.312 -67.282 1.00 48.78 131 ALA B C 1
ATOM 2860 O O . ALA B 1 107 ? 21.305 -9.365 -66.671 1.00 48.31 131 ALA B O 1
ATOM 2862 N N . ALA B 1 108 ? 22.073 -7.255 -66.712 1.00 48.87 132 ALA B N 1
ATOM 2863 C CA . ALA B 1 108 ? 22.439 -7.268 -65.300 1.00 44.18 132 ALA B CA 1
ATOM 2864 C C . ALA B 1 108 ? 21.207 -7.419 -64.412 1.00 46.31 132 ALA B C 1
ATOM 2865 O O . ALA B 1 108 ? 21.179 -8.259 -63.512 1.00 44.57 132 ALA B O 1
ATOM 2867 N N . LEU B 1 109 ? 20.184 -6.610 -64.668 1.00 47.43 133 LEU B N 1
ATOM 2868 C CA . LEU B 1 109 ? 18.945 -6.694 -63.891 1.00 46.59 133 LEU B CA 1
ATOM 2869 C C . LEU B 1 109 ? 18.237 -8.035 -64.106 1.00 34.83 133 LEU B C 1
ATOM 2870 O O . LEU B 1 109 ? 17.556 -8.543 -63.215 1.00 47.03 133 LEU B O 1
ATOM 2875 N N . ASP B 1 110 ? 18.411 -8.604 -65.295 1.00 41.90 134 ASP B N 1
ATOM 2876 C CA . ASP B 1 110 ? 17.785 -9.873 -65.638 1.00 41.26 134 ASP B CA 1
ATOM 2877 C C . ASP B 1 110 ? 18.368 -11.047 -64.840 1.00 48.38 134 ASP B C 1
ATOM 2878 O O . ASP B 1 110 ? 17.691 -12.053 -64.621 1.00 53.23 134 ASP B O 1
ATOM 2883 N N . GLU B 1 111 ? 19.621 -10.920 -64.410 1.00 41.95 135 GLU B N 1
ATOM 2884 C CA . GLU B 1 111 ? 20.234 -11.929 -63.545 1.00 46.65 135 GLU B CA 1
ATOM 2885 C C . GLU B 1 111 ? 19.501 -11.982 -62.214 1.00 45.55 135 GLU B C 1
ATOM 2886 O O . GLU B 1 111 ? 19.372 -13.045 -61.605 1.00 53.00 135 GLU B O 1
ATOM 2892 N N . VAL B 1 112 ? 19.019 -10.828 -61.763 1.00 40.91 136 VAL B N 1
ATOM 2893 C CA . VAL B 1 112 ? 18.237 -10.778 -60.534 1.00 41.44 136 VAL B CA 1
ATOM 2894 C C . VAL B 1 112 ? 16.906 -11.500 -60.741 1.00 43.79 136 VAL B C 1
ATOM 2895 O O . VAL B 1 112 ? 16.484 -12.287 -59.889 1.00 49.66 136 VAL B O 1
ATOM 2899 N N . GLN B 1 113 ? 16.265 -11.250 -61.883 1.00 43.12 137 GLN B N 1
ATOM 2900 C CA . GLN B 1 113 ? 15.057 -11.976 -62.273 1.00 46.53 137 GLN B CA 1
ATOM 2901 C C . GLN B 1 113 ? 15.272 -13.485 -62.219 1.00 49.13 137 GLN B C 1
ATOM 2902 O O . GLN B 1 113 ? 14.413 -14.222 -61.731 1.00 52.84 137 GLN B O 1
ATOM 2908 N N . LYS B 1 114 ? 16.417 -13.939 -62.727 1.00 49.00 138 LYS B N 1
ATOM 2909 C CA . LYS B 1 114 ? 16.726 -15.369 -62.771 1.00 53.59 138 LYS B CA 1
ATOM 2910 C C . LYS B 1 114 ? 16.806 -15.990 -61.381 1.00 52.28 138 LYS B C 1
ATOM 2911 O O . LYS B 1 114 ? 16.375 -17.124 -61.178 1.00 54.93 138 LYS B O 1
ATOM 2917 N N . HIS B 1 115 ? 17.384 -15.256 -60.434 1.00 56.02 139 HIS B N 1
ATOM 2918 C CA . HIS B 1 115 ? 17.458 -15.721 -59.052 1.00 54.45 139 HIS B CA 1
ATOM 2919 C C . HIS B 1 115 ? 16.051 -15.926 -58.503 1.00 52.47 139 HIS B C 1
ATOM 2920 O O . HIS B 1 115 ? 15.775 -16.912 -57.821 1.00 57.77 139 HIS B O 1
ATOM 2927 N N . LEU B 1 116 ? 15.167 -14.981 -58.811 1.00 49.30 140 LEU B N 1
ATOM 2928 C CA . LEU B 1 116 ? 13.775 -15.056 -58.394 1.00 52.47 140 LEU B CA 1
ATOM 2929 C C . LEU B 1 116 ? 13.062 -16.223 -59.070 1.00 59.67 140 LEU B C 1
ATOM 2930 O O . LEU B 1 116 ? 12.374 -16.994 -58.402 1.00 60.65 140 LEU B O 1
ATOM 2935 N N . ASN B 1 117 ? 13.234 -16.359 -60.385 1.00 52.27 141 ASN B N 1
ATOM 2936 C CA . ASN B 1 117 ? 12.614 -17.462 -61.123 1.00 55.92 141 ASN B CA 1
ATOM 2937 C C . ASN B 1 117 ? 13.095 -18.818 -60.617 1.00 58.61 141 ASN B C 1
ATOM 2938 O O . ASN B 1 117 ? 12.314 -19.756 -60.497 1.00 61.96 141 ASN B O 1
ATOM 2943 N N . ASP B 1 118 ? 14.388 -18.912 -60.324 1.00 59.52 142 ASP B N 1
ATOM 2944 C CA . ASP B 1 118 ? 14.983 -20.175 -59.900 1.00 64.50 142 ASP B CA 1
ATOM 2945 C C . ASP B 1 118 ? 14.815 -20.403 -58.404 1.00 62.67 142 ASP B C 1
ATOM 2946 O O . ASP B 1 118 ? 15.233 -21.436 -57.882 1.00 68.92 142 ASP B O 1
ATOM 2951 N N . ARG B 1 119 ? 14.208 -19.431 -57.727 1.00 60.91 143 ARG B N 1
ATOM 2952 C CA . ARG B 1 119 ? 13.977 -19.491 -56.282 1.00 60.57 143 ARG B CA 1
ATOM 2953 C C . ARG B 1 119 ? 15.272 -19.646 -55.478 1.00 62.73 143 ARG B C 1
ATOM 2954 O O . ARG B 1 119 ? 15.273 -20.242 -54.404 1.00 64.21 143 ARG B O 1
ATOM 2962 N N . VAL B 1 120 ? 16.368 -19.105 -56.004 1.00 69.35 144 VAL B N 1
ATOM 2963 C CA . VAL B 1 120 ? 17.665 -19.153 -55.331 1.00 69.12 144 VAL B CA 1
ATOM 2964 C C . VAL B 1 120 ? 17.685 -18.231 -54.110 1.00 63.09 144 VAL B C 1
ATOM 2965 O O . VAL B 1 120 ? 18.352 -18.509 -53.111 1.00 64.47 144 VAL B O 1
ATOM 2969 N N . ASN B 1 121 ? 16.938 -17.135 -54.211 1.00 59.98 145 ASN B N 1
ATOM 2970 C CA . ASN B 1 121 ? 16.807 -16.146 -53.146 1.00 49.25 145 ASN B CA 1
ATOM 2971 C C . ASN B 1 121 ? 16.159 -16.742 -51.906 1.00 57.57 145 ASN B C 1
ATOM 2972 O O . ASN B 1 121 ? 15.466 -17.760 -51.989 1.00 61.32 145 ASN B O 1
ATOM 2977 N N . ARG B 1 122 ? 16.373 -16.110 -50.756 1.00 58.67 146 ARG B N 1
ATOM 2978 C CA . ARG B 1 122 ? 15.648 -16.504 -49.550 1.00 61.53 146 ARG B CA 1
ATOM 2979 C C . ARG B 1 122 ? 14.216 -16.005 -49.654 1.00 56.64 146 ARG B C 1
ATOM 2980 O O . ARG B 1 122 ? 13.978 -14.800 -49.759 1.00 53.71 146 ARG B O 1
ATOM 2988 N N . GLU B 1 123 ? 13.276 -16.946 -49.627 1.00 58.94 147 GLU B N 1
ATOM 2989 C CA . GLU B 1 123 ? 11.855 -16.671 -49.827 1.00 69.23 147 GLU B CA 1
ATOM 2990 C C . GLU B 1 123 ? 11.314 -15.517 -48.980 1.00 70.32 147 GLU B C 1
ATOM 2991 O O . GLU B 1 123 ? 10.522 -14.710 -49.463 1.00 64.62 147 GLU B O 1
ATOM 2997 N N . LYS B 1 124 ? 11.749 -15.430 -47.726 1.00 71.59 148 LYS B N 1
ATOM 2998 C CA . LYS B 1 124 ? 11.222 -14.409 -46.827 1.00 56.30 148 LYS B CA 1
ATOM 2999 C C . LYS B 1 124 ? 12.152 -13.213 -46.618 1.00 56.25 148 LYS B C 1
ATOM 3000 O O . LYS B 1 124 ? 11.907 -12.366 -45.761 1.00 64.67 148 LYS B O 1
ATOM 3006 N N . ALA B 1 125 ? 13.208 -13.128 -47.416 1.00 51.26 149 ALA B N 1
ATOM 3007 C CA . ALA B 1 125 ? 14.163 -12.042 -47.258 1.00 51.59 149 ALA B CA 1
ATOM 3008 C C . ALA B 1 125 ? 13.748 -10.830 -48.069 1.00 54.01 149 ALA B C 1
ATOM 3009 O O . ALA B 1 125 ? 13.161 -10.970 -49.140 1.00 55.48 149 ALA B O 1
ATOM 3011 N N . ILE B 1 126 ? 14.046 -9.644 -47.546 1.00 50.79 150 ILE B N 1
ATOM 3012 C CA . ILE B 1 126 ? 14.015 -8.432 -48.347 1.00 52.96 150 ILE B CA 1
ATOM 3013 C C . ILE B 1 126 ? 14.885 -8.656 -49.578 1.00 53.60 150 ILE B C 1
ATOM 3014 O O . ILE B 1 126 ? 16.003 -9.158 -49.462 1.00 44.24 150 ILE B O 1
ATOM 3019 N N . GLN B 1 127 ? 14.356 -8.318 -50.751 1.00 53.40 151 GLN B N 1
ATOM 3020 C CA . GLN B 1 127 ? 15.133 -8.338 -51.986 1.00 49.77 151 GLN B CA 1
ATOM 3021 C C . GLN B 1 127 ? 15.465 -6.901 -52.362 1.00 49.91 151 GLN B C 1
ATOM 3022 O O . GLN B 1 127 ? 14.566 -6.108 -52.659 1.00 47.51 151 GLN B O 1
ATOM 3028 N N . LEU B 1 128 ? 16.753 -6.564 -52.321 1.00 39.63 152 LEU B N 1
ATOM 3029 C CA . LEU B 1 128 ? 17.204 -5.206 -52.609 1.00 45.47 152 LEU B CA 1
ATOM 3030 C C . LEU B 1 128 ? 18.267 -5.189 -53.697 1.00 44.04 152 LEU B C 1
ATOM 3031 O O . LEU B 1 128 ? 19.301 -5.850 -53.584 1.00 42.24 152 LEU B O 1
ATOM 3036 N N . VAL B 1 129 ? 18.001 -4.439 -54.761 1.00 42.24 153 VAL B N 1
ATOM 3037 C CA . VAL B 1 129 ? 18.975 -4.256 -55.823 1.00 35.01 153 VAL B CA 1
ATOM 3038 C C . VAL B 1 129 ? 19.659 -2.907 -55.651 1.00 36.46 153 VAL B C 1
ATOM 3039 O O . VAL B 1 129 ? 18.999 -1.894 -55.431 1.00 37.49 153 VAL B O 1
ATOM 3043 N N . ILE B 1 130 ? 20.985 -2.901 -55.727 1.00 39.34 154 ILE B N 1
ATOM 3044 C CA . ILE B 1 130 ? 21.720 -1.647 -55.771 1.00 37.29 154 ILE B CA 1
ATOM 3045 C C . ILE B 1 130 ? 22.422 -1.514 -57.119 1.00 35.86 154 ILE B C 1
ATOM 3046 O O . ILE B 1 130 ? 23.348 -2.269 -57.427 1.00 37.65 154 ILE B O 1
ATOM 3051 N N . LEU B 1 131 ? 21.970 -0.551 -57.915 1.00 35.30 155 LEU B N 1
ATOM 3052 C CA . LEU B 1 131 ? 22.483 -0.349 -59.271 1.00 40.14 155 LEU B CA 1
ATOM 3053 C C . LEU B 1 131 ? 23.476 0.801 -59.286 1.00 38.69 155 LEU B C 1
ATOM 3054 O O . LEU B 1 131 ? 23.102 1.950 -59.061 1.00 43.54 155 LEU B O 1
ATOM 3059 N N . MET B 1 132 ? 24.742 0.485 -59.550 1.00 30.89 156 MET B N 1
ATOM 3060 C CA . MET B 1 132 ? 25.804 1.480 -59.563 1.00 43.98 156 MET B CA 1
ATOM 3061 C C . MET B 1 132 ? 26.176 1.766 -61.018 1.00 43.65 156 MET B C 1
ATOM 3062 O O . MET B 1 132 ? 26.716 0.899 -61.705 1.00 46.40 156 MET B O 1
ATOM 3067 N N . THR B 1 133 ? 25.876 2.974 -61.494 1.00 38.19 157 THR B N 1
ATOM 3068 C CA . THR B 1 133 ? 25.948 3.245 -62.929 1.00 39.06 157 THR B CA 1
ATOM 3069 C C . THR B 1 133 ? 25.983 4.731 -63.293 1.00 44.27 157 THR B C 1
ATOM 3070 O O . THR B 1 133 ? 25.619 5.578 -62.475 1.00 40.86 157 THR B O 1
ATOM 3074 N N . ASP B 1 134 ? 26.402 5.033 -64.525 1.00 39.86 158 ASP B N 1
ATOM 3075 C CA . ASP B 1 134 ? 26.339 6.401 -65.048 1.00 41.55 158 ASP B CA 1
ATOM 3076 C C . ASP B 1 134 ? 25.007 6.714 -65.762 1.00 42.98 158 ASP B C 1
ATOM 3077 O O . ASP B 1 134 ? 24.793 7.825 -66.253 1.00 42.41 158 ASP B O 1
ATOM 3082 N N . GLY B 1 135 ? 24.113 5.731 -65.801 1.00 40.48 159 GLY B N 1
ATOM 3083 C CA . GLY B 1 135 ? 22.792 5.923 -66.373 1.00 43.70 159 GLY B CA 1
ATOM 3084 C C . GLY B 1 135 ? 22.708 5.961 -67.886 1.00 42.34 159 GLY B C 1
ATOM 3085 O O . GLY B 1 135 ? 21.798 6.583 -68.433 1.00 45.46 159 GLY B O 1
ATOM 3086 N N . VAL B 1 136 ? 23.647 5.302 -68.564 1.00 40.55 160 VAL B N 1
ATOM 3087 C CA . VAL B 1 136 ? 23.619 5.222 -70.029 1.00 42.56 160 VAL B CA 1
ATOM 3088 C C . VAL B 1 136 ? 23.571 3.769 -70.496 1.00 36.03 160 VAL B C 1
ATOM 3089 O O . VAL B 1 136 ? 24.547 3.252 -71.026 1.00 40.67 160 VAL B O 1
ATOM 3093 N N . PRO B 1 137 ? 22.426 3.101 -70.301 1.00 35.88 161 PRO B N 1
ATOM 3094 C CA . PRO B 1 137 ? 22.336 1.696 -70.701 1.00 37.21 161 PRO B CA 1
ATOM 3095 C C . PRO B 1 137 ? 22.221 1.558 -72.216 1.00 41.29 161 PRO B C 1
ATOM 3096 O O . PRO B 1 137 ? 21.934 2.547 -72.901 1.00 42.79 161 PRO B O 1
ATOM 3100 N N . ASN B 1 138 ? 22.440 0.351 -72.734 1.00 45.08 162 ASN B N 1
ATOM 3101 C CA . ASN B 1 138 ? 22.281 0.106 -74.166 1.00 44.82 162 ASN B CA 1
ATOM 3102 C C . ASN B 1 138 ? 20.861 0.419 -74.606 1.00 42.29 162 ASN B C 1
ATOM 3103 O O . ASN B 1 138 ? 20.641 0.919 -75.698 1.00 46.45 162 ASN B O 1
ATOM 3108 N N . SER B 1 139 ? 19.903 0.124 -73.737 1.00 37.14 163 SER B N 1
ATOM 3109 C CA . SER B 1 139 ? 18.503 0.413 -74.003 1.00 44.50 163 SER B CA 1
ATOM 3110 C C . SER B 1 139 ? 17.793 0.913 -72.748 1.00 40.13 163 SER B C 1
ATOM 3111 O O . SER B 1 139 ? 17.515 0.138 -71.830 1.00 41.13 163 SER B O 1
ATOM 3114 N N . LYS B 1 140 ? 17.503 2.210 -72.711 1.00 43.57 164 LYS B N 1
ATOM 3115 C CA . LYS B 1 140 ? 16.748 2.791 -71.601 1.00 40.78 164 LYS B CA 1
ATOM 3116 C C . LYS B 1 140 ? 15.371 2.136 -71.455 1.00 38.76 164 LYS B C 1
ATOM 3117 O O . LYS B 1 140 ? 14.934 1.841 -70.343 1.00 40.24 164 LYS B O 1
ATOM 3123 N N . TYR B 1 141 ? 14.697 1.896 -72.575 1.00 41.11 165 TYR B N 1
ATOM 3124 C CA . TYR B 1 141 ? 13.373 1.287 -72.535 1.00 41.43 165 TYR B CA 1
ATOM 3125 C C . TYR B 1 141 ? 13.390 -0.085 -71.869 1.00 45.59 165 TYR B C 1
ATOM 3126 O O . TYR B 1 141 ? 12.566 -0.369 -71.001 1.00 45.31 165 TYR B O 1
ATOM 3135 N N . ARG B 1 142 ? 14.335 -0.930 -72.271 1.00 44.96 166 ARG B N 1
ATOM 3136 C CA . ARG B 1 142 ? 14.397 -2.294 -71.759 1.00 46.43 166 ARG B CA 1
ATOM 3137 C C . ARG B 1 142 ? 14.924 -2.378 -70.329 1.00 48.28 166 ARG B C 1
ATOM 3138 O O . ARG B 1 142 ? 14.499 -3.240 -69.563 1.00 50.24 166 ARG B O 1
ATOM 3146 N N . ALA B 1 143 ? 15.853 -1.492 -69.973 1.00 46.58 167 ALA B N 1
ATOM 3147 C CA . ALA B 1 143 ? 16.375 -1.453 -68.612 1.00 42.24 167 ALA B CA 1
ATOM 3148 C C . ALA B 1 143 ? 15.271 -1.051 -67.636 1.00 41.85 167 ALA B C 1
ATOM 3149 O O . ALA B 1 143 ? 15.133 -1.637 -66.565 1.00 39.10 167 ALA B O 1
ATOM 3151 N N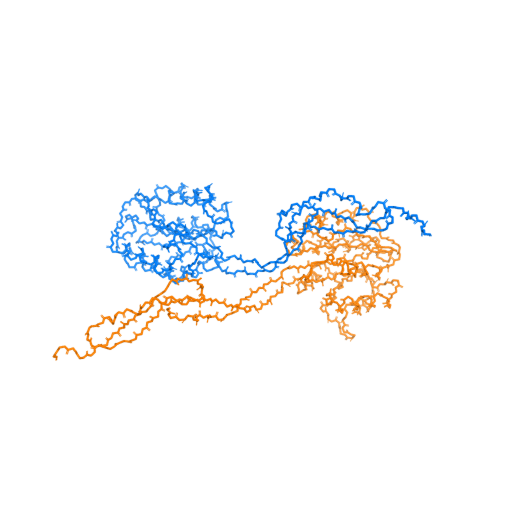 . LEU B 1 144 ? 14.490 -0.045 -68.012 1.00 36.25 168 LEU B N 1
ATOM 3152 C CA . LEU B 1 144 ? 13.368 0.401 -67.190 1.00 39.25 168 LEU B CA 1
ATOM 3153 C C . LEU B 1 144 ? 12.295 -0.682 -67.094 1.00 40.29 168 LEU B C 1
ATOM 3154 O O . LEU B 1 144 ? 11.681 -0.876 -66.044 1.00 43.47 168 LEU B O 1
ATOM 3159 N N . GLU B 1 145 ? 12.076 -1.384 -68.199 1.00 37.86 169 GLU B N 1
ATOM 3160 C CA . GLU B 1 145 ? 11.091 -2.456 -68.253 1.00 44.23 169 GLU B CA 1
ATOM 3161 C C . GLU B 1 145 ? 11.382 -3.565 -67.246 1.00 44.46 169 GLU B C 1
ATOM 3162 O O . GLU B 1 145 ? 10.502 -3.970 -66.486 1.00 48.93 169 GLU B O 1
ATOM 3168 N N . VAL B 1 146 ? 12.612 -4.063 -67.247 1.00 39.14 170 VAL B N 1
ATOM 3169 C CA . VAL B 1 146 ? 12.964 -5.153 -66.350 1.00 40.03 170 VAL B CA 1
ATOM 3170 C C . VAL B 1 146 ? 13.025 -4.644 -64.905 1.00 47.23 170 VAL B C 1
ATOM 3171 O O . VAL B 1 146 ? 12.649 -5.358 -63.977 1.00 47.06 170 VAL B O 1
ATOM 3175 N N . ALA B 1 147 ? 13.453 -3.397 -64.725 1.00 40.26 171 ALA B N 1
ATOM 3176 C CA . ALA B 1 147 ? 13.455 -2.786 -63.401 1.00 43.31 171 ALA B CA 1
ATOM 3177 C C . ALA B 1 147 ? 12.046 -2.764 -62.838 1.00 44.15 171 ALA B C 1
ATOM 3178 O O . ALA B 1 147 ? 11.846 -3.092 -61.670 1.00 42.13 171 ALA B O 1
ATOM 3180 N N . ASN B 1 148 ? 11.072 -2.401 -63.673 1.00 45.05 172 ASN B N 1
ATOM 3181 C CA . ASN B 1 148 ? 9.677 -2.335 -63.232 1.00 44.88 172 ASN B CA 1
ATOM 3182 C C . ASN B 1 148 ? 9.077 -3.709 -62.943 1.00 45.55 172 ASN B C 1
ATOM 3183 O O . ASN B 1 148 ? 8.246 -3.850 -62.049 1.00 47.22 172 ASN B O 1
ATOM 3188 N N . LYS B 1 149 ? 9.496 -4.717 -63.701 1.00 47.01 173 LYS B N 1
ATOM 3189 C CA . LYS B 1 149 ? 9.069 -6.088 -63.440 1.00 49.72 173 LYS B CA 1
ATOM 3190 C C . LYS B 1 149 ? 9.558 -6.533 -62.071 1.00 48.58 173 LYS B C 1
ATOM 3191 O O . LYS B 1 149 ? 8.820 -7.162 -61.312 1.00 48.43 173 LYS B O 1
ATOM 3197 N N . LEU B 1 150 ? 10.807 -6.198 -61.767 1.00 45.46 174 LEU B N 1
ATOM 3198 C CA . LEU B 1 150 ? 11.395 -6.496 -60.469 1.00 46.05 174 LEU B CA 1
ATOM 3199 C C . LEU B 1 150 ? 10.583 -5.858 -59.348 1.00 49.15 174 LEU B C 1
ATOM 3200 O O . LEU B 1 150 ? 10.213 -6.530 -58.391 1.00 48.59 174 LEU B O 1
ATOM 3205 N N . LYS B 1 151 ? 10.285 -4.568 -59.484 1.00 48.88 175 LYS B N 1
ATOM 3206 C CA . LYS B 1 151 ? 9.513 -3.849 -58.473 1.00 46.00 175 LYS B CA 1
ATOM 3207 C C . LYS B 1 151 ? 8.125 -4.461 -58.275 1.00 49.95 175 LYS B C 1
ATOM 3208 O O . LYS B 1 151 ? 7.576 -4.428 -57.170 1.00 54.51 175 LYS B O 1
ATOM 3214 N N . GLN B 1 152 ? 7.563 -5.022 -59.345 1.00 47.59 176 GLN B N 1
ATOM 3215 C CA . GLN B 1 152 ? 6.252 -5.671 -59.272 1.00 50.80 176 GLN B CA 1
ATOM 3216 C C . GLN B 1 152 ? 6.332 -6.973 -58.487 1.00 52.45 176 GLN B C 1
ATOM 3217 O O . GLN B 1 152 ? 5.317 -7.489 -58.030 1.00 57.18 176 GLN B O 1
ATOM 3223 N N . ARG B 1 153 ? 7.547 -7.498 -58.347 1.00 53.32 177 ARG B N 1
ATOM 3224 C CA . ARG B 1 153 ? 7.793 -8.693 -57.553 1.00 60.98 177 ARG B CA 1
ATOM 3225 C C . ARG B 1 153 ? 8.295 -8.291 -56.169 1.00 60.30 177 ARG B C 1
ATOM 3226 O O . ARG B 1 153 ? 8.940 -9.082 -55.484 1.00 59.29 177 ARG B O 1
ATOM 3234 N N . ASN B 1 154 ? 7.998 -7.050 -55.787 1.00 53.38 178 ASN B N 1
ATO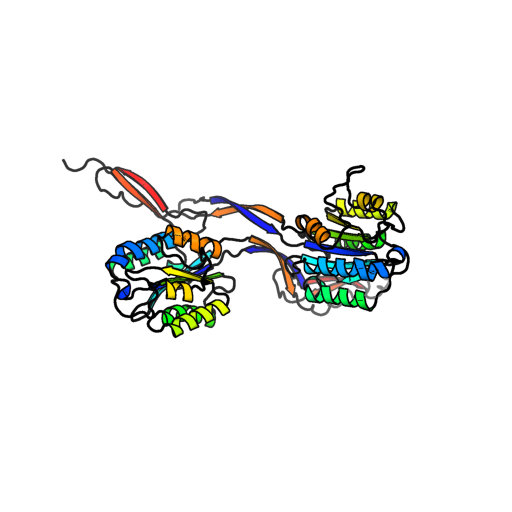M 3235 C CA . ASN B 1 154 ? 8.364 -6.491 -54.487 1.00 50.89 178 ASN B CA 1
ATOM 3236 C C . ASN B 1 154 ? 9.856 -6.295 -54.240 1.00 50.63 178 ASN B C 1
ATOM 3237 O O . ASN B 1 154 ? 10.301 -6.220 -53.096 1.00 53.72 178 ASN B O 1
ATOM 3242 N N . VAL B 1 155 ? 10.626 -6.196 -55.312 1.00 48.20 179 VAL B N 1
ATOM 3243 C CA . VAL B 1 155 ? 12.045 -5.902 -55.183 1.00 49.57 179 VAL B CA 1
ATOM 3244 C C . VAL B 1 155 ? 12.266 -4.396 -55.010 1.00 46.51 179 VAL B C 1
ATOM 3245 O O . VAL B 1 155 ? 11.715 -3.589 -55.756 1.00 49.00 179 VAL B O 1
ATOM 3249 N N . ARG B 1 156 ? 13.058 -4.027 -54.011 1.00 44.05 180 ARG B N 1
ATOM 3250 C CA . ARG B 1 156 ? 13.433 -2.638 -53.799 1.00 39.81 180 ARG B CA 1
ATOM 3251 C C . ARG B 1 156 ? 14.647 -2.333 -54.663 1.00 39.20 180 ARG B C 1
ATOM 3252 O O . ARG B 1 156 ? 15.537 -3.174 -54.810 1.00 44.98 180 ARG B O 1
ATOM 3260 N N . LEU B 1 157 ? 14.685 -1.135 -55.235 1.00 47.03 181 LEU B N 1
ATOM 3261 C CA . LEU B 1 157 ? 15.798 -0.735 -56.090 1.00 36.35 181 LEU B CA 1
ATOM 3262 C C . LEU B 1 157 ? 16.359 0.600 -55.646 1.00 38.30 181 LEU B C 1
ATOM 3263 O O . LEU B 1 157 ? 15.630 1.584 -55.557 1.00 41.45 181 LEU B O 1
ATOM 3268 N N . ALA B 1 158 ? 17.655 0.628 -55.356 1.00 37.05 182 ALA B N 1
ATOM 3269 C CA . ALA B 1 158 ? 18.345 1.887 -55.101 1.00 45.91 182 ALA B CA 1
ATOM 3270 C C . ALA B 1 158 ? 19.415 2.083 -56.161 1.00 38.64 182 ALA B C 1
ATOM 3271 O O . ALA B 1 158 ? 20.044 1.119 -56.597 1.00 40.42 182 ALA B O 1
ATOM 3273 N N . VAL B 1 159 ? 19.616 3.331 -56.571 1.00 38.33 183 VAL B N 1
ATOM 3274 C CA . VAL B 1 159 ? 20.550 3.639 -57.649 1.00 38.16 183 VAL B CA 1
ATOM 3275 C C . VAL B 1 159 ? 21.659 4.549 -57.133 1.00 39.24 183 VAL B C 1
ATOM 3276 O O . VAL B 1 159 ? 21.392 5.543 -56.457 1.00 33.02 183 VAL B O 1
ATOM 3280 N N . ILE B 1 160 ? 22.902 4.185 -57.436 1.00 36.00 184 ILE B N 1
ATOM 3281 C CA . ILE B 1 160 ? 24.060 4.999 -57.084 1.00 35.95 184 ILE B CA 1
ATOM 3282 C C . ILE B 1 160 ? 24.734 5.514 -58.359 1.00 42.44 184 ILE B C 1
ATOM 3283 O O . ILE B 1 160 ? 25.250 4.736 -59.157 1.00 37.75 184 ILE B O 1
ATOM 3288 N N . GLY B 1 161 ? 24.706 6.826 -58.555 1.00 34.63 185 GLY B N 1
ATOM 3289 C CA . GLY B 1 161 ? 25.292 7.426 -59.741 1.00 39.95 185 GLY B CA 1
ATOM 3290 C C . GLY B 1 161 ? 26.803 7.502 -59.640 1.00 43.58 185 GLY B C 1
ATOM 3291 O O . GLY B 1 161 ? 27.334 7.899 -58.610 1.00 49.36 185 GLY B O 1
ATOM 3292 N N . ILE B 1 162 ? 27.490 7.114 -60.710 1.00 45.09 186 ILE B N 1
ATOM 3293 C CA . ILE B 1 162 ? 28.955 7.086 -60.736 1.00 50.02 186 ILE B CA 1
ATOM 3294 C C . ILE B 1 162 ? 29.506 7.865 -61.924 1.00 56.43 186 ILE B C 1
ATOM 3295 O O . ILE B 1 162 ? 29.146 7.580 -63.069 1.00 55.49 186 ILE B O 1
ATOM 3300 N N . GLY B 1 163 ? 30.389 8.825 -61.651 1.00 57.62 187 GLY B N 1
ATOM 3301 C CA . GLY B 1 163 ? 31.021 9.609 -62.701 1.00 57.40 187 GLY B CA 1
ATOM 3302 C C . GLY B 1 163 ? 30.705 11.089 -62.595 1.00 61.48 187 GLY B C 1
ATOM 3303 O O . GLY B 1 163 ? 29.730 11.485 -61.955 1.00 78.68 187 GLY B O 1
ATOM 3304 N N . GLN B 1 164 ? 31.533 11.912 -63.226 1.00 78.95 188 GLN B N 1
ATOM 3305 C CA . GLN B 1 164 ? 31.375 13.361 -63.156 1.00 90.18 188 GLN B CA 1
ATOM 3306 C C . GLN B 1 164 ? 30.256 13.851 -64.081 1.00 92.02 188 GLN B C 1
ATOM 3307 O O . GLN B 1 164 ? 29.338 14.555 -63.644 1.00 96.57 188 GLN B O 1
ATOM 3313 N N . GLY B 1 165 ? 30.313 13.453 -65.346 1.00 83.37 189 GLY B N 1
ATOM 3314 C CA . GLY B 1 165 ? 29.242 13.761 -66.273 1.00 92.31 189 GLY B CA 1
ATOM 3315 C C . GLY B 1 165 ? 28.378 12.546 -66.553 1.00 96.96 189 GLY B C 1
ATOM 3316 O O . GLY B 1 165 ? 28.764 11.669 -67.336 1.00 106.62 189 GLY B O 1
ATOM 3317 N N . ILE B 1 166 ? 27.209 12.484 -65.915 1.00 79.35 190 ILE B N 1
ATOM 3318 C CA . ILE B 1 166 ? 26.323 11.333 -66.077 1.00 73.70 190 ILE B CA 1
ATOM 3319 C C . ILE B 1 166 ? 24.847 11.696 -66.237 1.00 65.88 190 ILE B C 1
ATOM 3320 O O . ILE B 1 166 ? 24.435 12.839 -66.019 1.00 64.55 190 ILE B O 1
ATOM 3325 N N . ASN B 1 167 ? 24.055 10.694 -66.598 1.00 50.43 191 ASN B N 1
ATOM 3326 C CA . ASN B 1 167 ? 22.647 10.906 -66.912 1.00 49.71 191 ASN B CA 1
ATOM 3327 C C . ASN B 1 167 ? 21.774 10.723 -65.682 1.00 43.55 191 ASN B C 1
ATOM 3328 O O . ASN B 1 167 ? 21.184 9.653 -65.481 1.00 42.98 191 ASN B O 1
ATOM 3333 N N . HIS B 1 168 ? 21.680 11.778 -64.874 1.00 43.97 192 HIS B N 1
ATOM 3334 C CA . HIS B 1 168 ? 20.860 11.764 -63.661 1.00 42.71 192 HIS B CA 1
ATOM 3335 C C . HIS B 1 168 ? 19.396 11.501 -63.974 1.00 41.93 192 HIS B C 1
ATOM 3336 O O . HIS B 1 168 ? 18.675 10.874 -63.186 1.00 42.51 192 HIS B O 1
ATOM 3343 N N . GLN B 1 169 ? 18.966 12.006 -65.125 1.00 41.03 193 GLN B N 1
ATOM 3344 C CA . GLN B 1 169 ? 17.586 11.885 -65.573 1.00 41.71 193 GLN B CA 1
ATOM 3345 C C . GLN B 1 169 ? 17.164 10.431 -65.707 1.00 44.22 193 GLN B C 1
ATOM 3346 O O . GLN B 1 169 ? 16.119 10.040 -65.180 1.00 39.28 193 GLN B O 1
ATOM 3352 N N . PHE B 1 170 ? 17.956 9.619 -66.408 1.00 40.85 194 PHE B N 1
ATOM 3353 C CA . PHE B 1 170 ? 17.593 8.211 -66.489 1.00 38.60 194 PHE B CA 1
ATOM 3354 C C . PHE B 1 170 ? 17.767 7.480 -65.161 1.00 36.79 194 PHE B C 1
ATOM 3355 O O . PHE B 1 170 ? 16.948 6.626 -64.815 1.00 39.80 194 PHE B O 1
ATOM 3363 N N . ASN B 1 171 ? 18.836 7.796 -64.436 1.00 33.90 195 ASN B N 1
ATOM 3364 C CA . ASN B 1 171 ? 19.048 7.206 -63.117 1.00 31.94 195 ASN B CA 1
ATOM 3365 C C . ASN B 1 171 ? 17.843 7.443 -62.215 1.00 37.01 195 ASN B C 1
ATOM 3366 O O . ASN B 1 171 ? 17.356 6.526 -61.552 1.00 35.43 195 ASN B O 1
ATOM 3371 N N . ARG B 1 172 ? 17.362 8.681 -62.204 1.00 34.84 196 ARG B N 1
ATOM 3372 C CA . ARG B 1 172 ? 16.190 9.043 -61.410 1.00 41.99 196 ARG B CA 1
ATOM 3373 C C . ARG B 1 172 ? 14.915 8.362 -61.900 1.00 42.57 196 ARG B C 1
ATOM 3374 O O . ARG B 1 172 ? 14.034 8.030 -61.107 1.00 38.71 196 ARG B O 1
ATOM 3382 N N . LEU B 1 173 ? 14.816 8.151 -63.207 1.00 36.78 197 LEU B N 1
ATOM 3383 C CA . LEU B 1 173 ? 13.638 7.502 -63.770 1.00 37.76 197 LEU B CA 1
ATOM 3384 C C . LEU B 1 173 ? 13.603 6.046 -63.347 1.00 40.18 197 LEU B C 1
ATOM 3385 O O . LEU B 1 173 ? 12.580 5.553 -62.876 1.00 41.27 197 LEU B O 1
ATOM 3390 N N . ILE B 1 174 ? 14.731 5.360 -63.502 1.00 36.74 198 ILE B N 1
ATOM 3391 C CA . ILE B 1 174 ? 14.782 3.949 -63.160 1.00 33.90 198 ILE B CA 1
ATOM 3392 C C . ILE B 1 174 ? 14.683 3.734 -61.636 1.00 45.12 198 ILE B C 1
ATOM 3393 O O . ILE B 1 174 ? 14.121 2.739 -61.184 1.00 42.34 198 ILE B O 1
ATOM 3398 N N . ALA B 1 175 ? 15.186 4.686 -60.850 1.00 38.07 199 ALA B N 1
ATOM 3399 C CA . ALA B 1 175 ? 15.061 4.612 -59.392 1.00 40.42 199 ALA B CA 1
ATOM 3400 C C . ALA B 1 175 ? 13.628 4.898 -58.941 1.00 45.71 199 ALA B C 1
ATOM 3401 O O . ALA B 1 175 ? 13.257 4.608 -57.811 1.00 46.74 199 ALA B O 1
ATOM 3403 N N . GLY B 1 176 ? 12.827 5.471 -59.833 1.00 46.20 200 GLY B N 1
ATOM 3404 C CA . GLY B 1 176 ? 11.440 5.756 -59.522 1.00 42.35 200 GLY B CA 1
ATOM 3405 C C . GLY B 1 176 ? 11.250 7.088 -58.825 1.00 50.20 200 GLY B C 1
ATOM 3406 O O . GLY B 1 176 ? 10.230 7.309 -58.165 1.00 49.60 200 GLY B O 1
ATOM 3407 N N . CYS B 1 177 ? 12.237 7.973 -58.967 1.00 55.20 201 CYS B N 1
ATOM 3408 C CA . CYS B 1 177 ? 12.153 9.325 -58.418 1.00 56.30 201 CYS B CA 1
ATOM 3409 C C . CYS B 1 177 ? 11.108 10.134 -59.174 1.00 65.96 201 CYS B C 1
ATOM 3410 O O . CYS B 1 177 ? 10.838 9.880 -60.349 1.00 60.84 201 CYS B O 1
ATOM 3413 N N . ARG B 1 178 ? 10.523 11.113 -58.498 1.00 77.01 202 ARG B N 1
ATOM 3414 C CA . ARG B 1 178 ? 9.518 11.946 -59.133 1.00 81.37 202 ARG B CA 1
ATOM 3415 C C . ARG B 1 178 ? 10.188 12.927 -60.083 1.00 77.50 202 ARG B C 1
ATOM 3416 O O . ARG B 1 178 ? 11.239 13.486 -59.764 1.00 74.84 202 ARG B O 1
ATOM 3424 N N . PRO B 1 179 ? 9.595 13.114 -61.271 1.00 78.22 203 PRO B N 1
ATOM 3425 C CA . PRO B 1 179 ? 10.054 14.131 -62.222 1.00 78.62 203 PRO B CA 1
ATOM 3426 C C . PRO B 1 179 ? 9.880 15.534 -61.636 1.00 90.33 203 PRO B C 1
ATOM 3427 O O . PRO B 1 179 ? 8.835 15.821 -61.042 1.00 91.23 203 PRO B O 1
ATOM 3431 N N . ARG B 1 180 ? 10.901 16.375 -61.798 1.00 93.57 204 ARG B N 1
ATOM 3432 C CA . ARG B 1 180 ? 10.902 17.767 -61.327 1.00 94.24 204 ARG B CA 1
ATOM 3433 C C . ARG B 1 180 ? 11.055 17.917 -59.807 1.00 92.58 204 ARG B C 1
ATOM 3434 O O . ARG B 1 180 ? 10.890 19.012 -59.266 1.00 101.71 204 ARG B O 1
ATOM 3442 N N . GLU B 1 181 ? 11.371 16.820 -59.127 1.00 88.01 205 GLU B N 1
ATOM 3443 C CA . GLU B 1 181 ? 11.659 16.868 -57.693 1.00 95.11 205 GLU B CA 1
ATOM 3444 C C . GLU B 1 181 ? 13.054 16.319 -57.397 1.00 96.15 205 GLU B C 1
ATOM 3445 O O . GLU B 1 181 ? 13.280 15.114 -57.498 1.00 94.93 205 GLU B O 1
ATOM 3451 N N . PRO B 1 182 ? 13.990 17.208 -57.021 1.00 105.47 206 PRO B N 1
ATOM 3452 C CA . PRO B 1 182 ? 15.404 16.869 -56.806 1.00 99.58 206 PRO B CA 1
ATOM 3453 C C . PRO B 1 182 ? 15.647 15.825 -55.715 1.00 96.35 206 PRO B C 1
ATOM 3454 O O . PRO B 1 182 ? 16.285 14.812 -55.998 1.00 87.35 206 PRO B O 1
ATOM 3458 N N . ASN B 1 183 ? 15.156 16.062 -54.500 1.00 104.92 207 ASN B N 1
ATOM 3459 C CA . ASN B 1 183 ? 15.415 15.145 -53.389 1.00 106.04 207 ASN B CA 1
ATOM 3460 C C . ASN B 1 183 ? 14.677 13.816 -53.530 1.00 102.68 207 ASN B C 1
ATOM 3461 O O . ASN B 1 183 ? 13.451 13.783 -53.654 1.00 107.03 207 ASN B O 1
ATOM 3466 N N . CYS B 1 184 ? 15.435 12.724 -53.498 1.00 90.82 208 CYS B N 1
ATOM 3467 C CA . CYS B 1 184 ? 14.876 11.400 -53.731 1.00 75.00 208 CYS B CA 1
ATOM 3468 C C . CYS B 1 184 ? 15.510 10.350 -52.830 1.00 68.38 208 CYS B C 1
ATOM 3469 O O . CYS B 1 184 ? 16.730 10.297 -52.683 1.00 77.13 208 CYS B O 1
ATOM 3472 N N . LYS B 1 185 ? 14.671 9.508 -52.236 1.00 55.16 209 LYS B N 1
ATOM 3473 C CA . LYS B 1 185 ? 15.138 8.476 -51.316 1.00 51.50 209 LYS B CA 1
ATOM 3474 C C . LYS B 1 185 ? 15.750 7.303 -52.058 1.00 43.22 209 LYS B C 1
ATOM 3475 O O . LYS B 1 185 ? 16.281 6.392 -51.434 1.00 49.04 209 LYS B O 1
ATOM 3481 N N . PHE B 1 186 ? 15.640 7.297 -53.384 1.00 41.93 210 PHE B N 1
ATOM 3482 C CA . PHE B 1 186 ? 16.046 6.121 -54.152 1.00 45.26 210 PHE B CA 1
ATOM 3483 C C . PHE B 1 186 ? 17.315 6.334 -54.966 1.00 44.19 210 PHE B C 1
ATOM 3484 O O . PHE B 1 186 ? 17.763 5.433 -55.679 1.00 43.42 210 PHE B O 1
ATOM 3492 N N . TYR B 1 187 ? 17.902 7.521 -54.848 1.00 41.91 211 TYR B N 1
ATOM 3493 C CA . TYR B 1 187 ? 19.033 7.881 -55.691 1.00 37.81 211 TYR B CA 1
ATOM 3494 C C . TYR B 1 187 ? 20.055 8.751 -54.965 1.00 42.95 211 TYR B C 1
ATOM 3495 O O . TYR B 1 187 ? 19.723 9.795 -54.406 1.00 48.71 211 TYR B O 1
ATOM 3504 N N . SER B 1 188 ? 21.302 8.300 -54.979 1.00 43.78 212 SER B N 1
ATOM 3505 C CA . SER B 1 188 ? 22.416 9.060 -54.429 1.00 43.15 212 SER B CA 1
ATOM 3506 C C . SER B 1 188 ? 23.535 9.132 -55.468 1.00 49.25 212 SER B C 1
ATOM 3507 O O . SER B 1 188 ? 23.747 8.186 -56.227 1.00 44.27 212 SER B O 1
ATOM 3510 N N . TYR B 1 189 ? 24.248 10.250 -55.497 1.00 45.13 213 TYR B N 1
ATOM 3511 C CA . TYR B 1 189 ? 25.342 10.425 -56.448 1.00 49.12 213 TYR B CA 1
ATOM 3512 C C . TYR B 1 189 ? 26.504 11.239 -55.879 1.00 48.69 213 TYR B C 1
ATOM 3513 O O . TYR B 1 189 ? 27.143 12.004 -56.596 1.00 65.82 213 TYR B O 1
ATOM 3522 N N . ALA B 1 190 ? 26.773 11.077 -54.591 1.00 52.27 214 ALA B N 1
ATOM 3523 C CA . ALA B 1 190 ? 27.909 11.744 -53.968 1.00 56.49 214 ALA B CA 1
ATOM 3524 C C . ALA B 1 190 ? 28.991 10.723 -53.655 1.00 52.48 214 ALA B C 1
ATOM 3525 O O . ALA B 1 190 ? 29.503 10.057 -54.552 1.00 61.10 214 ALA B O 1
ATOM 3527 N N . ASP B 1 191 ? 29.332 10.591 -52.380 1.00 54.20 215 ASP B N 1
ATOM 3528 C CA . ASP B 1 191 ? 30.341 9.622 -51.968 1.00 66.33 215 ASP B CA 1
ATOM 3529 C C . ASP B 1 191 ? 29.703 8.426 -51.277 1.00 64.60 215 ASP B C 1
ATOM 3530 O O . ASP B 1 191 ? 28.474 8.343 -51.175 1.00 58.84 215 ASP B O 1
ATOM 3535 N N . TRP B 1 192 ? 30.539 7.500 -50.813 1.00 54.03 216 TRP B N 1
ATOM 3536 C CA . TRP B 1 192 ? 30.052 6.281 -50.179 1.00 59.05 216 TRP B CA 1
ATOM 3537 C C . TRP B 1 192 ? 29.258 6.577 -48.909 1.00 56.60 216 TRP B C 1
ATOM 3538 O O . TRP B 1 192 ? 28.376 5.810 -48.534 1.00 59.26 216 TRP B O 1
ATOM 3549 N N . ASN B 1 193 ? 29.568 7.692 -48.253 1.00 56.68 217 ASN B N 1
ATOM 3550 C CA . ASN B 1 193 ? 28.862 8.071 -47.034 1.00 60.68 217 ASN B CA 1
ATOM 3551 C C . ASN B 1 193 ? 27.380 8.321 -47.289 1.00 64.03 217 ASN B C 1
ATOM 3552 O O . ASN B 1 193 ? 26.520 7.840 -46.549 1.00 60.44 217 ASN B O 1
ATOM 3557 N N . GLU B 1 194 ? 27.090 9.068 -48.350 1.00 61.06 218 GLU B N 1
ATOM 3558 C CA . GLU B 1 194 ? 25.713 9.348 -48.738 1.00 57.25 218 GLU B CA 1
ATOM 3559 C C . GLU B 1 194 ? 25.004 8.080 -49.227 1.00 50.95 218 GLU B C 1
ATOM 3560 O O . GLU B 1 194 ? 23.831 7.867 -48.927 1.00 53.47 218 GLU B O 1
ATOM 3566 N N . ALA B 1 195 ? 25.718 7.248 -49.984 1.00 48.01 219 ALA B N 1
ATOM 3567 C CA . ALA B 1 195 ? 25.176 5.975 -50.442 1.00 46.81 219 ALA B CA 1
ATOM 3568 C C . ALA B 1 195 ? 24.780 5.089 -49.266 1.00 52.59 219 ALA B C 1
ATOM 3569 O O . ALA B 1 195 ? 23.709 4.482 -49.267 1.00 51.37 219 ALA B O 1
ATOM 3571 N N . VAL B 1 196 ? 25.650 5.015 -48.265 1.00 50.64 220 VAL B N 1
ATOM 3572 C CA . VAL B 1 196 ? 25.383 4.208 -47.077 1.00 48.57 220 VAL B CA 1
ATOM 3573 C C . VAL B 1 196 ? 24.127 4.696 -46.354 1.00 45.66 220 VAL B C 1
ATOM 3574 O O . VAL B 1 196 ? 23.284 3.895 -45.947 1.00 46.70 220 VAL B O 1
ATOM 3578 N N . ALA B 1 197 ? 23.992 6.011 -46.214 1.00 51.96 221 ALA B N 1
ATOM 3579 C CA . ALA B 1 197 ? 22.808 6.575 -45.577 1.00 50.62 221 ALA B CA 1
ATOM 3580 C C . ALA B 1 197 ? 21.555 6.295 -46.409 1.00 50.14 221 ALA B C 1
ATOM 3581 O O . ALA B 1 197 ? 20.497 6.004 -45.863 1.00 50.94 221 ALA B O 1
ATOM 3583 N N . LEU B 1 198 ? 21.684 6.367 -47.729 1.00 47.36 222 LEU B N 1
ATOM 3584 C CA . LEU B 1 198 ? 20.558 6.092 -48.627 1.00 47.81 222 LEU B CA 1
ATOM 3585 C C . LEU B 1 198 ? 20.024 4.679 -48.439 1.00 48.73 222 LEU B C 1
ATOM 3586 O O . LEU B 1 198 ? 18.814 4.445 -48.470 1.00 47.86 222 LEU B O 1
ATOM 3591 N N . ILE B 1 199 ? 20.953 3.752 -48.226 1.00 47.44 223 ILE B N 1
ATOM 3592 C CA . ILE B 1 199 ? 20.684 2.318 -48.206 1.00 44.97 223 ILE B CA 1
ATOM 3593 C C . ILE B 1 199 ? 20.075 1.871 -46.880 1.00 46.31 223 ILE B C 1
ATOM 3594 O O . ILE B 1 199 ? 19.306 0.906 -46.824 1.00 43.43 223 ILE B O 1
ATOM 3599 N N . LYS B 1 200 ? 20.404 2.600 -45.820 1.00 51.01 224 LYS B N 1
ATOM 3600 C CA . LYS B 1 200 ? 20.011 2.225 -44.460 1.00 54.72 224 LYS B CA 1
ATOM 3601 C C . LYS B 1 200 ? 18.529 1.830 -44.266 1.00 50.16 224 LYS B C 1
ATOM 3602 O O . LYS B 1 200 ? 18.252 0.750 -43.746 1.00 50.41 224 LYS B O 1
ATOM 3608 N N . PRO B 1 201 ? 17.577 2.680 -44.690 1.00 46.67 225 PRO B N 1
ATOM 3609 C CA . PRO B 1 201 ? 16.182 2.263 -44.508 1.00 47.26 225 PRO B CA 1
ATOM 3610 C C . PRO B 1 201 ? 15.815 1.019 -45.314 1.00 54.73 225 PRO B C 1
ATOM 3611 O O . PRO B 1 201 ? 14.825 0.359 -44.996 1.00 63.11 225 PRO B O 1
ATOM 3615 N N . PHE B 1 202 ? 16.595 0.705 -46.343 1.00 50.37 226 PHE B N 1
ATOM 3616 C CA . PHE B 1 202 ? 16.248 -0.386 -47.250 1.00 53.55 226 PHE B CA 1
ATOM 3617 C C . PHE B 1 202 ? 16.739 -1.742 -46.751 1.00 49.67 226 PHE B C 1
ATOM 3618 O O . PHE B 1 202 ? 16.232 -2.781 -47.173 1.00 49.53 226 PHE B O 1
ATOM 3626 N N . ILE B 1 203 ? 17.725 -1.734 -45.863 1.00 41.90 227 ILE B N 1
ATOM 3627 C CA . ILE B 1 203 ? 18.215 -2.978 -45.278 1.00 52.05 227 ILE B CA 1
ATOM 3628 C C . ILE B 1 203 ? 17.737 -3.180 -43.835 1.00 53.51 227 ILE B C 1
ATOM 3629 O O . ILE B 1 203 ? 18.052 -4.192 -43.210 1.00 56.35 227 ILE B O 1
ATOM 3634 N N . ALA B 1 204 ? 16.977 -2.220 -43.314 1.00 48.61 228 ALA B N 1
ATOM 3635 C CA . ALA B 1 204 ? 16.455 -2.308 -41.947 1.00 53.42 228 ALA B CA 1
ATOM 3636 C C . ALA B 1 204 ? 15.537 -3.518 -41.777 1.00 51.41 228 ALA B C 1
ATOM 3637 O O . ALA B 1 204 ? 14.712 -3.812 -42.646 1.00 52.80 228 ALA B O 1
ATOM 3639 N N . LYS B 1 205 ? 15.682 -4.210 -40.650 1.00 58.85 229 LYS B N 1
ATOM 3640 C CA . LYS B 1 205 ? 14.898 -5.409 -40.377 1.00 49.71 229 LYS B CA 1
ATOM 3641 C C . LYS B 1 205 ? 13.396 -5.146 -40.465 1.00 51.67 229 LYS B C 1
ATOM 3642 O O . LYS B 1 205 ? 12.940 -4.031 -40.220 1.00 49.91 229 LYS B O 1
ATOM 3648 N N . VAL B 1 206 ? 12.638 -6.171 -40.845 1.00 50.32 230 VAL B N 1
ATOM 3649 C CA . VAL B 1 206 ? 11.185 -6.064 -40.942 1.00 53.42 230 VAL B CA 1
ATOM 3650 C C . VAL B 1 206 ? 10.537 -6.703 -39.716 1.00 55.39 230 VAL B C 1
ATOM 3651 O O . VAL B 1 206 ? 10.776 -7.872 -39.418 1.00 59.92 230 VAL B O 1
ATOM 3655 N N . CYS B 1 207 ? 9.715 -5.935 -39.010 1.00 50.29 231 CYS B N 1
ATOM 3656 C CA . CYS B 1 207 ? 9.132 -6.409 -37.760 1.00 57.05 231 CYS B CA 1
ATOM 3657 C C . CYS B 1 207 ? 7.623 -6.572 -37.853 1.00 64.62 231 CYS B C 1
ATOM 3658 O O . CYS B 1 207 ? 6.931 -5.723 -38.411 1.00 72.25 231 CYS B O 1
ATOM 3661 N N . THR B 1 208 ? 7.125 -7.675 -37.303 1.00 60.60 232 THR B N 1
ATOM 3662 C CA . THR B 1 208 ? 5.709 -8.006 -37.381 1.00 57.86 232 THR B CA 1
ATOM 3663 C C . THR B 1 208 ? 5.165 -8.388 -36.010 1.00 62.09 232 THR B C 1
ATOM 3664 O O . THR B 1 208 ? 5.822 -9.098 -35.249 1.00 65.80 232 THR B O 1
ATOM 3668 N N . GLU B 1 209 ? 3.965 -7.909 -35.704 1.00 61.77 233 GLU B N 1
ATOM 3669 C CA . GLU B 1 209 ? 3.267 -8.300 -34.493 1.00 65.82 233 GLU B CA 1
ATOM 3670 C C . GLU B 1 209 ? 2.547 -9.619 -34.736 1.00 68.82 233 GLU B C 1
ATOM 3671 O O . GLU B 1 209 ? 1.570 -9.671 -35.477 1.00 77.43 233 GLU B O 1
ATOM 3677 N N . VAL B 1 210 ? 3.043 -10.686 -34.117 1.00 61.89 234 VAL B N 1
ATOM 3678 C CA . VAL B 1 210 ? 2.482 -12.018 -34.308 1.00 61.73 234 VAL B CA 1
ATOM 3679 C C . VAL B 1 210 ? 1.554 -12.405 -33.162 1.00 63.17 234 VAL B C 1
ATOM 3680 O O . VAL B 1 210 ? 1.920 -12.301 -31.992 1.00 61.37 234 VAL B O 1
ATOM 3684 N N . GLU B 1 211 ? 0.354 -12.856 -33.514 1.00 59.01 235 GLU B N 1
ATOM 3685 C CA . GLU B 1 211 ? -0.648 -13.268 -32.540 1.00 65.58 235 GLU B CA 1
ATOM 3686 C C . GLU B 1 211 ? -0.312 -14.629 -31.944 1.00 65.49 235 GLU B C 1
ATOM 3687 O O . GLU B 1 211 ? -0.026 -15.587 -32.667 1.00 63.42 235 GLU B O 1
ATOM 3693 N N . ARG B 1 212 ? -0.345 -14.700 -30.618 1.00 67.58 236 ARG B N 1
ATOM 3694 C CA . ARG B 1 212 ? 0.007 -15.916 -29.898 1.00 59.85 236 ARG B CA 1
ATOM 3695 C C . ARG B 1 212 ? -1.077 -16.272 -28.908 1.00 62.44 236 ARG B C 1
ATOM 3696 O O . ARG B 1 212 ? -1.870 -15.420 -28.506 1.00 64.67 236 ARG B O 1
ATOM 3704 N N . VAL B 1 213 ? -1.112 -17.541 -28.521 1.00 62.62 237 VAL B N 1
ATOM 3705 C CA . VAL B 1 213 ? -2.029 -18.002 -27.496 1.00 65.04 237 VAL B CA 1
ATOM 3706 C C . VAL B 1 213 ? -1.285 -18.924 -26.531 1.00 64.71 237 VAL B C 1
ATOM 3707 O O . VAL B 1 213 ? -0.531 -19.809 -26.958 1.00 63.50 237 VAL B O 1
ATOM 3711 N N . ALA B 1 214 ? -1.471 -18.688 -25.239 1.00 66.49 238 ALA B N 1
ATOM 3712 C CA . ALA B 1 214 ? -0.908 -19.552 -24.214 1.00 67.29 238 ALA B CA 1
ATOM 3713 C C . ALA B 1 214 ? -2.040 -20.128 -23.381 1.00 70.03 238 ALA B C 1
ATOM 3714 O O . ALA B 1 214 ? -3.017 -19.442 -23.099 1.00 85.39 238 ALA B O 1
ATOM 3716 N N . ASN B 1 215 ? -1.909 -21.393 -23.002 1.00 70.77 239 ASN B N 1
ATOM 3717 C CA . ASN B 1 215 ? -2.872 -22.030 -22.113 1.00 73.53 239 ASN B CA 1
ATOM 3718 C C . ASN B 1 215 ? -2.309 -22.099 -20.698 1.00 84.66 239 ASN B C 1
ATOM 3719 O O . ASN B 1 215 ? -1.246 -22.678 -20.474 1.00 82.58 239 ASN B O 1
ATOM 3724 N N . CYS B 1 216 ? -3.026 -21.497 -19.750 1.00 64.39 240 CYS B N 1
ATOM 3725 C CA . CYS B 1 216 ? -2.479 -21.204 -18.421 1.00 54.31 240 CYS B CA 1
ATOM 3726 C C . CYS B 1 216 ? -2.603 -22.324 -17.383 1.00 58.71 240 CYS B C 1
ATOM 3727 O O . CYS B 1 216 ? -1.918 -22.301 -16.349 1.00 43.79 240 CYS B O 1
ATOM 3730 N N . GLY B 1 217 ? -3.482 -23.285 -17.647 1.00 49.87 241 GLY B N 1
ATOM 3731 C CA . GLY B 1 217 ? -3.683 -24.395 -16.734 1.00 41.90 241 GLY B CA 1
ATOM 3732 C C . GLY B 1 217 ? -4.712 -24.130 -15.647 1.00 38.15 241 GLY B C 1
ATOM 3733 O O . GLY B 1 217 ? -5.095 -22.978 -15.391 1.00 39.38 241 GLY B O 1
ATOM 3734 N N . PRO B 1 218 ? -5.167 -25.202 -14.982 1.00 53.85 242 PRO B N 1
ATOM 3735 C CA . PRO B 1 218 ? -6.162 -25.087 -13.908 1.00 42.52 242 PRO B CA 1
ATOM 3736 C C . PRO B 1 218 ? -5.573 -24.435 -12.674 1.00 33.29 242 PRO B C 1
ATOM 3737 O O . PRO B 1 218 ? -4.364 -24.515 -12.422 1.00 35.50 242 PRO B O 1
ATOM 3741 N N . TRP B 1 219 ? -6.427 -23.784 -11.901 1.00 29.40 243 TRP B N 1
ATOM 3742 C CA . TRP B 1 219 ? -6.012 -23.233 -10.619 1.00 40.09 243 TRP B CA 1
ATOM 3743 C C . TRP B 1 219 ? -6.057 -24.305 -9.531 1.00 28.95 243 TRP B C 1
ATOM 3744 O O . TRP B 1 219 ? -6.901 -25.196 -9.574 1.00 34.75 243 TRP B O 1
ATOM 3755 N N . ASP B 1 220 ? -5.169 -24.208 -8.545 1.00 25.34 244 ASP B N 1
ATOM 3756 C CA . ASP B 1 220 ? -5.355 -24.952 -7.296 1.00 24.49 244 ASP B CA 1
ATOM 3757 C C . ASP B 1 220 ? -6.633 -24.465 -6.620 1.00 28.72 244 ASP B C 1
ATOM 3758 O O . ASP B 1 220 ? -7.163 -23.412 -6.978 1.00 27.92 244 ASP B O 1
ATOM 3763 N N . PRO B 1 221 ? -7.157 -25.239 -5.655 1.00 26.23 245 PRO B N 1
ATOM 3764 C CA . PRO B 1 221 ? -8.364 -24.779 -4.955 1.00 28.19 245 PRO B CA 1
ATOM 3765 C C . PRO B 1 221 ? -8.119 -23.479 -4.180 1.00 25.07 245 PRO B C 1
ATOM 3766 O O . PRO B 1 221 ? -6.997 -23.223 -3.750 1.00 24.26 245 PRO B O 1
ATOM 3770 N N . TRP B 1 222 ? -9.155 -22.659 -4.038 1.00 22.34 246 TRP B N 1
ATOM 3771 C CA . TRP B 1 222 ? -9.069 -21.464 -3.207 1.00 26.51 246 TRP B CA 1
ATOM 3772 C C . TRP B 1 222 ? -8.705 -21.833 -1.770 1.00 29.22 246 TRP B C 1
ATOM 3773 O O . TRP B 1 222 ? -9.151 -22.857 -1.260 1.00 26.92 246 TRP B O 1
ATOM 3784 N N . THR B 1 223 ? -7.905 -20.999 -1.116 1.00 27.52 247 THR B N 1
ATOM 3785 C CA . THR B 1 223 ? -7.615 -21.206 0.295 1.00 30.60 247 THR B CA 1
ATOM 3786 C C . THR B 1 223 ? -8.809 -20.787 1.147 1.00 26.56 247 THR B C 1
ATOM 3787 O O . THR B 1 223 ? -9.703 -20.076 0.691 1.00 26.60 247 THR B O 1
ATOM 3791 N N . ALA B 1 224 ? -8.813 -21.236 2.394 1.00 30.28 248 ALA B N 1
ATOM 3792 C CA . ALA B 1 224 ? -9.760 -20.738 3.372 1.00 30.02 248 ALA B CA 1
ATOM 3793 C C . ALA B 1 224 ? -9.539 -19.240 3.563 1.00 31.84 248 ALA B C 1
ATOM 3794 O O . ALA B 1 224 ? -8.436 -18.743 3.359 1.00 32.82 248 ALA B O 1
ATOM 3796 N N . CYS B 1 225 ? -10.586 -18.533 3.974 1.00 29.57 249 CYS B N 1
ATOM 3797 C CA . CYS B 1 225 ? -10.472 -17.126 4.351 1.00 28.80 249 CYS B CA 1
ATOM 3798 C C . CYS B 1 225 ? -9.421 -16.950 5.442 1.00 31.92 249 CYS B C 1
ATOM 3799 O O . CYS B 1 225 ? -9.269 -17.816 6.307 1.00 32.62 249 CYS B O 1
ATOM 3802 N N . SER B 1 226 ? -8.693 -15.837 5.400 1.00 33.43 250 SER B N 1
ATOM 3803 C CA . SER B 1 226 ? -7.579 -15.613 6.320 1.00 29.68 250 SER B CA 1
ATOM 3804 C C . SER B 1 226 ? -8.064 -15.466 7.762 1.00 37.33 250 SER B C 1
ATOM 3805 O O . SER B 1 226 ? -7.320 -15.697 8.698 1.00 33.17 250 SER B O 1
ATOM 3808 N N . VAL B 1 227 ? -9.323 -15.078 7.927 1.00 38.93 251 VAL B N 1
ATOM 3809 C CA . VAL B 1 227 ? -9.932 -14.983 9.241 1.00 35.38 251 VAL B CA 1
ATOM 3810 C C . VAL B 1 227 ? -11.042 -16.020 9.387 1.00 38.10 251 VAL B C 1
ATOM 3811 O O . VAL B 1 227 ? -11.533 -16.567 8.402 1.00 37.59 251 VAL B O 1
ATOM 3815 N N . THR B 1 228 ? -11.444 -16.283 10.623 1.00 42.47 252 THR B N 1
ATOM 3816 C CA . THR B 1 228 ? -12.493 -17.261 10.876 1.00 44.69 252 THR B CA 1
ATOM 3817 C C . THR B 1 228 ? -13.775 -16.561 11.301 1.00 42.90 252 THR B C 1
ATOM 3818 O O . THR B 1 228 ? -14.775 -17.201 11.618 1.00 43.74 252 THR B O 1
ATOM 3822 N N . CYS B 1 229 ? -13.720 -15.236 11.326 1.00 37.19 253 CYS B N 1
ATOM 3823 C CA . CYS B 1 229 ? -14.899 -14.412 11.521 1.00 37.47 253 CYS B CA 1
ATOM 3824 C C . CYS B 1 229 ? -14.561 -13.041 10.959 1.00 46.59 253 CYS B C 1
ATOM 3825 O O . CYS B 1 229 ? -13.398 -12.669 10.913 1.00 43.31 253 CYS B O 1
ATOM 3828 N N . GLY B 1 230 ? -15.560 -12.302 10.501 1.00 47.77 254 GLY B N 1
ATOM 3829 C CA . GLY B 1 230 ? -15.314 -10.992 9.932 1.00 37.62 254 GLY B CA 1
ATOM 3830 C C . GLY B 1 230 ? -14.734 -11.054 8.524 1.00 34.52 254 GLY B C 1
ATOM 3831 O O . GLY B 1 230 ? -14.797 -12.081 7.852 1.00 31.70 254 GLY B O 1
ATOM 3832 N N . ARG B 1 231 ? -14.143 -9.943 8.097 1.00 35.66 255 ARG B N 1
ATOM 3833 C CA . ARG B 1 231 ? -13.627 -9.786 6.744 1.00 33.64 255 ARG B CA 1
ATOM 3834 C C . ARG B 1 231 ? -12.138 -10.114 6.655 1.00 33.22 255 ARG B C 1
ATOM 3835 O O . ARG B 1 231 ? -11.355 -9.711 7.510 1.00 35.56 255 ARG B O 1
ATOM 3843 N N . GLY B 1 232 ? -11.754 -10.836 5.611 1.00 35.08 256 GLY B N 1
ATOM 3844 C CA . GLY B 1 232 ? -10.361 -11.172 5.378 1.00 31.67 256 GLY B CA 1
ATOM 3845 C C . GLY B 1 232 ? -10.112 -11.352 3.896 1.00 36.39 256 GLY B C 1
ATOM 3846 O O . GLY B 1 232 ? -10.824 -10.783 3.074 1.00 30.72 256 GLY B O 1
ATOM 3847 N N . THR B 1 233 ? -9.087 -12.121 3.546 1.00 32.71 257 THR B N 1
ATOM 3848 C CA . THR B 1 233 ? -8.831 -12.435 2.149 1.00 30.99 257 THR B CA 1
ATOM 3849 C C . THR B 1 233 ? -8.519 -13.913 2.028 1.00 29.62 257 THR B C 1
ATOM 3850 O O . THR B 1 233 ? -8.168 -14.563 3.014 1.00 27.42 257 THR B O 1
ATOM 3854 N N . HIS B 1 234 ? -8.694 -14.447 0.823 1.00 30.92 258 HIS B N 1
ATOM 3855 C CA . HIS B 1 234 ? -8.186 -15.761 0.483 1.00 33.06 258 HIS B CA 1
ATOM 3856 C C . HIS B 1 234 ? -7.665 -15.713 -0.945 1.00 35.36 258 HIS B C 1
ATOM 3857 O O . HIS B 1 234 ? -7.862 -14.725 -1.651 1.00 29.73 258 HIS B O 1
ATOM 3864 N N . SER B 1 235 ? -7.005 -16.778 -1.375 1.00 26.07 259 SER B N 1
ATOM 3865 C CA . SER B 1 235 ? -6.367 -16.769 -2.691 1.00 28.61 259 SER B CA 1
ATOM 3866 C C . SER B 1 235 ? -6.383 -18.127 -3.369 1.00 30.28 259 SER B C 1
ATOM 3867 O O . SER B 1 235 ? -6.686 -19.141 -2.743 1.00 31.91 259 SER B O 1
ATOM 3870 N N . ARG B 1 236 ? -6.058 -18.127 -4.660 1.00 34.75 260 ARG B N 1
ATOM 3871 C CA . ARG B 1 236 ? -5.762 -19.349 -5.398 1.00 31.40 260 ARG B CA 1
ATOM 3872 C C . ARG B 1 236 ? -4.424 -19.173 -6.118 1.00 37.30 260 ARG B C 1
ATOM 3873 O O . ARG B 1 236 ? -3.995 -18.053 -6.399 1.00 34.61 260 ARG B O 1
ATOM 3881 N N . SER B 1 237 ? -3.770 -20.289 -6.399 1.00 29.16 261 SER B N 1
ATOM 3882 C CA . SER B 1 237 ? -2.412 -20.292 -6.917 1.00 28.67 261 SER B CA 1
ATOM 3883 C C . SER B 1 237 ? -2.323 -21.416 -7.946 1.00 27.70 261 SER B C 1
ATOM 3884 O O . SER B 1 237 ? -3.139 -22.343 -7.932 1.00 29.55 261 SER B O 1
ATOM 3887 N N . ARG B 1 238 ? -1.361 -21.321 -8.858 1.00 30.53 262 ARG B N 1
ATOM 3888 C CA . ARG B 1 238 ? -1.128 -22.389 -9.820 1.00 30.80 262 ARG B CA 1
ATOM 3889 C C . ARG B 1 238 ? 0.315 -22.320 -10.301 1.00 29.79 262 ARG B C 1
ATOM 3890 O O . ARG B 1 238 ? 0.956 -21.283 -10.154 1.00 32.64 262 ARG B O 1
ATOM 3898 N N . PRO B 1 239 ? 0.834 -23.418 -10.877 1.00 27.31 263 PRO B N 1
ATOM 3899 C CA . PRO B 1 239 ? 2.203 -23.366 -11.397 1.00 29.05 263 PRO B CA 1
ATOM 3900 C C . PRO B 1 239 ? 2.341 -22.321 -12.494 1.00 37.67 263 PRO B C 1
ATOM 3901 O O . PRO B 1 239 ? 1.381 -22.036 -13.219 1.00 34.15 263 PRO B O 1
ATOM 3905 N N . SER B 1 240 ? 3.531 -21.751 -12.612 1.00 36.86 264 SER B N 1
ATOM 3906 C CA . SER B 1 240 ? 3.794 -20.773 -13.655 1.00 47.58 264 SER B CA 1
ATOM 3907 C C . SER B 1 240 ? 4.121 -21.481 -14.971 1.00 45.41 264 SER B C 1
ATOM 3908 O O . SER B 1 240 ? 5.154 -22.137 -15.083 1.00 56.11 264 SER B O 1
ATOM 3911 N N . LEU B 1 241 ? 3.230 -21.361 -15.955 1.00 52.75 265 LEU B N 1
ATOM 3912 C CA . LEU B 1 241 ? 3.411 -22.049 -17.239 1.00 48.54 265 LEU B CA 1
ATOM 3913 C C . LEU B 1 241 ? 3.882 -21.125 -18.349 1.00 44.49 265 LEU B C 1
ATOM 3914 O O . LEU B 1 241 ? 4.548 -21.558 -19.280 1.00 47.76 265 LEU B O 1
ATOM 3919 N N . HIS B 1 242 ? 3.557 -19.845 -18.235 1.00 44.20 266 HIS B N 1
ATOM 3920 C CA . HIS B 1 242 ? 3.861 -18.898 -19.296 1.00 55.95 266 HIS B CA 1
ATOM 3921 C C . HIS B 1 242 ? 3.825 -17.496 -18.709 1.00 47.38 266 HIS B C 1
ATOM 3922 O O . HIS B 1 242 ? 3.060 -17.226 -17.791 1.00 44.35 266 HIS B O 1
ATOM 3929 N N . GLU B 1 243 ? 4.663 -16.620 -19.240 1.00 50.66 267 GLU B N 1
ATOM 3930 C CA . GLU B 1 243 ? 4.732 -15.223 -18.826 1.00 51.36 267 GLU B CA 1
ATOM 3931 C C . GLU B 1 243 ? 3.388 -14.495 -18.820 1.00 59.66 267 GLU B C 1
ATOM 3932 O O . GLU B 1 243 ? 3.149 -13.617 -17.984 1.00 59.33 267 GLU B O 1
ATOM 3938 N N . LYS B 1 244 ? 2.516 -14.852 -19.755 1.00 53.53 268 LYS B N 1
ATOM 3939 C CA . LYS B 1 244 ? 1.215 -14.199 -19.863 1.00 61.51 268 LYS B CA 1
ATOM 3940 C C . LYS B 1 244 ? 0.154 -14.868 -18.992 1.00 54.27 268 LYS B C 1
ATOM 3941 O O . LYS B 1 244 ? -1.014 -14.488 -19.032 1.00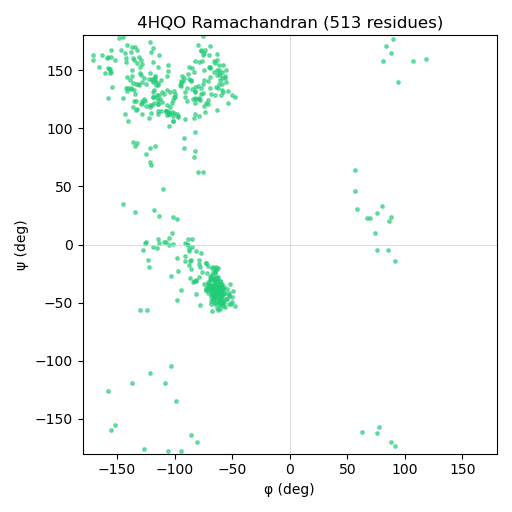 57.87 268 LYS B O 1
ATOM 3947 N N . CYS B 1 245 ? 0.563 -15.862 -18.209 1.00 46.16 269 CYS B N 1
ATOM 3948 C CA . CYS B 1 245 ? -0.356 -16.562 -17.314 1.00 43.03 269 CYS B CA 1
ATOM 3949 C C . CYS B 1 245 ? -0.105 -16.168 -15.861 1.00 44.27 269 CYS B C 1
ATOM 3950 O O . CYS B 1 245 ? 0.940 -16.496 -15.301 1.00 52.31 269 CYS B O 1
ATOM 3953 N N . THR B 1 246 ? -1.052 -15.457 -15.258 1.00 45.40 270 THR B N 1
ATOM 3954 C CA . THR B 1 246 ? -0.981 -15.167 -13.823 1.00 42.14 270 THR B CA 1
ATOM 3955 C C . THR B 1 246 ? -0.919 -16.457 -13.003 1.00 44.37 270 THR B C 1
ATOM 3956 O O . THR B 1 246 ? -1.378 -17.510 -13.448 1.00 43.21 270 THR B O 1
ATOM 3960 N N . THR B 1 247 ? -0.340 -16.371 -11.810 1.00 41.48 271 THR B N 1
ATOM 3961 C CA . THR B 1 247 ? -0.125 -17.547 -10.971 1.00 42.51 271 THR B CA 1
ATOM 3962 C C . THR B 1 247 ? -0.723 -17.368 -9.581 1.00 33.53 271 THR B C 1
ATOM 3963 O O . THR B 1 247 ? -0.635 -18.254 -8.731 1.00 33.42 271 THR B O 1
ATOM 3967 N N . HIS B 1 248 ? -1.343 -16.220 -9.357 1.00 34.45 272 HIS B N 1
ATOM 3968 C CA . HIS B 1 248 ? -1.866 -15.906 -8.041 1.00 35.75 272 HIS B CA 1
ATOM 3969 C C . HIS B 1 248 ? -3.026 -14.926 -8.152 1.00 39.61 272 HIS B C 1
ATOM 3970 O O . HIS B 1 248 ? -2.957 -13.965 -8.905 1.00 39.98 272 HIS B O 1
ATOM 3977 N N . MET B 1 249 ? -4.097 -15.181 -7.407 1.00 32.42 273 MET B N 1
ATOM 3978 C CA . MET B 1 249 ? -5.282 -14.326 -7.442 1.00 39.65 273 MET B CA 1
ATOM 3979 C C . MET B 1 249 ? -5.841 -14.179 -6.020 1.00 42.66 273 MET B C 1
ATOM 3980 O O . MET B 1 249 ? -5.935 -15.161 -5.289 1.00 37.95 273 MET B O 1
ATOM 3985 N N . VAL B 1 250 ? -6.188 -12.957 -5.626 1.00 38.84 274 VAL B N 1
ATOM 3986 C CA . VAL B 1 250 ? -6.645 -12.693 -4.261 1.00 38.16 274 VAL B CA 1
ATOM 3987 C C . VAL B 1 250 ? -8.058 -12.142 -4.299 1.00 34.87 274 VAL B C 1
ATOM 3988 O O . VAL B 1 250 ? -8.402 -11.360 -5.188 1.00 35.49 274 VAL B O 1
ATOM 3992 N N . SER B 1 251 ? -8.874 -12.549 -3.336 1.00 28.35 275 SER B N 1
ATOM 3993 C CA . SER B 1 251 ? -10.215 -11.995 -3.190 1.00 28.15 275 SER B CA 1
ATOM 3994 C C . SER B 1 251 ? -10.512 -11.720 -1.727 1.00 32.48 275 SER B C 1
ATOM 3995 O O . SER B 1 251 ? -10.069 -12.444 -0.845 1.00 30.95 275 SER B O 1
ATOM 3998 N N . GLU B 1 252 ? -11.258 -10.656 -1.482 1.00 31.20 276 GLU B N 1
ATOM 3999 C CA . GLU B 1 252 ? -11.850 -10.406 -0.180 1.00 32.49 276 GLU B CA 1
ATOM 4000 C C . GLU B 1 252 ? -12.805 -11.569 0.149 1.00 39.34 276 GLU B C 1
ATOM 4001 O O . GLU B 1 252 ? -13.402 -12.164 -0.750 1.00 34.78 276 GLU B O 1
ATOM 4007 N N . CYS B 1 253 ? -12.920 -11.913 1.430 1.00 32.64 277 CYS B N 1
ATOM 4008 C CA . CYS B 1 253 ? -13.852 -12.949 1.875 1.00 29.20 277 CYS B CA 1
ATOM 4009 C C . CYS B 1 253 ? -14.479 -12.566 3.216 1.00 29.30 277 CYS B C 1
ATOM 4010 O O . CYS B 1 253 ? -13.947 -11.720 3.933 1.00 30.04 277 CYS B O 1
ATOM 4013 N N . GLU B 1 254 ? -15.609 -13.184 3.544 1.00 30.90 278 GLU B N 1
ATOM 4014 C CA . GLU B 1 254 ? -16.373 -12.833 4.743 1.00 39.30 278 GLU B CA 1
ATOM 4015 C C . GLU B 1 254 ? -16.790 -14.082 5.498 1.00 36.46 278 GLU B C 1
ATOM 4016 O O . GLU B 1 254 ? -17.377 -14.994 4.916 1.00 38.05 278 GLU B O 1
ATOM 4022 N N . GLU B 1 255 ? -16.519 -14.115 6.799 1.00 37.44 279 GLU B N 1
ATOM 4023 C CA . GLU B 1 255 ? -16.758 -15.327 7.587 1.00 30.42 279 GLU B CA 1
ATOM 4024 C C . GLU B 1 255 ? -17.839 -15.155 8.643 1.00 35.27 279 GLU B C 1
ATOM 4025 O O . GLU B 1 255 ? -18.095 -16.059 9.443 1.00 51.29 279 GLU B O 1
ATOM 4031 N N . GLY B 1 256 ? -18.481 -13.999 8.658 1.00 32.96 280 GLY B N 1
ATOM 4032 C CA . GLY B 1 256 ? -19.570 -13.808 9.597 1.00 48.80 280 GLY B CA 1
ATOM 4033 C C . GLY B 1 256 ? -19.133 -13.253 10.942 1.00 54.23 280 GLY B C 1
ATOM 4034 O O . GLY B 1 256 ? -17.942 -13.068 11.199 1.00 48.19 280 GLY B O 1
ATOM 4035 N N . GLU B 1 257 ? -20.114 -13.011 11.805 1.00 46.53 281 GLU B N 1
ATOM 4036 C CA . GLU B 1 257 ? -19.928 -12.249 13.038 1.00 48.05 281 GLU B CA 1
ATOM 4037 C C . GLU B 1 257 ? -18.960 -12.890 14.018 1.00 50.92 281 GLU B C 1
ATOM 4038 O O . GLU B 1 257 ? -19.018 -14.097 14.278 1.00 46.71 281 GLU B O 1
ATOM 4044 N N . CYS B 1 258 ? -18.076 -12.062 14.561 1.00 57.48 282 CYS B N 1
ATOM 4045 C CA . CYS B 1 258 ? -17.147 -12.499 15.591 1.00 65.97 282 CYS B CA 1
ATOM 4046 C C . CYS B 1 258 ? -17.872 -12.675 16.916 1.00 66.82 282 CYS B C 1
ATOM 4047 O O . CYS B 1 258 ? -18.867 -11.997 17.170 1.00 67.31 282 CYS B O 1
ATOM 4050 N N . PRO B 1 259 ? -17.379 -13.601 17.757 1.00 70.36 283 PRO B N 1
ATOM 4051 C CA . PRO B 1 259 ? -17.909 -13.813 19.108 1.00 64.44 283 PRO B CA 1
ATOM 4052 C C . PRO B 1 259 ? -18.077 -12.495 19.857 1.00 74.78 283 PRO B C 1
ATOM 4053 O O . PRO B 1 259 ? -17.122 -11.723 19.927 1.00 80.95 283 PRO B O 1
ATOM 4057 N N . HIS B 1 260 ? -19.278 -12.257 20.385 1.00 84.81 284 HIS B N 1
ATOM 4058 C CA . HIS B 1 260 ? -19.645 -11.018 21.088 1.00 107.73 284 HIS B CA 1
ATOM 4059 C C . HIS B 1 260 ? -18.940 -9.747 20.601 1.00 112.21 284 HIS B C 1
ATOM 4060 O O . HIS B 1 260 ? -19.427 -8.636 20.812 1.00 118.55 284 HIS B O 1
#

Nearest PDB structures (foldseek):
  4hqn-assembly1_A  TM=9.737E-01  e=1.415E-54  Plasmodium vivax
  4hqk-assembly1_A  TM=8.968E-01  e=6.787E-21  Plasmodium falciparum 3D7
  4f1k-assembly2_B  TM=8.956E-01  e=2.791E-19  Plasmodium falciparum
  4a0q-assembly1_A  TM=7.637E-01  e=7.189E-09  Homo sapiens
  2m32-assembly1_A  TM=7.584E-01  e=5.552E-08  Homo sapiens

Organism: Plasmodium vivax (NCBI:txid5855)